Protein AF-A0A952RBN9-F1 (afdb_monomer_lite)

Structure (mmCIF, N/CA/C/O backbone):
data_AF-A0A952RBN9-F1
#
_entry.id   AF-A0A952RBN9-F1
#
loop_
_atom_site.group_PDB
_atom_site.id
_atom_site.type_symbol
_atom_site.label_atom_id
_atom_site.label_alt_id
_atom_site.label_comp_id
_atom_site.label_asym_id
_atom_site.label_entity_id
_atom_site.label_seq_id
_atom_site.pdbx_PDB_ins_code
_atom_site.Cartn_x
_atom_site.Cartn_y
_atom_site.Cartn_z
_atom_site.occupancy
_atom_site.B_iso_or_equiv
_atom_site.auth_seq_id
_atom_site.auth_comp_id
_atom_site.auth_asym_id
_atom_site.auth_atom_id
_atom_site.pdbx_PDB_model_num
ATOM 1 N N . MET A 1 1 ? 90.959 -12.862 -57.132 1.00 51.00 1 MET A N 1
ATOM 2 C CA . MET A 1 1 ? 90.329 -12.946 -55.802 1.00 51.00 1 MET A CA 1
ATOM 3 C C . MET A 1 1 ? 89.812 -14.358 -55.654 1.00 51.00 1 MET A C 1
ATOM 5 O O . MET A 1 1 ? 89.150 -14.821 -56.575 1.00 51.00 1 MET A O 1
ATOM 9 N N . SER A 1 2 ? 90.233 -15.081 -54.618 1.00 49.22 2 SER A N 1
ATOM 10 C CA . SER A 1 2 ? 89.760 -16.451 -54.394 1.00 49.22 2 SER A CA 1
ATOM 11 C C . SER A 1 2 ? 88.294 -16.432 -53.958 1.00 49.22 2 SER A C 1
ATOM 13 O O . SER A 1 2 ? 87.815 -15.431 -53.436 1.00 49.22 2 SER A O 1
ATOM 15 N N . GLU A 1 3 ? 87.589 -17.541 -54.153 1.00 38.75 3 GLU A N 1
ATOM 16 C CA . GLU A 1 3 ? 86.198 -17.768 -53.725 1.00 38.75 3 GLU A CA 1
ATOM 17 C C . GLU A 1 3 ? 85.987 -17.487 -52.218 1.00 38.75 3 GLU A C 1
ATOM 19 O O . GLU A 1 3 ? 84.917 -17.056 -51.800 1.00 38.75 3 GLU A O 1
ATOM 24 N N . ALA A 1 4 ? 87.060 -17.565 -51.422 1.00 49.56 4 ALA A N 1
ATOM 25 C CA . ALA A 1 4 ? 87.087 -17.158 -50.017 1.00 49.56 4 ALA A CA 1
ATOM 26 C C . ALA A 1 4 ? 86.965 -15.634 -49.780 1.00 49.56 4 ALA A C 1
ATOM 28 O O . ALA A 1 4 ? 86.597 -15.219 -48.689 1.00 49.56 4 ALA A O 1
ATOM 29 N N . GLN A 1 5 ? 87.252 -14.784 -50.772 1.00 48.91 5 GLN A N 1
ATOM 30 C CA . GLN A 1 5 ? 87.108 -13.322 -50.665 1.00 48.91 5 GLN A CA 1
ATOM 31 C C . GLN A 1 5 ? 85.729 -12.812 -51.111 1.00 48.91 5 GLN A C 1
ATOM 33 O O . GLN A 1 5 ? 85.415 -11.655 -50.862 1.00 48.91 5 GLN A O 1
ATOM 38 N N . LEU A 1 6 ? 84.921 -13.648 -51.772 1.00 41.50 6 LEU A N 1
ATOM 39 C CA . LEU A 1 6 ? 83.544 -13.318 -52.167 1.00 41.50 6 LEU A CA 1
ATOM 40 C C . LEU A 1 6 ? 82.518 -13.786 -51.127 1.00 41.50 6 LEU A C 1
ATOM 42 O O . LEU A 1 6 ? 81.507 -13.120 -50.949 1.00 41.50 6 LEU A O 1
ATOM 46 N N . LEU A 1 7 ? 82.811 -14.862 -50.388 1.00 42.97 7 LEU A N 1
ATOM 47 C CA . LEU A 1 7 ? 81.992 -15.304 -49.253 1.00 42.97 7 LEU A CA 1
ATOM 48 C C . LEU A 1 7 ? 82.121 -14.384 -48.026 1.00 42.97 7 LEU A C 1
ATOM 50 O O . LEU A 1 7 ? 81.147 -14.196 -47.316 1.00 42.97 7 LEU A O 1
ATOM 54 N N . GLY A 1 8 ? 83.268 -13.725 -47.831 1.00 46.66 8 GLY A N 1
ATOM 55 C CA . GLY A 1 8 ? 83.464 -12.790 -46.712 1.00 46.66 8 GLY A CA 1
ATOM 56 C C . GLY A 1 8 ? 82.817 -11.407 -46.872 1.00 46.66 8 GLY A C 1
ATOM 57 O O . GLY A 1 8 ? 82.940 -10.598 -45.969 1.00 46.66 8 GLY A O 1
ATOM 58 N N . VAL A 1 9 ? 82.178 -11.100 -48.009 1.00 45.62 9 VAL A N 1
ATOM 59 C CA . VAL A 1 9 ? 81.512 -9.796 -48.249 1.00 45.62 9 VAL A CA 1
ATOM 60 C C . VAL A 1 9 ? 79.981 -9.921 -48.212 1.00 45.62 9 VAL A C 1
ATOM 62 O O . VAL A 1 9 ? 79.281 -8.914 -48.166 1.00 45.62 9 VAL A O 1
ATOM 65 N N . VAL A 1 10 ? 79.446 -11.148 -48.215 1.00 44.50 10 VAL A N 1
ATOM 66 C CA . VAL A 1 10 ? 77.998 -11.399 -48.121 1.00 44.50 10 VAL A CA 1
ATOM 67 C C . VAL A 1 10 ? 77.550 -11.553 -46.660 1.00 44.50 10 VAL A C 1
ATOM 69 O O . VAL A 1 10 ? 76.477 -11.056 -46.332 1.00 44.50 10 VAL A O 1
ATOM 72 N N . ASP A 1 11 ? 78.396 -12.100 -45.776 1.00 50.59 11 ASP A N 1
ATOM 73 C CA . ASP A 1 11 ? 78.103 -12.193 -44.331 1.00 50.59 11 ASP A CA 1
ATOM 74 C C . ASP A 1 11 ? 77.975 -10.804 -43.668 1.00 50.59 11 ASP A C 1
ATOM 76 O O . ASP A 1 11 ? 77.012 -10.545 -42.952 1.00 50.59 11 ASP A O 1
ATOM 80 N N . ASP A 1 12 ? 78.854 -9.849 -44.003 1.00 52.66 12 ASP A N 1
ATOM 81 C CA . ASP A 1 12 ? 78.841 -8.504 -43.394 1.00 52.66 12 ASP A CA 1
ATOM 82 C C . ASP A 1 12 ? 77.581 -7.672 -43.742 1.00 52.66 12 ASP A C 1
ATOM 84 O O . ASP A 1 12 ? 77.295 -6.662 -43.092 1.00 52.66 12 ASP A O 1
ATOM 88 N N . HIS A 1 13 ? 76.819 -8.056 -44.776 1.00 52.19 13 HIS A N 1
ATOM 89 C CA . HIS A 1 13 ? 75.590 -7.357 -45.173 1.00 52.19 13 HIS A CA 1
ATOM 90 C C . HIS A 1 13 ? 74.308 -8.026 -44.664 1.00 52.19 13 HIS A C 1
ATOM 92 O O . HIS A 1 13 ? 73.316 -7.319 -44.472 1.00 52.19 13 HIS A O 1
ATOM 98 N N . GLU A 1 14 ? 74.313 -9.337 -44.406 1.00 53.44 14 GLU A N 1
ATOM 99 C CA . GLU A 1 14 ? 73.192 -10.015 -43.740 1.00 53.44 14 GLU A CA 1
ATOM 100 C C . GLU A 1 14 ? 73.144 -9.675 -42.246 1.00 53.44 14 GLU A C 1
ATOM 102 O O . GLU A 1 14 ? 72.061 -9.369 -41.738 1.00 53.44 14 GLU A O 1
ATOM 107 N N . ASP A 1 15 ? 74.304 -9.591 -41.586 1.00 57.44 15 ASP A N 1
ATOM 108 C CA . ASP A 1 15 ? 74.393 -9.202 -40.173 1.00 57.44 15 ASP A CA 1
ATOM 109 C C . ASP A 1 15 ? 73.867 -7.774 -39.945 1.00 57.44 15 ASP A C 1
ATOM 111 O O . ASP A 1 15 ? 73.068 -7.537 -39.042 1.00 57.44 15 ASP A O 1
ATOM 115 N N . GLY A 1 16 ? 74.175 -6.826 -40.839 1.00 66.25 16 GLY A N 1
ATOM 116 C CA . GLY A 1 16 ? 73.670 -5.450 -40.731 1.00 66.25 16 GLY A CA 1
ATOM 117 C C . GLY A 1 16 ? 72.152 -5.301 -40.934 1.00 66.25 16 GLY A C 1
ATOM 118 O O . GLY A 1 16 ? 71.545 -4.365 -40.409 1.00 66.25 16 GLY A O 1
ATOM 119 N N . VAL A 1 17 ? 71.511 -6.203 -41.690 1.00 57.72 17 VAL A N 1
ATOM 120 C CA . VAL A 1 17 ? 70.045 -6.215 -41.865 1.00 57.72 17 VAL A CA 1
ATOM 121 C C . VAL A 1 17 ? 69.366 -6.892 -40.677 1.00 57.72 17 VAL A C 1
ATOM 123 O O . VAL A 1 17 ? 68.318 -6.417 -40.235 1.00 57.72 17 VAL A O 1
ATOM 126 N N . LEU A 1 18 ? 69.961 -7.960 -40.141 1.00 57.25 18 LEU A N 1
ATOM 127 C CA . LEU A 1 18 ? 69.519 -8.599 -38.902 1.00 57.25 18 LEU A CA 1
ATOM 128 C C . LEU A 1 18 ? 69.588 -7.622 -37.725 1.00 57.25 18 LEU A C 1
ATOM 130 O O . LEU A 1 18 ? 68.575 -7.447 -37.051 1.00 57.25 18 LEU A O 1
ATOM 134 N N . ASP A 1 19 ? 70.695 -6.896 -37.572 1.00 66.62 19 ASP A N 1
ATOM 135 C CA . ASP A 1 19 ? 70.860 -5.865 -36.543 1.00 66.62 19 ASP A CA 1
ATOM 136 C C . ASP A 1 19 ? 69.819 -4.742 -36.691 1.00 66.62 19 ASP A C 1
ATOM 138 O O . ASP A 1 19 ? 69.182 -4.343 -35.717 1.00 66.62 19 ASP A O 1
ATOM 142 N N . ALA A 1 20 ? 69.549 -4.273 -37.916 1.00 62.28 20 ALA A N 1
ATOM 143 C CA . ALA A 1 20 ? 68.532 -3.245 -38.159 1.00 62.28 20 ALA A CA 1
ATOM 144 C C . ALA A 1 20 ? 67.097 -3.730 -37.863 1.00 62.28 20 ALA A C 1
ATOM 146 O O . ALA A 1 20 ? 66.250 -2.953 -37.406 1.00 62.28 20 ALA A O 1
ATOM 147 N N . VAL A 1 21 ? 66.801 -5.009 -38.121 1.00 55.75 21 VAL A N 1
ATOM 148 C CA . VAL A 1 21 ? 65.512 -5.632 -37.784 1.00 55.75 21 VAL A CA 1
ATOM 149 C C . VAL A 1 21 ? 65.394 -5.851 -36.276 1.00 55.75 21 VAL A C 1
ATOM 151 O O . VAL A 1 21 ? 64.328 -5.589 -35.711 1.00 55.75 21 VAL A O 1
ATOM 154 N N . GLU A 1 22 ? 66.463 -6.278 -35.605 1.00 66.56 22 GLU A N 1
ATOM 155 C CA . GLU A 1 22 ? 66.504 -6.414 -34.149 1.00 66.56 22 GLU A CA 1
ATOM 156 C C . GLU A 1 22 ? 66.351 -5.061 -33.451 1.00 66.56 22 GLU A C 1
ATOM 158 O O . GLU A 1 22 ? 65.537 -4.956 -32.530 1.00 66.56 22 GLU A O 1
ATOM 163 N N . ASP A 1 23 ? 67.007 -4.009 -33.942 1.00 71.19 23 ASP A N 1
ATOM 164 C CA . ASP A 1 23 ? 66.865 -2.639 -33.446 1.00 71.19 23 ASP A CA 1
ATOM 165 C C . ASP A 1 23 ? 65.444 -2.102 -33.648 1.00 71.19 23 ASP A C 1
ATOM 167 O O . ASP A 1 23 ? 64.861 -1.515 -32.731 1.00 71.19 23 ASP A O 1
ATOM 171 N N . ALA A 1 24 ? 64.831 -2.345 -34.810 1.00 58.50 24 ALA A N 1
ATOM 172 C CA . ALA A 1 24 ? 63.444 -1.958 -35.067 1.00 58.50 24 ALA A CA 1
ATOM 173 C C . ALA A 1 24 ? 62.460 -2.712 -34.154 1.00 58.50 24 ALA A C 1
ATOM 175 O O . ALA A 1 24 ? 61.530 -2.113 -33.602 1.00 58.50 24 ALA A O 1
ATOM 176 N N . LEU A 1 25 ? 62.677 -4.013 -33.931 1.00 59.03 25 LEU A N 1
ATOM 177 C CA . LEU A 1 25 ? 61.895 -4.816 -32.987 1.00 59.03 25 LEU A CA 1
ATOM 178 C C . LEU A 1 25 ? 62.125 -4.370 -31.538 1.00 59.03 25 LEU A C 1
ATOM 180 O O . LEU A 1 25 ? 61.184 -4.374 -30.741 1.00 59.03 25 LEU A O 1
ATOM 184 N N . HIS A 1 26 ? 63.342 -3.962 -31.181 1.00 74.06 26 HIS A N 1
ATOM 185 C CA . HIS A 1 26 ? 63.682 -3.456 -29.857 1.00 74.06 26 HIS A CA 1
ATOM 186 C C . HIS A 1 26 ? 63.055 -2.082 -29.598 1.00 74.06 26 HIS A C 1
ATOM 188 O O . HIS A 1 26 ? 62.466 -1.869 -28.534 1.00 74.06 26 HIS A O 1
ATOM 194 N N . GLN A 1 27 ? 63.072 -1.181 -30.584 1.00 67.94 27 GLN A N 1
ATOM 195 C CA . GLN A 1 27 ? 62.353 0.093 -30.531 1.00 67.94 27 GLN A CA 1
ATOM 196 C C . GLN A 1 27 ? 60.845 -0.134 -30.418 1.00 67.94 27 GLN A C 1
ATOM 198 O O . GLN A 1 27 ? 60.207 0.447 -29.544 1.00 67.94 27 GLN A O 1
ATOM 203 N N . GLN A 1 28 ? 60.278 -1.055 -31.204 1.00 61.41 28 GLN A N 1
ATOM 204 C CA . GLN A 1 28 ? 58.859 -1.399 -31.116 1.00 61.41 28 GLN A CA 1
ATOM 205 C C . GLN A 1 28 ? 58.493 -1.988 -29.742 1.00 61.41 28 GLN A C 1
ATOM 207 O O . GLN A 1 28 ? 57.460 -1.632 -29.172 1.00 61.41 28 GLN A O 1
ATOM 212 N N . ARG A 1 29 ? 59.334 -2.865 -29.176 1.00 68.12 29 ARG A N 1
ATOM 213 C CA . ARG A 1 29 ? 59.155 -3.408 -27.816 1.00 68.12 29 ARG A CA 1
ATOM 214 C C . ARG A 1 29 ? 59.222 -2.303 -26.767 1.00 68.12 29 ARG A C 1
ATOM 216 O O . ARG A 1 29 ? 58.354 -2.251 -25.903 1.00 68.12 29 ARG A O 1
ATOM 223 N N . THR A 1 30 ? 60.183 -1.393 -26.885 1.00 70.75 30 THR A N 1
ATOM 224 C CA . THR A 1 30 ? 60.368 -0.270 -25.958 1.00 70.75 30 THR A CA 1
ATOM 225 C C . THR A 1 30 ? 59.202 0.715 -26.022 1.00 70.75 30 THR A C 1
ATOM 227 O O . THR A 1 30 ? 58.680 1.100 -24.979 1.00 70.75 30 THR A O 1
ATOM 230 N N . SER A 1 31 ? 58.707 1.060 -27.215 1.00 62.81 31 SER A N 1
ATOM 231 C CA . SER A 1 31 ? 57.519 1.910 -27.377 1.00 62.81 31 SER A CA 1
ATOM 232 C C . SER A 1 31 ? 56.254 1.256 -26.819 1.00 62.81 31 SER A C 1
ATOM 234 O O . SER A 1 31 ? 55.451 1.935 -26.182 1.00 62.81 31 SER A O 1
ATOM 236 N N . ARG A 1 32 ? 56.083 -0.065 -26.984 1.00 55.78 32 ARG A N 1
ATOM 237 C CA . ARG A 1 32 ? 54.969 -0.808 -26.363 1.00 55.78 32 ARG A CA 1
ATOM 238 C C . ARG A 1 32 ? 55.088 -0.846 -24.842 1.00 55.78 32 ARG A C 1
ATOM 240 O O . ARG A 1 32 ? 54.085 -0.687 -24.157 1.00 55.78 32 ARG A O 1
ATOM 247 N N . GLU A 1 33 ? 56.290 -1.013 -24.304 1.00 61.25 33 GLU A N 1
ATOM 248 C CA . GLU A 1 33 ? 56.525 -1.010 -22.856 1.00 61.25 33 GLU A CA 1
ATOM 249 C C . GLU A 1 33 ? 56.290 0.384 -22.244 1.00 61.25 33 GLU A C 1
ATOM 251 O O . GLU A 1 33 ? 55.669 0.506 -21.190 1.00 61.25 33 GLU A O 1
ATOM 256 N N . GLN A 1 34 ? 56.690 1.450 -22.942 1.00 65.62 34 GLN A N 1
ATOM 257 C CA . GLN A 1 34 ? 56.410 2.834 -22.551 1.00 65.62 34 GLN A CA 1
ATOM 258 C C . GLN A 1 34 ? 54.911 3.155 -22.611 1.00 65.62 34 GLN A C 1
ATOM 260 O O . GLN A 1 34 ? 54.384 3.761 -21.677 1.00 65.62 34 GLN A O 1
ATOM 265 N N . LEU A 1 35 ? 54.205 2.703 -23.654 1.00 50.91 35 LEU A N 1
ATOM 266 C CA . LEU A 1 35 ? 52.749 2.833 -23.757 1.00 50.91 35 LEU A CA 1
ATOM 267 C C . LEU A 1 35 ? 52.050 2.074 -22.619 1.00 50.91 35 LEU A C 1
ATOM 269 O O . LEU A 1 35 ? 51.192 2.641 -21.944 1.00 50.91 35 LEU A O 1
ATOM 273 N N . ARG A 1 36 ? 52.480 0.837 -22.324 1.00 53.81 36 ARG A N 1
ATOM 274 C CA . ARG A 1 36 ? 52.012 0.060 -21.164 1.00 53.81 36 ARG A CA 1
ATOM 275 C C . ARG A 1 36 ? 52.220 0.824 -19.869 1.00 53.81 36 ARG A C 1
ATOM 277 O O . ARG A 1 36 ? 51.303 0.912 -19.061 1.00 53.81 36 ARG A O 1
ATOM 284 N N . GLN A 1 37 ? 53.404 1.385 -19.649 1.00 61.84 37 GLN A N 1
ATOM 285 C CA . GLN A 1 37 ? 53.719 2.096 -18.414 1.00 61.84 37 GLN A CA 1
ATOM 286 C C . GLN A 1 37 ? 52.918 3.402 -18.279 1.00 61.84 37 GLN A C 1
ATOM 288 O O . GLN A 1 37 ? 52.477 3.728 -17.177 1.00 61.84 37 GLN A O 1
ATOM 293 N N . ALA A 1 38 ? 52.659 4.098 -19.390 1.00 56.69 38 ALA A N 1
ATOM 294 C CA . ALA A 1 38 ? 51.856 5.319 -19.437 1.00 56.69 38 ALA A CA 1
ATOM 295 C C . ALA A 1 38 ? 50.346 5.062 -19.280 1.00 56.69 38 ALA A C 1
ATOM 297 O O . ALA A 1 38 ? 49.652 5.827 -18.605 1.00 56.69 38 ALA A O 1
ATOM 298 N N . LEU A 1 39 ? 49.831 3.976 -19.867 1.00 51.38 39 LEU A N 1
ATOM 299 C CA . LEU A 1 39 ? 48.412 3.621 -19.825 1.00 51.38 39 LEU A CA 1
ATOM 300 C C . LEU A 1 39 ? 48.042 2.805 -18.589 1.00 51.38 39 LEU A C 1
ATOM 302 O O . LEU A 1 39 ? 46.891 2.863 -18.175 1.00 51.38 39 LEU A O 1
ATOM 306 N N . ARG A 1 40 ? 48.969 2.085 -17.944 1.00 56.09 40 ARG A N 1
ATOM 307 C CA . ARG A 1 40 ? 48.680 1.254 -16.758 1.00 56.09 40 ARG A CA 1
ATOM 308 C C . ARG A 1 40 ? 47.946 2.014 -15.644 1.00 56.09 40 ARG A C 1
ATOM 310 O O . ARG A 1 40 ? 46.968 1.460 -15.143 1.00 56.09 40 ARG A O 1
ATOM 317 N N . PRO A 1 41 ? 48.306 3.259 -15.272 1.00 54.97 41 PRO A N 1
ATOM 318 C CA . PRO A 1 41 ? 47.538 4.034 -14.298 1.00 54.97 41 PRO A CA 1
ATOM 319 C C . PRO A 1 41 ? 46.144 4.403 -14.812 1.00 54.97 41 PRO A C 1
ATOM 321 O O . PRO A 1 41 ? 45.181 4.304 -14.061 1.00 54.97 41 PRO A O 1
ATOM 324 N N . GLN A 1 42 ? 46.015 4.774 -16.091 1.00 51.00 42 GLN A N 1
ATOM 325 C CA . GLN A 1 42 ? 44.742 5.168 -16.706 1.00 51.00 42 GLN A CA 1
ATOM 326 C C . GLN A 1 42 ? 43.793 3.981 -16.888 1.00 51.00 42 GLN A C 1
ATOM 328 O O . GLN A 1 42 ? 42.602 4.119 -16.647 1.00 51.00 42 GLN A O 1
ATOM 333 N N . LEU A 1 43 ? 44.318 2.810 -17.250 1.00 49.75 43 LEU A N 1
ATOM 334 C CA . LEU A 1 43 ? 43.608 1.541 -17.391 1.00 49.75 43 LEU A CA 1
ATOM 335 C C . LEU A 1 43 ? 43.237 0.953 -16.040 1.00 49.75 43 LEU A C 1
ATOM 337 O O . LEU A 1 43 ? 42.133 0.453 -15.896 1.00 49.75 43 LEU A O 1
ATOM 341 N N . THR A 1 44 ? 44.113 1.048 -15.037 1.00 51.69 44 THR A N 1
ATOM 342 C CA . THR A 1 44 ? 43.767 0.673 -13.659 1.00 51.69 44 THR A CA 1
ATOM 343 C C . THR A 1 44 ? 42.682 1.606 -13.130 1.00 51.69 44 THR A C 1
ATOM 345 O O . THR A 1 44 ? 41.676 1.133 -12.616 1.00 51.69 44 THR A O 1
ATOM 348 N N . ALA A 1 45 ? 42.819 2.919 -13.337 1.00 52.00 45 ALA A N 1
ATOM 349 C CA . ALA A 1 45 ? 41.791 3.895 -12.994 1.00 52.00 45 ALA A CA 1
ATOM 350 C C . ALA A 1 45 ? 40.499 3.678 -13.788 1.00 52.00 45 ALA A C 1
ATOM 352 O O . ALA A 1 45 ? 39.425 3.868 -13.242 1.00 52.00 45 ALA A O 1
ATOM 353 N N . ALA A 1 46 ? 40.569 3.254 -15.048 1.00 47.94 46 ALA A N 1
ATOM 354 C CA . ALA A 1 46 ? 39.402 2.975 -15.869 1.00 47.94 46 ALA A CA 1
ATOM 355 C C . ALA A 1 46 ? 38.728 1.651 -15.526 1.00 47.94 46 ALA A C 1
ATOM 357 O O . ALA A 1 46 ? 37.515 1.608 -15.483 1.00 47.94 46 ALA A O 1
ATOM 358 N N . LEU A 1 47 ? 39.479 0.593 -15.222 1.00 50.22 47 LEU A N 1
ATOM 359 C CA . LEU A 1 47 ? 38.964 -0.651 -14.651 1.00 50.22 47 LEU A CA 1
ATOM 360 C C . LEU A 1 47 ? 38.248 -0.357 -13.340 1.00 50.22 47 LEU A C 1
ATOM 362 O O . LEU A 1 47 ? 37.096 -0.746 -13.179 1.00 50.22 47 LEU A O 1
ATOM 366 N N . VAL A 1 48 ? 38.901 0.397 -12.452 1.00 52.91 48 VAL A N 1
ATOM 367 C CA . VAL A 1 48 ? 38.286 0.899 -11.225 1.00 52.91 48 VAL A CA 1
ATOM 368 C C . VAL A 1 48 ? 37.039 1.707 -11.573 1.00 52.91 48 VAL A C 1
ATOM 370 O O . VAL A 1 48 ? 35.991 1.372 -11.054 1.00 52.91 48 VAL A O 1
ATOM 373 N N . ARG A 1 49 ? 37.073 2.653 -12.524 1.00 50.16 49 ARG A N 1
ATOM 374 C CA . ARG A 1 49 ? 35.898 3.431 -12.963 1.00 50.16 49 ARG A CA 1
ATOM 375 C C . ARG A 1 49 ? 34.789 2.585 -13.585 1.00 50.16 49 ARG A C 1
ATOM 377 O O . ARG A 1 49 ? 33.629 2.873 -13.360 1.00 50.16 49 ARG A O 1
ATOM 384 N N . GLY A 1 50 ? 35.095 1.549 -14.351 1.00 48.28 50 GLY A N 1
ATOM 385 C CA . GLY A 1 50 ? 34.115 0.667 -14.980 1.00 48.28 50 GLY A CA 1
ATOM 386 C C . GLY A 1 50 ? 33.416 -0.214 -13.963 1.00 48.28 50 GLY A C 1
ATOM 387 O O . GLY A 1 50 ? 32.192 -0.346 -13.988 1.00 48.28 50 GLY A O 1
ATOM 388 N N . TYR A 1 51 ? 34.186 -0.746 -13.014 1.00 50.38 51 TYR A N 1
ATOM 389 C CA . TYR A 1 51 ? 33.627 -1.379 -11.833 1.00 50.38 51 TYR A CA 1
ATOM 390 C C . TYR A 1 51 ? 32.875 -0.367 -10.957 1.00 50.38 51 TYR A C 1
ATOM 392 O O . TYR A 1 51 ? 31.800 -0.701 -10.479 1.00 50.38 51 TYR A O 1
ATOM 400 N N . GLU A 1 52 ? 33.348 0.875 -10.814 1.00 49.00 52 GLU A N 1
ATOM 401 C CA . GLU A 1 52 ? 32.642 1.961 -10.122 1.00 49.00 52 GLU A CA 1
ATOM 402 C C . GLU A 1 52 ? 31.353 2.358 -10.829 1.00 49.00 52 GLU A C 1
ATOM 404 O O . GLU A 1 52 ? 30.412 2.704 -10.144 1.00 49.00 52 GLU A O 1
ATOM 409 N N . VAL A 1 53 ? 31.268 2.340 -12.158 1.00 47.56 53 VAL A N 1
ATOM 410 C CA . VAL A 1 53 ? 30.061 2.698 -12.917 1.00 47.56 53 VAL A CA 1
ATOM 411 C C . VAL A 1 53 ? 29.042 1.570 -12.825 1.00 47.56 53 VAL A C 1
ATOM 413 O O . VAL A 1 53 ? 27.884 1.826 -12.501 1.00 47.56 53 VAL A O 1
ATOM 416 N N . GLY A 1 54 ? 29.471 0.319 -13.025 1.00 45.62 54 GLY A N 1
ATOM 417 C CA . GLY A 1 54 ? 28.622 -0.850 -12.787 1.00 45.62 54 GLY A CA 1
ATOM 418 C C . GLY A 1 54 ? 28.133 -0.911 -11.337 1.00 45.62 54 GLY A C 1
ATOM 419 O O . GLY A 1 54 ? 26.959 -1.175 -11.082 1.00 45.62 54 GLY A O 1
ATOM 420 N N . TYR A 1 55 ? 29.005 -0.570 -10.388 1.00 47.56 55 TYR A N 1
ATOM 421 C CA . TYR A 1 55 ? 28.671 -0.506 -8.974 1.00 47.56 55 TYR A CA 1
ATOM 422 C C . TYR A 1 55 ? 27.842 0.722 -8.605 1.00 47.56 55 TYR A C 1
ATOM 424 O O . TYR A 1 55 ? 26.913 0.577 -7.837 1.00 47.56 55 TYR A O 1
ATOM 432 N N . ARG A 1 56 ? 28.082 1.914 -9.158 1.00 46.34 56 ARG A N 1
ATOM 433 C CA . ARG A 1 56 ? 27.237 3.105 -8.961 1.00 46.34 56 ARG A CA 1
ATOM 434 C C . ARG A 1 56 ? 25.858 2.892 -9.553 1.00 46.34 56 ARG A C 1
ATOM 436 O O . ARG A 1 56 ? 24.912 3.434 -9.013 1.00 46.34 56 ARG A O 1
ATOM 443 N N . ALA A 1 57 ? 25.705 2.100 -10.611 1.00 45.22 57 ALA A N 1
ATOM 444 C CA . ALA A 1 57 ? 24.387 1.701 -11.097 1.00 45.22 57 ALA A CA 1
ATOM 445 C C . ALA A 1 57 ? 23.677 0.765 -10.097 1.00 45.22 57 ALA A C 1
ATOM 447 O O . ALA A 1 57 ? 22.504 0.974 -9.783 1.00 45.22 57 ALA A O 1
ATOM 448 N N . ALA A 1 58 ? 24.396 -0.213 -9.534 1.00 41.84 58 ALA A N 1
ATOM 449 C CA . ALA A 1 58 ? 23.875 -1.101 -8.492 1.00 41.84 58 ALA A CA 1
ATOM 450 C C . ALA A 1 58 ? 23.587 -0.358 -7.167 1.00 41.84 58 ALA A C 1
ATOM 452 O O . ALA A 1 58 ? 22.519 -0.517 -6.584 1.00 41.84 58 ALA A O 1
ATOM 453 N N . MET A 1 59 ? 24.478 0.536 -6.741 1.00 45.88 59 MET A N 1
ATOM 454 C CA . MET A 1 59 ? 24.346 1.382 -5.557 1.00 45.88 59 MET A CA 1
ATOM 455 C C . MET A 1 59 ? 23.329 2.474 -5.745 1.00 45.88 59 MET A C 1
ATOM 457 O O . MET A 1 59 ? 22.537 2.667 -4.858 1.00 45.88 59 MET A O 1
ATOM 461 N N . ALA A 1 60 ? 23.222 3.123 -6.899 1.00 47.00 60 ALA A N 1
ATOM 462 C CA . ALA A 1 60 ? 22.110 4.033 -7.140 1.00 47.00 60 ALA A CA 1
ATOM 463 C C . ALA A 1 60 ? 20.768 3.299 -7.045 1.00 47.00 60 ALA A C 1
ATOM 465 O O . ALA A 1 60 ? 19.758 3.947 -6.825 1.00 47.00 60 ALA A O 1
ATOM 466 N N . THR A 1 61 ? 20.726 1.976 -7.224 1.00 42.91 61 THR A N 1
ATOM 467 C CA . THR A 1 61 ? 19.524 1.162 -6.985 1.00 42.91 61 THR A CA 1
ATOM 468 C C . THR A 1 61 ? 19.348 0.865 -5.487 1.00 42.91 61 THR A C 1
ATOM 470 O O . THR A 1 61 ? 18.251 1.031 -4.954 1.00 42.91 61 THR A O 1
ATOM 473 N N . HIS A 1 62 ? 20.431 0.530 -4.779 1.00 43.16 62 HIS A N 1
ATOM 474 C CA . HIS A 1 62 ? 20.448 0.334 -3.324 1.00 43.16 62 HIS A CA 1
ATOM 475 C C . HIS A 1 62 ? 20.210 1.634 -2.530 1.00 43.16 62 HIS A C 1
ATOM 477 O O . HIS A 1 62 ? 19.267 1.708 -1.760 1.00 43.16 62 HIS A O 1
ATOM 483 N N . ASP A 1 63 ? 20.975 2.692 -2.778 1.00 45.44 63 ASP A N 1
ATOM 484 C CA . ASP A 1 63 ? 20.809 4.058 -2.280 1.00 45.44 63 ASP A CA 1
ATOM 485 C C . ASP A 1 63 ? 19.457 4.651 -2.678 1.00 45.44 63 ASP A C 1
ATOM 487 O O . ASP A 1 63 ? 18.929 5.437 -1.917 1.00 45.44 63 ASP A O 1
ATOM 491 N N . ARG A 1 64 ? 18.830 4.278 -3.807 1.00 50.22 64 ARG A N 1
ATOM 492 C CA . ARG A 1 64 ? 17.416 4.644 -4.054 1.00 50.22 64 ARG A CA 1
ATOM 493 C C . ARG A 1 64 ? 16.460 3.913 -3.117 1.00 50.22 64 ARG A C 1
ATOM 495 O O . ARG A 1 64 ? 15.438 4.479 -2.754 1.00 50.22 64 ARG A O 1
ATOM 502 N N . SER A 1 65 ? 16.784 2.687 -2.726 1.00 43.78 65 SER A N 1
ATOM 503 C CA . SER A 1 65 ? 16.012 1.929 -1.737 1.00 43.78 65 SER A CA 1
ATOM 504 C C . SER A 1 65 ? 16.222 2.511 -0.331 1.00 43.78 65 SER A C 1
ATOM 506 O O . SER A 1 65 ? 15.257 2.744 0.382 1.00 43.78 65 SER A O 1
ATOM 508 N N . VAL A 1 66 ? 17.458 2.874 0.028 1.00 44.00 66 VAL A N 1
ATOM 509 C CA . VAL A 1 66 ? 17.809 3.507 1.312 1.00 44.00 66 VAL A CA 1
ATOM 510 C C . VAL A 1 66 ? 17.334 4.960 1.391 1.00 44.00 66 VAL A C 1
ATOM 512 O O . VAL A 1 66 ? 16.768 5.355 2.398 1.00 44.00 66 VAL A O 1
ATOM 515 N N . ALA A 1 67 ? 17.479 5.751 0.330 1.00 50.56 67 ALA A N 1
ATOM 516 C CA . ALA A 1 67 ? 16.964 7.116 0.257 1.00 50.56 67 ALA A CA 1
ATOM 517 C C . ALA A 1 67 ? 15.437 7.148 0.181 1.00 50.56 67 ALA A C 1
ATOM 519 O O . ALA A 1 67 ? 14.859 8.135 0.596 1.00 50.56 67 ALA A O 1
ATOM 520 N N . ARG A 1 68 ? 14.753 6.093 -0.286 1.00 49.75 68 ARG A N 1
ATOM 521 C CA . ARG A 1 68 ? 13.301 5.953 -0.065 1.00 49.75 68 ARG A CA 1
ATOM 522 C C . ARG A 1 68 ? 12.985 5.725 1.410 1.00 49.75 68 ARG A C 1
ATOM 524 O O . ARG A 1 68 ? 12.091 6.382 1.927 1.00 49.75 68 ARG A O 1
ATOM 531 N N . LEU A 1 69 ? 13.745 4.863 2.087 1.00 43.91 69 LEU A N 1
ATOM 532 C CA . LEU A 1 69 ? 13.604 4.636 3.531 1.00 43.91 69 LEU A CA 1
ATOM 533 C C . LEU A 1 69 ? 13.921 5.899 4.356 1.00 43.91 69 LEU A C 1
ATOM 535 O O . LEU A 1 69 ? 13.299 6.119 5.386 1.00 43.91 69 LEU A O 1
ATOM 539 N N . GLN A 1 70 ? 14.849 6.744 3.897 1.00 42.75 70 GLN A N 1
ATOM 540 C CA . GLN A 1 70 ? 15.253 7.984 4.574 1.00 42.75 70 GLN A CA 1
ATOM 541 C C . GLN A 1 70 ? 14.422 9.206 4.163 1.00 42.75 70 GLN A C 1
ATOM 543 O O . GLN A 1 70 ? 14.068 10.001 5.018 1.00 42.75 70 GLN A O 1
ATOM 548 N N . ALA A 1 71 ? 14.025 9.356 2.897 1.00 48.34 71 ALA A N 1
ATOM 549 C CA . ALA A 1 71 ? 13.089 10.406 2.484 1.00 48.34 71 ALA A CA 1
ATOM 550 C C . ALA A 1 71 ? 11.699 10.173 3.089 1.00 48.34 71 ALA A C 1
ATOM 552 O O . ALA A 1 71 ? 11.018 11.135 3.416 1.00 48.34 71 ALA A O 1
ATOM 553 N N . SER A 1 72 ? 11.303 8.921 3.342 1.00 46.34 72 SER A N 1
ATOM 554 C CA . SER A 1 72 ? 10.146 8.623 4.197 1.00 46.34 72 SER A CA 1
ATOM 555 C C . SER A 1 72 ? 10.288 9.170 5.626 1.00 46.34 72 SER A C 1
ATOM 557 O O . SER A 1 72 ? 9.274 9.287 6.300 1.00 46.34 72 SER A O 1
ATOM 559 N N . ALA A 1 73 ? 11.503 9.482 6.086 1.00 40.75 73 ALA A N 1
ATOM 560 C CA . ALA A 1 73 ? 11.772 10.105 7.382 1.00 40.75 73 ALA A CA 1
ATOM 561 C C . ALA A 1 73 ? 11.993 11.633 7.291 1.00 40.75 73 ALA A C 1
ATOM 563 O O . ALA A 1 73 ? 11.750 12.329 8.269 1.00 40.75 73 ALA A O 1
ATOM 564 N N . ASP A 1 74 ? 12.418 12.160 6.133 1.00 35.09 74 ASP A N 1
ATOM 565 C CA . ASP A 1 74 ? 12.766 13.584 5.953 1.00 35.09 74 ASP A CA 1
ATOM 566 C C . ASP A 1 74 ? 11.712 14.420 5.185 1.00 35.09 74 ASP A C 1
ATOM 568 O O . ASP A 1 74 ? 11.758 15.650 5.230 1.00 35.09 74 ASP A O 1
ATOM 572 N N . THR A 1 75 ? 10.738 13.812 4.487 1.00 42.53 75 THR A N 1
ATOM 573 C CA . THR A 1 75 ? 9.705 14.563 3.720 1.00 42.53 75 THR A CA 1
ATOM 574 C C . THR A 1 75 ? 8.709 15.321 4.626 1.00 42.53 75 THR A C 1
ATOM 576 O O . THR A 1 75 ? 7.888 16.087 4.128 1.00 42.53 75 THR A O 1
ATOM 579 N N . ASP A 1 76 ? 8.833 15.204 5.951 1.00 42.28 76 ASP A N 1
ATOM 580 C CA . ASP A 1 76 ? 8.003 15.899 6.945 1.00 42.28 76 ASP A CA 1
ATOM 581 C C . ASP A 1 76 ? 8.336 17.392 7.149 1.00 42.28 76 ASP A C 1
ATOM 583 O O . ASP A 1 76 ? 7.639 18.068 7.906 1.00 42.28 76 ASP A O 1
ATOM 587 N N . VAL A 1 77 ? 9.362 17.956 6.491 1.00 42.62 77 VAL A N 1
ATOM 588 C CA . VAL A 1 77 ? 9.840 19.312 6.852 1.00 42.62 77 VAL A CA 1
ATOM 589 C C . VAL A 1 77 ? 9.642 20.395 5.774 1.00 42.62 77 VAL A C 1
ATOM 591 O O . VAL A 1 77 ? 9.417 21.550 6.131 1.00 42.62 77 VAL A O 1
ATOM 594 N N . ASP A 1 78 ? 9.626 20.081 4.473 1.00 34.69 78 ASP A N 1
ATOM 595 C CA . ASP A 1 78 ? 9.778 21.122 3.427 1.00 34.69 78 ASP A CA 1
ATOM 596 C C . ASP A 1 78 ? 8.522 21.479 2.598 1.00 34.69 78 ASP A C 1
ATOM 598 O O . ASP A 1 78 ? 8.586 22.355 1.732 1.00 34.69 78 ASP A O 1
ATOM 602 N N . PHE A 1 79 ? 7.341 20.904 2.868 1.00 37.28 79 PHE A N 1
ATOM 603 C CA . PHE A 1 79 ? 6.110 21.260 2.126 1.00 37.28 79 PHE A CA 1
ATOM 604 C C . PHE A 1 79 ? 5.376 22.521 2.649 1.00 37.28 79 PHE A C 1
ATOM 606 O O . PHE A 1 79 ? 4.315 22.877 2.138 1.00 37.28 79 PHE A O 1
ATOM 613 N N . LEU A 1 80 ? 5.931 23.236 3.640 1.00 39.66 80 LEU A N 1
ATOM 614 C CA . LEU A 1 80 ? 5.262 24.349 4.342 1.00 39.66 80 LEU A CA 1
ATOM 615 C C . LEU A 1 80 ? 5.572 25.771 3.829 1.00 39.66 80 LEU A C 1
ATOM 617 O O . LEU A 1 80 ? 5.149 26.745 4.450 1.00 39.66 80 LEU A O 1
ATOM 621 N N . ALA A 1 81 ? 6.252 25.946 2.693 1.00 36.00 81 ALA A N 1
ATOM 622 C CA . ALA A 1 81 ? 6.603 27.280 2.189 1.00 36.00 81 ALA A CA 1
ATOM 623 C C . ALA A 1 81 ? 5.973 27.616 0.825 1.00 36.00 81 ALA A C 1
ATOM 625 O O . ALA A 1 81 ? 6.673 27.856 -0.157 1.00 36.00 81 ALA A O 1
ATOM 626 N N . ALA A 1 82 ? 4.641 27.708 0.770 1.00 38.56 82 ALA A N 1
ATOM 627 C CA . ALA A 1 82 ? 3.941 28.461 -0.275 1.00 38.56 82 ALA A CA 1
ATOM 628 C C . ALA A 1 82 ? 3.191 29.648 0.366 1.00 38.56 82 ALA A C 1
ATOM 630 O O . ALA A 1 82 ? 2.399 29.435 1.285 1.00 38.56 82 ALA A O 1
ATOM 631 N N . PRO A 1 83 ? 3.426 30.904 -0.062 1.00 37.62 83 PRO A N 1
ATOM 632 C CA . PRO A 1 83 ? 2.748 32.057 0.523 1.00 37.62 83 PRO A CA 1
ATOM 633 C C . PRO A 1 83 ? 1.263 32.100 0.109 1.00 37.62 83 PRO A C 1
ATOM 635 O O . PRO A 1 83 ? 0.947 31.836 -1.055 1.00 37.62 83 PRO A O 1
ATOM 638 N N . PRO A 1 84 ? 0.341 32.470 1.018 1.00 36.50 84 PRO A N 1
ATOM 639 C CA . PRO A 1 84 ? -1.079 32.547 0.698 1.00 36.50 84 PRO A CA 1
ATOM 640 C C . PRO A 1 84 ? -1.373 33.715 -0.253 1.00 36.50 84 PRO A C 1
ATOM 642 O O . PRO A 1 84 ? -0.901 34.838 -0.066 1.00 36.50 84 PRO A O 1
ATOM 645 N N . SER A 1 85 ? -2.197 33.446 -1.267 1.00 37.81 85 SER A N 1
ATOM 646 C CA . SER A 1 85 ? -2.814 34.486 -2.098 1.00 37.81 85 SER A CA 1
ATOM 647 C C . SER A 1 85 ? -3.929 35.205 -1.316 1.00 37.81 85 SER A C 1
ATOM 649 O O . SER A 1 85 ? -4.603 34.571 -0.503 1.00 37.81 85 SER A O 1
ATOM 651 N N . PRO A 1 86 ? -4.146 36.515 -1.535 1.00 35.47 86 PRO A N 1
ATOM 652 C CA . PRO A 1 86 ? -5.048 37.321 -0.716 1.00 35.47 86 PRO A CA 1
ATOM 653 C C . PRO A 1 86 ? -6.523 37.018 -1.015 1.00 35.47 86 PRO A C 1
ATOM 655 O O . PRO A 1 86 ? -7.005 37.241 -2.124 1.00 35.47 86 PRO A O 1
ATOM 658 N N . THR A 1 87 ? -7.257 36.554 -0.005 1.00 34.59 87 THR A N 1
ATOM 659 C CA . THR A 1 87 ? -8.714 36.386 -0.043 1.00 34.59 87 THR A CA 1
ATOM 660 C C . THR A 1 87 ? -9.430 37.714 0.189 1.00 34.59 87 THR A C 1
ATOM 662 O O . THR A 1 87 ? -9.254 38.359 1.222 1.00 34.59 87 THR A O 1
ATOM 665 N N . SER A 1 88 ? -10.278 38.094 -0.764 1.00 33.44 88 SER A N 1
ATOM 666 C CA . SER A 1 88 ? -11.275 39.155 -0.644 1.00 33.44 88 SER A CA 1
ATOM 667 C C . SER A 1 88 ? -12.455 38.703 0.220 1.00 33.44 88 SER A C 1
ATOM 669 O O . SER A 1 88 ? -13.113 37.711 -0.093 1.00 33.44 88 SER A O 1
ATOM 671 N N . THR A 1 89 ? -12.752 39.457 1.271 1.00 38.34 89 THR A N 1
ATOM 672 C CA . THR A 1 89 ? -13.952 39.324 2.105 1.00 38.34 89 THR A CA 1
ATOM 673 C C . THR A 1 89 ? -15.198 39.807 1.356 1.00 38.34 89 THR A C 1
ATOM 675 O O . THR A 1 89 ? -15.142 40.856 0.710 1.00 38.34 89 THR A O 1
ATOM 678 N N . PRO A 1 90 ? -16.357 39.163 1.562 1.00 36.19 90 PRO A N 1
ATOM 679 C CA . PRO A 1 90 ? -17.602 39.906 1.637 1.00 36.19 90 PRO A CA 1
ATOM 680 C C . PRO A 1 90 ? -18.282 39.672 2.988 1.00 36.19 90 PRO A C 1
ATOM 682 O O . PRO A 1 90 ? -18.605 38.556 3.386 1.00 36.19 90 PRO A O 1
ATOM 685 N N . SER A 1 91 ? -18.487 40.778 3.689 1.00 37.25 91 SER A N 1
ATOM 686 C CA . SER A 1 91 ? -19.385 40.929 4.823 1.00 37.25 91 SER A CA 1
ATOM 687 C C . SER A 1 91 ? -20.840 40.823 4.356 1.00 37.25 91 SER A C 1
ATOM 689 O O . SER A 1 91 ? -21.249 41.492 3.410 1.00 37.25 91 SER A O 1
ATOM 691 N N . GLY A 1 92 ? -21.629 40.008 5.053 1.00 31.55 92 GLY A N 1
ATOM 692 C CA . GLY A 1 92 ? -23.070 39.899 4.853 1.00 31.55 92 GLY A CA 1
ATOM 693 C C . GLY A 1 92 ? -23.728 39.275 6.076 1.00 31.55 92 GLY A C 1
ATOM 694 O O . GLY A 1 92 ? -23.819 38.057 6.178 1.00 31.55 92 GLY A O 1
ATOM 695 N N . GLU A 1 93 ? -24.147 40.125 7.013 1.00 36.34 93 GLU A N 1
ATOM 696 C CA . GLU A 1 93 ? -25.036 39.771 8.120 1.00 36.34 93 GLU A CA 1
ATOM 697 C C . GLU A 1 93 ? -26.372 39.247 7.573 1.00 36.34 93 GLU A C 1
ATOM 699 O O . GLU A 1 93 ? -27.042 39.932 6.800 1.00 36.34 93 GLU A O 1
ATOM 704 N N . PHE A 1 94 ? -26.789 38.062 8.016 1.00 29.89 94 PHE A N 1
ATOM 705 C CA . PHE A 1 94 ? -28.173 37.607 7.907 1.00 29.89 94 PHE A CA 1
ATOM 706 C C . PHE A 1 94 ? -28.648 37.130 9.279 1.00 29.89 94 PHE A C 1
ATOM 708 O O . PHE A 1 94 ? -28.189 36.120 9.809 1.00 29.89 94 PHE A O 1
ATOM 715 N N . ILE A 1 95 ? -29.567 37.902 9.856 1.00 38.38 95 ILE A N 1
ATOM 716 C CA . ILE A 1 95 ? -30.341 37.557 11.048 1.00 38.38 95 ILE A CA 1
ATOM 717 C C . ILE A 1 95 ? -31.528 36.708 10.580 1.00 38.38 95 ILE A C 1
ATOM 719 O O . ILE A 1 95 ? -32.303 37.159 9.736 1.00 38.38 95 ILE A O 1
ATOM 723 N N . ALA A 1 96 ? -31.695 35.508 11.140 1.00 32.50 96 ALA A N 1
ATOM 724 C CA . ALA A 1 96 ? -32.895 34.687 10.972 1.00 32.50 96 ALA A CA 1
ATOM 725 C C . ALA A 1 96 ? -33.579 34.451 12.335 1.00 32.50 96 ALA A C 1
ATOM 727 O O . ALA A 1 96 ? -32.881 34.296 13.341 1.00 32.50 96 ALA A O 1
ATOM 728 N N . PRO A 1 97 ? -34.925 34.458 12.395 1.00 38.81 97 PRO A N 1
ATOM 729 C CA . PRO A 1 97 ? -35.673 34.410 13.645 1.00 38.81 97 PRO A CA 1
ATOM 730 C C . PRO A 1 97 ? -35.889 32.980 14.157 1.00 38.81 97 PRO A C 1
ATOM 732 O O . PRO A 1 97 ? -36.062 32.035 13.391 1.00 38.81 97 PRO A O 1
ATOM 735 N N . VAL A 1 98 ? -35.937 32.871 15.484 1.00 36.41 98 VAL A N 1
ATOM 736 C CA . VAL A 1 98 ? -36.350 31.688 16.246 1.00 36.41 98 VAL A CA 1
ATOM 737 C C . VAL A 1 98 ? -37.847 31.448 16.035 1.00 36.41 98 VAL A C 1
ATOM 739 O O . VAL A 1 98 ? -38.654 32.348 16.272 1.00 36.41 98 VAL A O 1
ATOM 742 N N . VAL A 1 99 ? -38.215 30.237 15.612 1.00 33.91 99 VAL A N 1
ATOM 743 C CA . VAL A 1 99 ? -39.598 29.742 15.616 1.00 33.91 99 VAL A CA 1
ATOM 744 C C . VAL A 1 99 ? -39.612 28.400 16.343 1.00 33.91 99 VAL A C 1
ATOM 746 O O . VAL A 1 99 ? -38.995 27.441 15.885 1.00 33.91 99 VAL A O 1
ATOM 749 N N . ASP A 1 100 ? -40.309 28.367 17.477 1.00 39.41 100 ASP A N 1
ATOM 750 C CA . ASP A 1 100 ? -40.642 27.159 18.233 1.00 39.41 100 ASP A CA 1
ATOM 751 C C . ASP A 1 100 ? -41.641 26.289 17.453 1.00 39.41 100 ASP A C 1
ATOM 753 O O . ASP A 1 100 ? -42.659 26.779 16.955 1.00 39.41 100 ASP A O 1
ATOM 757 N N . GLY A 1 101 ? -41.373 24.983 17.391 1.00 33.66 101 GLY A N 1
ATOM 758 C CA . GLY A 1 101 ? -42.269 23.957 16.853 1.00 33.66 101 GLY A CA 1
ATOM 759 C C . GLY A 1 101 ? -42.096 22.627 17.606 1.00 33.66 101 GLY A C 1
ATOM 760 O O . GLY A 1 101 ? -40.993 22.357 18.080 1.00 33.66 101 GLY A O 1
ATOM 761 N N . PRO A 1 102 ? -43.169 21.830 17.780 1.00 39.91 102 PRO A N 1
ATOM 762 C CA . PRO A 1 102 ? -43.301 20.885 18.890 1.00 39.91 102 PRO A CA 1
ATOM 763 C C . PRO A 1 102 ? -42.670 19.506 18.640 1.00 39.91 102 PRO A C 1
ATOM 765 O O . PRO A 1 102 ? -42.482 19.083 17.500 1.00 39.91 102 PRO A O 1
ATOM 768 N N . GLU A 1 103 ? -42.401 18.811 19.750 1.00 40.34 103 GLU A N 1
ATOM 769 C CA . GLU A 1 103 ? -41.962 17.413 19.853 1.00 40.34 103 GLU A CA 1
ATOM 770 C C . GLU A 1 103 ? -42.763 16.461 18.949 1.00 40.34 103 GLU A C 1
ATOM 772 O O . GLU A 1 103 ? -43.996 16.442 18.977 1.00 40.34 103 GLU A O 1
ATOM 777 N N . VAL A 1 104 ? -42.044 15.623 18.192 1.00 36.16 104 VAL A N 1
ATOM 778 C CA . VAL A 1 104 ? -42.602 14.511 17.412 1.00 36.16 104 VAL A CA 1
ATOM 779 C C . VAL A 1 104 ? -41.988 13.194 17.892 1.00 36.16 104 VAL A C 1
ATOM 781 O O . VAL A 1 104 ? -40.771 13.042 17.976 1.00 36.16 104 VAL A O 1
ATOM 784 N N . ASP A 1 105 ? -42.887 12.267 18.210 1.00 40.78 105 ASP A N 1
ATOM 785 C CA . ASP A 1 105 ? -42.707 10.905 18.717 1.00 40.78 105 ASP A CA 1
ATOM 786 C C . ASP A 1 105 ? -41.992 9.982 17.696 1.00 40.78 105 ASP A C 1
ATOM 788 O O . ASP A 1 105 ? -42.439 9.888 16.546 1.00 40.78 105 ASP A O 1
ATOM 792 N N . PRO A 1 106 ? -40.888 9.288 18.043 1.00 37.25 106 PRO A N 1
ATOM 793 C CA . PRO A 1 106 ? -40.094 8.532 17.079 1.00 37.25 106 PRO A CA 1
ATOM 794 C C . PRO A 1 106 ? -40.550 7.068 16.979 1.00 37.25 106 PRO A C 1
ATOM 796 O O . PRO A 1 106 ? -39.775 6.168 17.278 1.00 37.25 106 PRO A O 1
ATOM 799 N N . LEU A 1 107 ? -41.791 6.800 16.557 1.00 37.62 107 LEU A N 1
ATOM 800 C CA . LEU A 1 107 ? -42.276 5.437 16.264 1.00 37.62 107 LEU A CA 1
ATOM 801 C C . LEU A 1 107 ? -43.447 5.452 15.258 1.00 37.62 107 LEU A C 1
ATOM 803 O O . LEU A 1 107 ? -44.548 4.982 15.532 1.00 37.62 107 LEU A O 1
ATOM 807 N N . ALA A 1 108 ? -43.217 5.975 14.052 1.00 31.39 108 ALA A N 1
ATOM 808 C CA . ALA A 1 108 ? -44.139 5.788 12.930 1.00 31.39 108 ALA A CA 1
ATOM 809 C C . ALA A 1 108 ? -43.373 5.690 11.603 1.00 31.39 108 ALA A C 1
ATOM 811 O O . ALA A 1 108 ? -42.751 6.648 11.151 1.00 31.39 108 ALA A O 1
ATOM 812 N N . ALA A 1 109 ? -43.406 4.509 10.985 1.00 39.06 109 ALA A N 1
ATOM 813 C CA . ALA A 1 109 ? -42.903 4.285 9.634 1.00 39.06 109 ALA A CA 1
ATOM 814 C C . ALA A 1 109 ? -43.870 4.885 8.595 1.00 39.06 109 ALA A C 1
ATOM 816 O O . ALA A 1 109 ? -45.080 4.687 8.738 1.00 39.06 109 ALA A O 1
ATOM 817 N N . PRO A 1 110 ? -43.386 5.536 7.523 1.00 37.88 110 PRO A N 1
ATOM 818 C CA . PRO A 1 110 ? -44.231 5.865 6.387 1.00 37.88 110 PRO A CA 1
ATOM 819 C C . PRO A 1 110 ? -44.128 4.801 5.284 1.00 37.88 110 PRO A C 1
ATOM 821 O O . PRO A 1 110 ? -43.055 4.471 4.781 1.00 37.88 110 PRO A O 1
ATOM 824 N N . THR A 1 111 ? -45.292 4.277 4.913 1.00 36.31 111 THR A N 1
ATOM 825 C CA . THR A 1 111 ? -45.597 3.577 3.659 1.00 36.31 111 THR A CA 1
ATOM 826 C C . THR A 1 111 ? -45.788 4.556 2.490 1.00 36.31 111 THR A C 1
ATOM 828 O O . THR A 1 111 ? -46.151 5.705 2.725 1.00 36.31 111 THR A O 1
ATOM 831 N N . GLN A 1 112 ? -45.688 4.013 1.262 1.00 33.16 112 GLN A N 1
ATOM 832 C CA . GLN A 1 112 ? -46.097 4.551 -0.058 1.00 33.16 112 GLN A CA 1
ATOM 833 C C . GLN A 1 112 ? -45.104 5.498 -0.758 1.00 33.16 112 GLN A C 1
ATOM 835 O O . GLN A 1 112 ? -44.672 6.500 -0.210 1.00 33.16 112 GLN A O 1
ATOM 840 N N . GLU A 1 113 ? -44.513 5.080 -1.885 1.00 31.27 113 GLU A N 1
ATOM 841 C CA . GLU A 1 113 ? -45.019 4.999 -3.281 1.00 31.27 113 GLU A CA 1
ATOM 842 C C . GLU A 1 113 ? -44.477 6.189 -4.074 1.00 31.27 113 GLU A C 1
ATOM 844 O O . GLU A 1 113 ? -44.943 7.303 -3.903 1.00 31.27 113 GLU A O 1
ATOM 849 N N . HIS A 1 114 ? -43.518 5.934 -4.964 1.00 30.03 114 HIS A N 1
ATOM 850 C CA . HIS A 1 114 ? -43.406 6.606 -6.260 1.00 30.03 114 HIS A CA 1
ATOM 851 C C . HIS A 1 114 ? -42.496 5.756 -7.153 1.00 30.03 114 HIS A C 1
ATOM 853 O O . HIS A 1 114 ? -41.271 5.793 -7.060 1.00 30.03 114 HIS A O 1
ATOM 859 N N . ALA A 1 115 ? -43.134 4.938 -7.990 1.00 27.94 115 ALA A N 1
ATOM 860 C CA . ALA A 1 115 ? -42.496 4.234 -9.089 1.00 27.94 115 ALA A CA 1
ATOM 861 C C . ALA A 1 115 ? -42.136 5.244 -10.190 1.00 27.94 115 ALA A C 1
ATOM 863 O O . ALA A 1 115 ? -43.004 5.990 -10.645 1.00 27.94 115 ALA A O 1
ATOM 864 N N . TYR A 1 116 ? -40.872 5.254 -10.614 1.00 28.52 116 TYR A N 1
ATOM 865 C CA . TYR A 1 116 ? -40.456 5.869 -11.871 1.00 28.52 116 TYR A CA 1
ATOM 866 C C . TYR A 1 116 ? -40.237 4.770 -12.909 1.00 28.52 116 TYR A C 1
ATOM 868 O O . TYR A 1 116 ? -39.440 3.853 -12.720 1.00 28.52 116 TYR A O 1
ATOM 876 N N . ASP A 1 117 ? -41.017 4.891 -13.974 1.00 29.55 117 ASP A N 1
ATOM 877 C CA . ASP A 1 117 ? -41.085 4.060 -15.165 1.00 29.55 117 ASP A CA 1
ATOM 878 C C . ASP A 1 117 ? -39.873 4.332 -16.078 1.00 29.55 117 ASP A C 1
ATOM 880 O O . ASP A 1 117 ? -39.651 5.471 -16.491 1.00 29.55 117 ASP A O 1
ATOM 884 N N . TRP A 1 118 ? -39.078 3.297 -16.367 1.00 28.77 118 TRP A N 1
ATOM 885 C CA . TRP A 1 118 ? -37.936 3.338 -17.298 1.00 28.77 118 TRP A CA 1
ATOM 886 C C . TRP A 1 118 ? -38.046 2.268 -18.399 1.00 28.77 118 TRP A C 1
ATOM 888 O O . TRP A 1 118 ? -37.042 1.755 -18.889 1.00 28.77 118 TRP A O 1
ATOM 898 N N . ALA A 1 119 ? -39.262 1.924 -18.829 1.00 30.03 119 ALA A N 1
ATOM 899 C CA . ALA A 1 119 ? -39.461 1.032 -19.968 1.00 30.03 119 ALA A CA 1
ATOM 900 C C . ALA A 1 119 ? -39.484 1.803 -21.304 1.00 30.03 119 ALA A C 1
ATOM 902 O O . ALA A 1 119 ? -40.546 2.124 -21.831 1.00 30.03 119 ALA A O 1
ATOM 903 N N . ALA A 1 120 ? -38.315 2.066 -21.892 1.00 30.22 120 ALA A N 1
ATOM 904 C CA . ALA A 1 120 ? -38.190 2.303 -23.334 1.00 30.22 120 ALA A CA 1
ATOM 905 C C . ALA A 1 120 ? -36.741 2.094 -23.789 1.00 30.22 120 ALA A C 1
ATOM 907 O O . ALA A 1 120 ? -35.830 2.561 -23.115 1.00 30.22 120 ALA A O 1
ATOM 908 N N . LEU A 1 121 ? -36.577 1.492 -24.978 1.00 31.48 121 LEU A N 1
ATOM 909 C CA . LEU A 1 121 ? -35.347 1.000 -25.635 1.00 31.48 121 LEU A CA 1
ATOM 910 C C . LEU A 1 121 ? -35.074 -0.467 -25.242 1.00 31.48 121 LEU A C 1
ATOM 912 O O . LEU A 1 121 ? -34.658 -0.747 -24.131 1.00 31.48 121 LEU A O 1
ATOM 916 N N . GLY A 1 122 ? -35.364 -1.486 -26.048 1.00 28.45 122 GLY A N 1
ATOM 917 C CA . GLY A 1 122 ? -35.250 -1.585 -27.500 1.00 28.45 122 GLY A CA 1
ATOM 918 C C . GLY A 1 122 ? -34.225 -2.680 -27.789 1.00 28.45 122 GLY A C 1
ATOM 919 O O . GLY A 1 122 ? -33.065 -2.375 -28.039 1.00 28.45 122 GLY A O 1
ATOM 920 N N . GLU A 1 123 ? -34.638 -3.944 -27.675 1.00 32.09 123 GLU A N 1
ATOM 921 C CA . GLU A 1 123 ? -33.816 -5.100 -28.049 1.00 32.09 123 GLU A CA 1
ATOM 922 C C . GLU A 1 123 ? -33.591 -5.138 -29.565 1.00 32.09 123 GLU A C 1
ATOM 924 O O . GLU A 1 123 ? -34.530 -4.899 -30.334 1.00 32.09 123 GLU A O 1
ATOM 929 N N . PRO A 1 124 ? -32.396 -5.552 -30.007 1.00 35.75 124 PRO A N 1
ATOM 930 C CA . PRO A 1 124 ? -32.295 -6.297 -31.244 1.00 35.75 124 PRO A CA 1
ATOM 931 C C . PRO A 1 124 ? -31.694 -7.688 -31.014 1.00 35.75 124 PRO A C 1
ATOM 933 O O . PRO A 1 124 ? -30.571 -7.837 -30.543 1.00 35.75 124 PRO A O 1
ATOM 936 N N . ALA A 1 125 ? -32.506 -8.667 -31.410 1.00 30.30 125 ALA A N 1
ATOM 937 C CA . ALA A 1 125 ? -32.176 -9.835 -32.221 1.00 30.30 125 ALA A CA 1
ATOM 938 C C . ALA A 1 125 ? -30.929 -10.661 -31.856 1.00 30.30 125 ALA A C 1
ATOM 940 O O . ALA A 1 125 ? -29.785 -10.304 -32.124 1.00 30.30 125 ALA A O 1
ATOM 941 N N . SER A 1 126 ? -31.241 -11.852 -31.352 1.00 33.50 126 SER A N 1
ATOM 942 C CA . SER A 1 126 ? -30.481 -13.093 -31.439 1.00 33.50 126 SER A CA 1
ATOM 943 C C . SER A 1 126 ? -29.994 -13.405 -32.858 1.00 33.50 126 SER A C 1
ATOM 945 O O . SER A 1 126 ? -30.820 -13.467 -33.767 1.00 33.50 126 SER A O 1
ATOM 947 N N . ASP A 1 127 ? -28.713 -13.744 -32.989 1.00 30.06 127 ASP A N 1
ATOM 948 C CA . ASP A 1 127 ? -28.239 -14.685 -34.003 1.00 30.06 127 ASP A CA 1
ATOM 949 C C . ASP A 1 127 ? -27.473 -15.806 -33.290 1.00 30.06 127 ASP A C 1
ATOM 951 O O . ASP A 1 127 ? -26.406 -15.615 -32.701 1.00 30.06 127 ASP A O 1
ATOM 955 N N . GLU A 1 128 ? -28.108 -16.974 -33.297 1.00 35.12 128 GLU A N 1
ATOM 956 C CA . GLU A 1 128 ? -27.515 -18.277 -33.041 1.00 35.12 128 GLU A CA 1
ATOM 957 C C . GLU A 1 128 ? -26.685 -18.666 -34.268 1.00 35.12 128 GLU A C 1
ATOM 959 O O . GLU A 1 128 ? -27.217 -18.648 -35.372 1.00 35.12 128 GLU A O 1
ATOM 964 N N . ASP A 1 129 ? -25.424 -19.069 -34.091 1.00 31.77 129 ASP A N 1
ATOM 965 C CA . ASP A 1 129 ? -24.871 -20.156 -34.901 1.00 31.77 129 ASP A CA 1
ATOM 966 C C . ASP A 1 129 ? -23.551 -20.719 -34.339 1.00 31.77 129 ASP A C 1
ATOM 968 O O . ASP A 1 129 ? -22.534 -20.037 -34.243 1.00 31.77 129 ASP A O 1
ATOM 972 N N . SER A 1 130 ? -23.612 -22.014 -34.013 1.00 34.06 130 SER A N 1
ATOM 973 C CA . SER A 1 130 ? -22.670 -23.059 -34.435 1.00 34.06 130 SER A CA 1
ATOM 974 C C . SER A 1 130 ? -21.170 -22.950 -34.087 1.00 34.06 130 SER A C 1
ATOM 976 O O . SER A 1 130 ? -20.419 -22.234 -34.739 1.00 34.06 130 SER A O 1
ATOM 978 N N . ALA A 1 131 ? -20.697 -23.816 -33.174 1.00 31.72 131 ALA A N 1
ATOM 979 C CA . ALA A 1 131 ? -19.737 -24.894 -33.494 1.00 31.72 131 ALA A CA 1
ATOM 980 C C . ALA A 1 131 ? -19.273 -25.652 -32.232 1.00 31.72 131 ALA A C 1
ATOM 982 O O . ALA A 1 131 ? -18.595 -25.109 -31.359 1.00 31.72 131 ALA A O 1
ATOM 983 N N . SER A 1 132 ? -19.637 -26.932 -32.179 1.00 32.75 132 SER A N 1
ATOM 984 C CA . SER A 1 132 ? -19.068 -27.977 -31.333 1.00 32.75 132 SER A CA 1
ATOM 985 C C . SER A 1 132 ? -17.785 -28.558 -31.950 1.00 32.75 132 SER A C 1
ATOM 987 O O . SER A 1 132 ? -17.504 -28.353 -33.127 1.00 32.75 132 SER A O 1
ATOM 989 N N . ASP A 1 133 ? -17.088 -29.359 -31.139 1.00 30.70 133 ASP A N 1
ATOM 990 C CA . ASP A 1 133 ? -16.140 -30.421 -31.516 1.00 30.70 133 ASP A CA 1
ATOM 991 C C . ASP A 1 133 ? -14.673 -30.048 -31.791 1.00 30.70 133 ASP A C 1
ATOM 993 O O . ASP A 1 133 ? -14.287 -29.675 -32.893 1.00 30.70 133 ASP A O 1
ATOM 997 N N . ALA A 1 134 ? -13.821 -30.316 -30.793 1.00 31.50 134 ALA A N 1
ATOM 998 C CA . ALA A 1 134 ? -12.662 -31.204 -30.948 1.00 31.50 134 ALA A CA 1
ATOM 999 C C . ALA A 1 134 ? -12.091 -31.576 -29.567 1.00 31.50 134 ALA A C 1
ATOM 1001 O O . ALA A 1 134 ? -11.674 -30.717 -28.792 1.00 31.50 134 ALA A O 1
ATOM 1002 N N . ALA A 1 135 ? -12.081 -32.875 -29.280 1.00 31.62 135 ALA A N 1
ATOM 1003 C CA . ALA A 1 135 ? -11.440 -33.495 -28.132 1.00 31.62 135 ALA A CA 1
ATOM 1004 C C . ALA A 1 135 ? -10.206 -34.296 -28.583 1.00 31.62 135 ALA A C 1
ATOM 1006 O O . ALA A 1 135 ? -10.190 -34.818 -29.694 1.00 31.62 135 ALA A O 1
ATOM 1007 N N . SER A 1 136 ? -9.295 -34.483 -27.624 1.00 31.27 136 SER A N 1
ATOM 1008 C CA . SER A 1 136 ? -8.357 -35.607 -27.464 1.00 31.27 136 SER A CA 1
ATOM 1009 C C . SER A 1 136 ? -7.062 -35.690 -28.282 1.00 31.27 136 SER A C 1
ATOM 1011 O O . SER A 1 136 ? -6.987 -35.293 -29.436 1.00 31.27 136 SER A O 1
ATOM 1013 N N . GLU A 1 137 ? -6.101 -36.346 -27.611 1.00 32.31 137 GLU A N 1
ATOM 1014 C CA . GLU A 1 137 ? -4.747 -36.784 -28.002 1.00 32.31 137 GLU A CA 1
ATOM 1015 C C . GLU A 1 137 ? -3.679 -35.705 -27.726 1.00 32.31 137 GLU A C 1
ATOM 1017 O O . GLU A 1 137 ? -3.698 -34.622 -28.292 1.00 32.31 137 GLU A O 1
ATOM 1022 N N . LEU A 1 138 ? -2.776 -35.874 -26.751 1.00 32.38 138 LEU A N 1
ATOM 1023 C CA . LEU A 1 138 ? -1.682 -36.850 -26.758 1.00 32.38 138 LEU A CA 1
ATOM 1024 C C . LEU A 1 138 ? -1.235 -37.244 -25.333 1.00 32.38 138 LEU A C 1
ATOM 1026 O O . LEU A 1 138 ? -1.055 -36.396 -24.459 1.00 32.38 138 LEU A O 1
ATOM 1030 N N . ASN A 1 139 ? -1.022 -38.545 -25.158 1.00 30.61 139 ASN A N 1
ATOM 1031 C CA . ASN A 1 139 ? -0.262 -39.211 -24.098 1.00 30.61 139 ASN A CA 1
ATOM 1032 C C . ASN A 1 139 ? 0.880 -39.995 -24.787 1.00 30.61 139 ASN A C 1
ATOM 1034 O O . ASN A 1 139 ? 0.772 -40.197 -25.996 1.00 30.61 139 ASN A O 1
ATOM 1038 N N . GLU A 1 140 ? 1.867 -40.478 -24.014 1.00 32.78 140 GLU A N 1
ATOM 1039 C CA . GLU A 1 140 ? 3.104 -41.211 -24.409 1.00 32.78 140 GLU A CA 1
ATOM 1040 C C . GLU A 1 140 ? 4.311 -40.275 -24.678 1.00 32.78 140 GLU A C 1
ATOM 1042 O O . GLU A 1 140 ? 4.169 -39.287 -25.390 1.00 32.78 140 GLU A O 1
ATOM 1047 N N . ASN A 1 141 ? 5.535 -40.459 -24.159 1.00 30.88 141 ASN A N 1
ATOM 1048 C CA . ASN A 1 141 ? 6.210 -41.598 -23.522 1.00 30.88 141 ASN A CA 1
ATOM 1049 C C . ASN A 1 141 ? 7.574 -41.159 -22.904 1.00 30.88 141 ASN A C 1
ATOM 1051 O O . ASN A 1 141 ? 8.017 -40.033 -23.140 1.00 30.88 141 ASN A O 1
ATOM 1055 N N . ASP A 1 142 ? 8.218 -42.115 -22.217 1.00 33.03 142 ASP A N 1
ATOM 1056 C CA . ASP A 1 142 ? 9.670 -42.315 -21.979 1.00 33.03 142 ASP A CA 1
ATOM 1057 C C . ASP A 1 142 ? 10.326 -41.797 -20.675 1.00 33.03 142 ASP A C 1
ATOM 1059 O O . ASP A 1 142 ? 10.684 -40.629 -20.523 1.00 33.03 142 ASP A O 1
ATOM 1063 N N . ASP A 1 143 ? 10.442 -42.724 -19.710 1.00 34.88 143 ASP A N 1
ATOM 1064 C CA . ASP A 1 143 ? 11.682 -43.395 -19.258 1.00 34.88 143 ASP A CA 1
ATOM 1065 C C . ASP A 1 143 ? 13.009 -42.603 -19.252 1.00 34.88 143 ASP A C 1
ATOM 1067 O O . ASP A 1 143 ? 13.479 -42.140 -20.286 1.00 34.88 143 ASP A O 1
ATOM 1071 N N . ASP A 1 144 ? 13.677 -42.544 -18.089 1.00 37.97 144 ASP A N 1
ATOM 1072 C CA . ASP A 1 144 ? 14.991 -43.190 -17.924 1.00 37.97 144 ASP A CA 1
ATOM 1073 C C . ASP A 1 144 ? 15.516 -43.130 -16.475 1.00 37.97 144 ASP A C 1
ATOM 1075 O O . ASP A 1 144 ? 15.469 -42.114 -15.773 1.00 37.97 144 ASP A O 1
ATOM 1079 N N . GLU A 1 145 ? 16.037 -44.280 -16.059 1.00 37.09 145 GLU A N 1
ATOM 1080 C CA . GLU A 1 145 ? 16.710 -44.607 -14.807 1.00 37.09 145 GLU A CA 1
ATOM 1081 C C . GLU A 1 145 ? 18.114 -43.969 -14.726 1.00 37.09 145 GLU A C 1
ATOM 1083 O O . GLU A 1 145 ? 18.822 -43.872 -15.730 1.00 37.09 145 GLU A O 1
ATOM 1088 N N . ASN A 1 146 ? 18.589 -43.628 -13.520 1.00 34.22 146 ASN A N 1
ATOM 1089 C CA . ASN A 1 146 ? 19.889 -44.145 -13.069 1.00 34.22 146 ASN A CA 1
ATOM 1090 C C . ASN A 1 146 ? 20.168 -43.894 -11.583 1.00 34.22 146 ASN A C 1
ATOM 1092 O O . ASN A 1 146 ? 20.205 -42.761 -11.098 1.00 34.22 146 ASN A O 1
ATOM 1096 N N . GLU A 1 147 ? 20.437 -45.009 -10.917 1.00 37.72 147 GLU A N 1
ATOM 1097 C CA . GLU A 1 147 ? 21.091 -45.164 -9.626 1.00 37.72 147 GLU A CA 1
ATOM 1098 C C . GLU A 1 147 ? 22.573 -44.751 -9.720 1.00 37.72 147 GLU A C 1
ATOM 1100 O O . GLU A 1 147 ? 23.205 -44.889 -10.768 1.00 37.72 147 GLU A O 1
ATOM 1105 N N . ASN A 1 148 ? 23.148 -44.270 -8.616 1.00 36.00 148 ASN A N 1
ATOM 1106 C CA . ASN A 1 148 ? 24.399 -44.827 -8.094 1.00 36.00 148 ASN A CA 1
ATOM 1107 C C . ASN A 1 148 ? 24.725 -44.252 -6.713 1.00 36.00 148 ASN A C 1
ATOM 1109 O O . ASN A 1 148 ? 24.863 -43.042 -6.519 1.00 36.00 148 ASN A O 1
ATOM 1113 N N . ASP A 1 149 ? 24.859 -45.195 -5.789 1.00 37.16 149 ASP A N 1
ATOM 1114 C CA . ASP A 1 149 ? 25.452 -45.092 -4.467 1.00 37.16 149 ASP A CA 1
ATOM 1115 C C .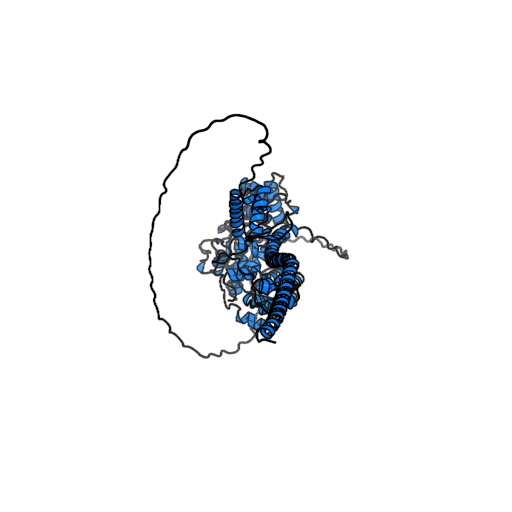 ASP A 1 149 ? 26.947 -44.735 -4.538 1.00 37.16 149 ASP A C 1
ATOM 1117 O O . ASP A 1 149 ? 27.613 -45.042 -5.523 1.00 37.16 149 ASP A O 1
ATOM 1121 N N . GLU A 1 150 ? 27.491 -44.155 -3.461 1.00 36.31 150 GLU A N 1
ATOM 1122 C CA . GLU A 1 150 ? 28.672 -44.720 -2.783 1.00 36.31 150 GLU A CA 1
ATOM 1123 C C . GLU A 1 150 ? 28.966 -43.995 -1.453 1.00 36.31 150 GLU A C 1
ATOM 1125 O O . GLU A 1 150 ? 29.210 -42.787 -1.387 1.00 36.31 150 GLU A O 1
ATOM 1130 N N . GLU A 1 151 ? 28.934 -44.783 -0.376 1.00 38.28 151 GLU A N 1
ATOM 1131 C CA . GLU A 1 151 ? 29.397 -44.473 0.978 1.00 38.28 151 GLU A CA 1
ATOM 1132 C C . GLU A 1 151 ? 30.935 -44.534 1.081 1.00 38.28 151 GLU A C 1
ATOM 1134 O O . GLU A 1 151 ? 31.589 -45.331 0.410 1.00 38.28 151 GLU A O 1
ATOM 1139 N N . GLY A 1 152 ? 31.529 -43.783 2.018 1.00 32.84 152 GLY A N 1
ATOM 1140 C CA . GLY A 1 152 ? 32.938 -43.957 2.395 1.00 32.84 152 GLY A CA 1
ATOM 1141 C C . GLY A 1 152 ? 33.383 -43.082 3.570 1.00 32.84 152 GLY A C 1
ATOM 1142 O O . GLY A 1 152 ? 33.561 -41.877 3.429 1.00 32.84 152 GLY A O 1
ATOM 1143 N N . ALA A 1 153 ? 33.552 -43.712 4.733 1.00 34.47 153 ALA A N 1
ATOM 1144 C CA . ALA A 1 153 ? 33.798 -43.141 6.065 1.00 34.47 153 ALA A CA 1
ATOM 1145 C C . ALA A 1 153 ? 35.313 -42.853 6.370 1.00 34.47 153 ALA A C 1
ATOM 1147 O O . ALA A 1 153 ? 36.149 -43.017 5.483 1.00 34.47 153 ALA A O 1
ATOM 1148 N N . PRO A 1 154 ? 35.700 -42.395 7.591 1.00 46.31 154 PRO A N 1
ATOM 1149 C CA . PRO A 1 154 ? 36.771 -41.405 7.819 1.00 46.31 154 PRO A CA 1
ATOM 1150 C C . PRO A 1 154 ? 38.120 -41.961 8.333 1.00 46.31 154 PRO A C 1
ATOM 1152 O O . PRO A 1 154 ? 38.212 -43.098 8.793 1.00 46.31 154 PRO A O 1
ATOM 1155 N N . ILE A 1 155 ? 39.161 -41.111 8.345 1.00 40.72 155 ILE A N 1
ATOM 1156 C CA . ILE A 1 155 ? 40.511 -41.413 8.867 1.00 40.72 155 ILE A CA 1
ATOM 1157 C C . ILE A 1 155 ? 40.851 -40.540 10.096 1.00 40.72 155 ILE A C 1
ATOM 1159 O O . ILE A 1 155 ? 40.678 -39.324 10.082 1.00 40.72 155 ILE A O 1
ATOM 1163 N N . ILE A 1 156 ? 41.352 -41.206 11.145 1.00 37.44 156 ILE A N 1
ATOM 1164 C CA . ILE A 1 156 ? 41.831 -40.723 12.461 1.00 37.44 156 ILE A CA 1
ATOM 1165 C C . ILE A 1 156 ? 43.354 -40.409 12.399 1.00 37.44 156 ILE A C 1
ATOM 1167 O O . ILE A 1 156 ? 44.047 -41.048 11.604 1.00 37.44 156 ILE A O 1
ATOM 1171 N N . PRO A 1 157 ? 43.911 -39.481 13.217 1.00 48.84 157 PRO A N 1
ATOM 1172 C CA . PRO A 1 157 ? 45.305 -39.020 13.117 1.00 48.84 157 PRO A CA 1
ATOM 1173 C C . PRO A 1 157 ? 46.284 -39.729 14.090 1.00 48.84 157 PRO A C 1
ATOM 1175 O O . PRO A 1 157 ? 45.842 -40.358 15.053 1.00 48.84 157 PRO A O 1
ATOM 1178 N N . PRO A 1 158 ? 47.613 -39.574 13.905 1.00 44.59 158 PRO A N 1
ATOM 1179 C CA . PRO A 1 158 ? 48.636 -39.904 14.909 1.00 44.59 158 PRO A CA 1
ATOM 1180 C C . PRO A 1 158 ? 49.437 -38.658 15.400 1.00 44.59 158 PRO A C 1
ATOM 1182 O O . PRO A 1 158 ? 49.262 -37.574 14.843 1.00 44.59 158 PRO A O 1
ATOM 1185 N N . PRO A 1 159 ? 50.260 -38.768 16.473 1.00 48.78 159 PRO A N 1
ATOM 1186 C CA . PRO A 1 159 ? 50.183 -37.869 17.630 1.00 48.78 159 PRO A CA 1
ATOM 1187 C C . PRO A 1 159 ? 51.468 -37.073 17.961 1.00 48.78 159 PRO A C 1
ATOM 1189 O O . PRO A 1 159 ? 52.451 -37.084 17.226 1.00 48.78 159 PRO A O 1
ATOM 1192 N N . ALA A 1 160 ? 51.377 -36.381 19.103 1.00 39.22 160 ALA A N 1
ATOM 1193 C CA . ALA A 1 160 ? 52.324 -35.506 19.791 1.00 39.22 160 ALA A CA 1
ATOM 1194 C C . ALA A 1 160 ? 53.770 -36.015 19.938 1.00 39.22 160 ALA A C 1
ATOM 1196 O O . ALA A 1 160 ? 54.018 -37.207 20.120 1.00 39.22 160 ALA A O 1
ATOM 1197 N N . ILE A 1 161 ? 54.696 -35.051 19.958 1.00 40.53 161 ILE A N 1
ATOM 1198 C CA . ILE A 1 161 ? 56.060 -35.185 20.473 1.00 40.53 161 ILE A CA 1
ATOM 1199 C C . ILE A 1 161 ? 56.269 -34.048 21.477 1.00 40.53 161 ILE A C 1
ATOM 1201 O O . ILE A 1 161 ? 56.184 -32.875 21.111 1.00 40.53 161 ILE A O 1
ATOM 1205 N N . ASP A 1 162 ? 56.508 -34.435 22.726 1.00 40.47 162 ASP A N 1
ATOM 1206 C CA . ASP A 1 162 ? 57.048 -33.601 23.794 1.00 40.47 162 ASP A CA 1
ATOM 1207 C C . ASP A 1 162 ? 58.554 -33.405 23.560 1.00 40.47 162 ASP A C 1
ATOM 1209 O O . ASP A 1 162 ? 59.252 -34.374 23.251 1.00 40.47 162 ASP A O 1
ATOM 1213 N N . ASP A 1 163 ? 59.065 -32.186 23.742 1.00 43.38 163 ASP A N 1
ATOM 1214 C CA . ASP A 1 163 ? 60.491 -31.981 24.003 1.00 43.38 163 ASP A CA 1
ATOM 1215 C C . ASP A 1 163 ? 60.670 -30.895 25.069 1.00 43.38 163 ASP A C 1
ATOM 1217 O O . ASP A 1 163 ? 60.221 -29.753 24.928 1.00 43.38 163 ASP A O 1
ATOM 1221 N N . GLU A 1 164 ? 61.267 -31.314 26.180 1.00 43.91 164 GLU A N 1
ATOM 1222 C CA . GLU A 1 164 ? 61.615 -30.504 27.336 1.00 43.91 164 GLU A CA 1
ATOM 1223 C C . GLU A 1 164 ? 62.989 -29.852 27.133 1.00 43.91 164 GLU A C 1
ATOM 1225 O O . GLU A 1 164 ? 63.939 -30.489 26.684 1.00 43.91 164 GLU A O 1
ATOM 1230 N N . GLY A 1 165 ? 63.137 -28.630 27.647 1.00 36.47 165 GLY A N 1
ATOM 1231 C CA . GLY A 1 165 ? 64.377 -28.239 28.316 1.00 36.47 165 GLY A CA 1
ATOM 1232 C C . GLY A 1 165 ? 65.093 -27.015 27.757 1.00 36.47 165 GLY A C 1
ATOM 1233 O O . GLY A 1 165 ? 65.538 -26.989 26.613 1.00 36.47 165 GLY A O 1
ATOM 1234 N N . GLY A 1 166 ? 65.321 -26.037 28.639 1.00 35.34 166 GLY A N 1
ATOM 1235 C CA . GLY A 1 166 ? 66.424 -25.093 28.477 1.00 35.34 166 GLY A CA 1
ATOM 1236 C C . GLY A 1 166 ? 66.188 -23.717 29.080 1.00 35.34 166 GLY A C 1
ATOM 1237 O O . GLY A 1 166 ? 66.015 -22.754 28.340 1.00 35.34 166 GLY A O 1
ATOM 1238 N N . ASP A 1 167 ? 66.245 -23.620 30.408 1.00 41.25 167 ASP A N 1
ATOM 1239 C CA . ASP A 1 167 ? 66.386 -22.353 31.127 1.00 41.25 167 ASP A CA 1
ATOM 1240 C C . ASP A 1 167 ? 67.684 -21.635 30.723 1.00 41.25 167 ASP A C 1
ATOM 1242 O O . ASP A 1 167 ? 68.768 -22.223 30.775 1.00 41.25 167 ASP A O 1
ATOM 1246 N N . ASN A 1 168 ? 67.597 -20.343 30.393 1.00 38.59 168 ASN A N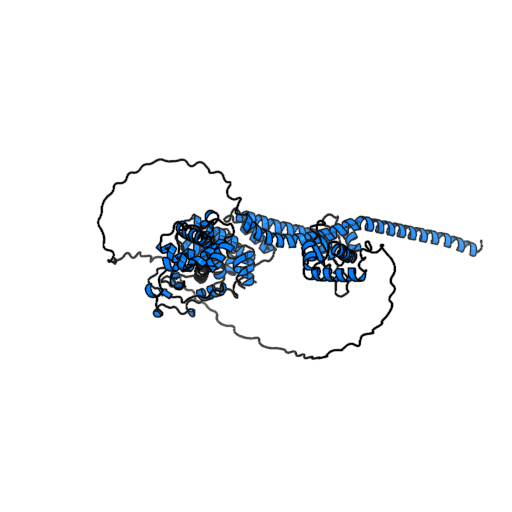 1
ATOM 1247 C CA . ASN A 1 168 ? 68.713 -19.422 30.598 1.00 38.59 168 ASN A CA 1
ATOM 1248 C C . ASN A 1 168 ? 68.209 -17.982 30.788 1.00 38.59 168 ASN A C 1
ATOM 1250 O O . ASN A 1 168 ? 67.725 -17.341 29.855 1.00 38.59 168 ASN A O 1
ATOM 1254 N N . GLU A 1 169 ? 68.330 -17.486 32.018 1.00 41.84 169 GLU A N 1
ATOM 1255 C CA . GLU A 1 169 ? 68.093 -16.097 32.405 1.00 41.84 169 GLU A CA 1
ATOM 1256 C C . GLU A 1 169 ? 69.283 -15.207 32.006 1.00 41.84 169 GLU A C 1
ATOM 1258 O O . GLU A 1 169 ? 70.438 -15.562 32.249 1.00 41.84 169 GLU A O 1
ATOM 1263 N N . GLY A 1 170 ? 69.012 -13.997 31.501 1.00 39.69 170 GLY A N 1
ATOM 1264 C CA . GLY A 1 170 ? 69.970 -12.891 31.615 1.00 39.69 170 GLY A CA 1
ATOM 1265 C C . GLY A 1 170 ? 69.884 -11.785 30.559 1.00 39.69 170 GLY A C 1
ATOM 1266 O O . GLY A 1 170 ? 70.384 -11.963 29.455 1.00 39.69 170 GLY A O 1
ATOM 1267 N N . ALA A 1 171 ? 69.418 -10.607 31.007 1.00 39.22 171 ALA A N 1
ATOM 1268 C CA . ALA A 1 171 ? 69.531 -9.265 30.400 1.00 39.22 171 ALA A CA 1
ATOM 1269 C C . ALA A 1 171 ? 68.636 -8.997 29.170 1.00 39.22 171 ALA A C 1
ATOM 1271 O O . ALA A 1 171 ? 68.635 -9.755 28.216 1.00 39.22 171 ALA A O 1
ATOM 1272 N N . GLY A 1 172 ? 67.849 -7.927 29.072 1.00 38.72 172 GLY A N 1
ATOM 1273 C CA . GLY A 1 172 ? 67.845 -6.636 29.757 1.00 38.72 172 GLY A CA 1
ATOM 1274 C C . GLY A 1 172 ? 67.523 -5.566 28.703 1.00 38.72 172 GLY A C 1
ATOM 1275 O O . GLY A 1 172 ? 68.352 -5.295 27.844 1.00 38.72 172 GLY A O 1
ATOM 1276 N N . ASP A 1 173 ? 66.308 -5.015 28.748 1.00 51.78 173 ASP A N 1
ATOM 1277 C CA . ASP A 1 173 ? 65.897 -3.713 28.194 1.00 51.78 173 ASP A CA 1
ATOM 1278 C C . ASP A 1 173 ? 66.192 -3.376 26.709 1.00 51.78 173 ASP A C 1
ATOM 1280 O O . ASP A 1 173 ? 66.568 -2.252 26.379 1.00 51.78 173 ASP A O 1
ATOM 1284 N N . GLU A 1 174 ? 65.900 -4.296 25.781 1.00 46.06 174 GLU A N 1
ATOM 1285 C CA . GLU A 1 174 ? 65.662 -3.982 24.347 1.00 46.06 174 GLU A CA 1
ATOM 1286 C C . GLU A 1 174 ? 64.293 -4.486 23.828 1.00 46.06 174 GLU A C 1
ATOM 1288 O O . GLU A 1 174 ? 63.952 -4.344 22.650 1.00 46.06 174 GLU A O 1
ATOM 1293 N N . GLU A 1 175 ? 63.466 -5.065 24.702 1.00 46.72 175 GLU A N 1
ATOM 1294 C CA . GLU A 1 175 ? 62.301 -5.868 24.304 1.00 46.72 175 GLU A CA 1
ATOM 1295 C C . GLU A 1 175 ? 60.989 -5.071 24.160 1.00 46.72 175 GLU A C 1
ATOM 1297 O O . GLU A 1 175 ? 60.046 -5.537 23.524 1.00 46.72 175 GLU A O 1
ATOM 1302 N N . GLU A 1 176 ? 60.936 -3.815 24.616 1.00 47.28 176 GLU A N 1
ATOM 1303 C CA . GLU A 1 176 ? 59.702 -3.006 24.590 1.00 47.28 176 GLU A CA 1
ATOM 1304 C C . GLU A 1 176 ? 59.452 -2.269 23.250 1.00 47.28 176 GLU A C 1
ATOM 1306 O O . GLU A 1 176 ? 58.404 -1.657 23.039 1.00 47.28 176 GLU A O 1
ATOM 1311 N N . ILE A 1 177 ? 60.375 -2.376 22.278 1.00 47.66 177 ILE A N 1
ATOM 1312 C CA . ILE A 1 177 ? 60.175 -1.913 20.884 1.00 47.66 177 ILE A CA 1
ATOM 1313 C C . ILE A 1 177 ? 60.383 -3.061 19.876 1.00 47.66 177 ILE A C 1
ATOM 1315 O O . ILE A 1 177 ? 60.529 -2.846 18.675 1.00 47.66 177 ILE A O 1
ATOM 1319 N N . ARG A 1 178 ? 60.271 -4.326 20.295 1.00 46.62 178 ARG A N 1
ATOM 1320 C CA . ARG A 1 178 ? 59.851 -5.379 19.361 1.00 46.62 178 ARG A CA 1
ATOM 1321 C C . ARG A 1 178 ? 58.331 -5.349 19.293 1.00 46.62 178 ARG A C 1
ATOM 1323 O O . ARG A 1 178 ? 57.657 -6.220 19.825 1.00 46.62 178 ARG A O 1
ATOM 1330 N N . ARG A 1 179 ? 57.776 -4.346 18.592 1.00 55.34 179 ARG A N 1
ATOM 1331 C CA . ARG A 1 179 ? 56.454 -4.516 17.969 1.00 55.34 179 ARG A CA 1
ATOM 1332 C C . ARG A 1 179 ? 56.585 -5.776 17.134 1.00 55.34 179 ARG A C 1
ATOM 1334 O O . ARG A 1 179 ? 57.238 -5.729 16.091 1.00 55.34 179 ARG A O 1
ATOM 1341 N N . THR A 1 180 ? 56.073 -6.881 17.660 1.00 61.03 180 THR A N 1
ATOM 1342 C CA . THR A 1 180 ? 56.063 -8.201 17.047 1.00 61.03 180 THR A CA 1
ATOM 1343 C C . THR A 1 180 ? 55.581 -8.005 15.622 1.00 61.03 180 THR A C 1
ATOM 1345 O O . THR A 1 180 ? 54.410 -7.726 15.361 1.00 61.03 180 THR A O 1
ATOM 1348 N N . ARG A 1 181 ? 56.532 -7.997 14.680 1.00 73.44 181 ARG A N 1
ATOM 1349 C CA . ARG A 1 181 ? 56.199 -7.987 13.264 1.00 73.44 181 ARG A CA 1
ATOM 1350 C C . ARG A 1 181 ? 55.486 -9.304 13.067 1.00 73.44 181 ARG A C 1
ATOM 1352 O O . ARG A 1 181 ? 56.132 -10.345 13.157 1.00 73.44 181 ARG A O 1
ATOM 1359 N N . LYS A 1 182 ? 54.169 -9.225 12.879 1.00 82.25 182 LYS A N 1
ATOM 1360 C CA . LYS A 1 182 ? 53.354 -10.381 12.536 1.00 82.25 182 LYS A CA 1
ATOM 1361 C C . LYS A 1 182 ? 54.059 -11.174 11.452 1.00 82.25 182 LYS A C 1
ATOM 1363 O O . LYS A 1 182 ? 54.629 -10.581 10.524 1.00 82.25 182 LYS A O 1
ATOM 1368 N N . SER A 1 183 ? 54.073 -12.488 11.614 1.00 91.00 183 SER A N 1
ATOM 1369 C CA . SER A 1 183 ? 54.727 -13.349 10.639 1.00 91.00 183 SER A CA 1
ATOM 1370 C C . SER A 1 183 ? 54.029 -13.185 9.283 1.00 91.00 183 SER A C 1
ATOM 1372 O O . SER A 1 183 ? 52.860 -12.795 9.197 1.00 91.00 183 SER A O 1
ATOM 1374 N N . SER A 1 184 ? 54.743 -13.454 8.188 1.00 90.19 184 SER A N 1
ATOM 1375 C CA . SER A 1 184 ? 54.125 -13.389 6.856 1.00 90.19 184 SER A CA 1
ATOM 1376 C C . SER A 1 184 ? 52.923 -14.336 6.742 1.00 90.19 184 SER A C 1
ATOM 1378 O O . SER A 1 184 ? 51.994 -14.043 5.996 1.00 90.19 184 SER A O 1
ATOM 1380 N N . GLU A 1 185 ? 52.936 -15.443 7.485 1.00 92.75 185 GLU A N 1
ATOM 1381 C CA . GLU A 1 185 ? 51.855 -16.430 7.532 1.00 92.75 185 GLU A CA 1
ATOM 1382 C C . GLU A 1 185 ? 50.606 -15.874 8.223 1.00 92.75 185 GLU A C 1
ATOM 1384 O O . GLU A 1 185 ? 49.500 -16.041 7.713 1.00 92.75 185 GLU A O 1
ATOM 1389 N N . GLU A 1 186 ? 50.768 -15.131 9.321 1.00 93.75 186 GLU A N 1
ATOM 1390 C CA . GLU A 1 186 ? 49.651 -14.470 10.008 1.00 93.75 186 GLU A CA 1
ATOM 1391 C C . GLU A 1 186 ? 48.968 -13.431 9.110 1.00 93.75 186 GLU A C 1
ATOM 1393 O O . GLU A 1 186 ? 47.741 -13.331 9.091 1.00 93.75 186 GLU A O 1
ATOM 1398 N N . ILE A 1 187 ? 49.748 -12.674 8.329 1.00 94.50 187 ILE A N 1
ATOM 1399 C CA . ILE A 1 187 ? 49.205 -11.689 7.380 1.00 94.50 187 ILE A CA 1
ATOM 1400 C C . ILE A 1 187 ? 48.433 -12.386 6.250 1.00 94.50 187 ILE A C 1
ATOM 1402 O O . ILE A 1 187 ? 47.386 -11.891 5.832 1.00 94.50 187 ILE A O 1
ATOM 1406 N N . GLU A 1 188 ? 48.925 -13.525 5.760 1.00 94.62 188 GLU A N 1
ATOM 1407 C CA . GLU A 1 188 ? 48.274 -14.300 4.697 1.00 94.62 188 GLU A CA 1
ATOM 1408 C C . GLU A 1 188 ? 46.968 -14.951 5.201 1.00 94.62 188 GLU A C 1
ATOM 1410 O O . GLU A 1 188 ? 45.948 -14.889 4.516 1.00 94.62 188 GLU A O 1
ATOM 1415 N N . ALA A 1 189 ? 46.948 -15.467 6.437 1.00 95.25 189 ALA A N 1
ATOM 1416 C CA . ALA A 1 189 ? 45.737 -15.992 7.076 1.00 95.25 189 ALA A CA 1
ATOM 1417 C C . ALA A 1 189 ? 44.668 -14.901 7.276 1.00 95.25 189 ALA A C 1
ATOM 1419 O O . ALA A 1 189 ? 43.493 -15.102 6.959 1.00 95.25 189 ALA A O 1
ATOM 1420 N N . GLN A 1 190 ? 45.077 -13.709 7.728 1.00 96.50 190 GLN A N 1
ATOM 1421 C CA . GLN A 1 190 ? 44.181 -12.552 7.837 1.00 96.50 190 GLN A CA 1
ATOM 1422 C C . GLN A 1 190 ? 43.665 -12.093 6.466 1.00 96.50 190 GLN A C 1
ATOM 1424 O O . GLN A 1 190 ? 42.498 -11.720 6.333 1.00 96.50 190 GLN A O 1
ATOM 1429 N N . ALA A 1 191 ? 44.507 -12.130 5.430 1.00 95.88 191 ALA A N 1
ATOM 1430 C CA . ALA A 1 191 ? 44.099 -11.827 4.063 1.00 95.88 191 ALA A CA 1
ATOM 1431 C C . ALA A 1 191 ? 43.033 -12.816 3.564 1.00 95.88 191 ALA A C 1
ATOM 1433 O O . ALA A 1 191 ? 42.036 -12.390 2.983 1.00 95.88 191 ALA A O 1
ATOM 1434 N N . GLU A 1 192 ? 43.178 -14.113 3.830 1.00 96.69 192 GLU A N 1
ATOM 1435 C CA . GLU A 1 192 ? 42.165 -15.102 3.448 1.00 96.69 192 GLU A CA 1
ATOM 1436 C C . GLU A 1 192 ? 40.827 -14.849 4.153 1.00 96.69 192 GLU A C 1
ATOM 1438 O O . GLU A 1 192 ? 39.789 -14.776 3.497 1.00 96.69 192 GLU A O 1
ATOM 1443 N N . GLN A 1 193 ? 40.855 -14.590 5.463 1.00 96.62 193 GLN A N 1
ATOM 1444 C CA . GLN A 1 193 ? 39.655 -14.292 6.248 1.00 96.62 193 GLN A CA 1
ATOM 1445 C C . GLN A 1 193 ? 38.908 -13.049 5.726 1.00 96.62 193 GLN A C 1
ATOM 1447 O O . GLN A 1 193 ? 37.682 -13.053 5.590 1.00 96.62 193 GLN A O 1
ATOM 1452 N N . ILE A 1 194 ? 39.645 -11.984 5.386 1.00 96.31 194 ILE A N 1
ATOM 1453 C CA . ILE A 1 194 ? 39.075 -10.776 4.774 1.00 96.31 194 ILE A CA 1
ATOM 1454 C C . ILE A 1 194 ? 38.489 -11.090 3.394 1.00 96.31 194 ILE A C 1
ATOM 1456 O O . ILE A 1 194 ? 37.405 -10.605 3.060 1.00 96.31 194 ILE A O 1
ATOM 1460 N N . PHE A 1 195 ? 39.183 -11.889 2.582 1.00 95.06 195 PHE A N 1
ATOM 1461 C CA . PHE A 1 195 ? 38.717 -12.251 1.249 1.00 95.06 195 PHE A CA 1
ATOM 1462 C C . PHE A 1 195 ? 37.420 -13.061 1.292 1.00 95.06 195 PHE A C 1
ATOM 1464 O O . PHE A 1 195 ? 36.480 -12.705 0.584 1.00 95.06 195 PHE A O 1
ATOM 1471 N N . GLU A 1 196 ? 37.331 -14.088 2.138 1.00 95.06 196 GLU A N 1
ATOM 1472 C CA . GLU A 1 196 ? 36.105 -14.874 2.315 1.00 95.06 196 GLU A CA 1
ATOM 1473 C C . GLU A 1 196 ? 34.932 -14.004 2.771 1.00 95.06 196 GLU A C 1
ATOM 1475 O O . GLU A 1 196 ? 33.813 -14.140 2.268 1.00 95.06 196 GLU A O 1
ATOM 1480 N N . PHE A 1 197 ? 35.186 -13.074 3.696 1.00 95.31 197 PHE A N 1
ATOM 1481 C CA . PHE A 1 197 ? 34.171 -12.140 4.165 1.00 95.31 197 PHE A CA 1
ATOM 1482 C C . PHE A 1 197 ? 33.659 -11.246 3.032 1.00 95.31 197 PHE A C 1
ATOM 1484 O O . PHE A 1 197 ? 32.450 -11.126 2.847 1.00 95.31 197 PHE A O 1
ATOM 1491 N N . ILE A 1 198 ? 34.562 -10.656 2.244 1.00 92.62 198 ILE A N 1
ATOM 1492 C CA . ILE A 1 198 ? 34.217 -9.811 1.090 1.00 92.62 198 ILE A CA 1
ATOM 1493 C C . ILE A 1 198 ? 33.535 -10.633 -0.014 1.00 92.62 198 ILE A C 1
ATOM 1495 O O . ILE A 1 198 ? 32.678 -10.121 -0.729 1.00 92.62 198 ILE A O 1
ATOM 1499 N N . GLN A 1 199 ? 33.885 -11.911 -0.164 1.00 87.75 199 GLN A N 1
ATOM 1500 C CA . GLN A 1 199 ? 33.249 -12.800 -1.131 1.00 87.75 199 GLN A CA 1
ATOM 1501 C C . GLN A 1 199 ? 31.796 -13.107 -0.758 1.00 87.75 199 GLN A C 1
ATOM 1503 O O . GLN A 1 199 ? 30.937 -13.128 -1.638 1.00 87.75 199 GLN A O 1
ATOM 1508 N N . LYS A 1 200 ? 31.524 -13.314 0.535 1.00 88.50 200 LYS A N 1
ATOM 1509 C CA . LYS A 1 200 ? 30.169 -13.500 1.072 1.00 88.50 200 LYS A CA 1
ATOM 1510 C C . LYS A 1 200 ? 29.379 -12.188 1.122 1.00 88.50 200 LYS A C 1
ATOM 1512 O O . LYS A 1 200 ? 28.161 -12.217 0.998 1.00 88.50 200 LYS A O 1
ATOM 1517 N N . ASN A 1 201 ? 30.071 -11.055 1.256 1.00 86.75 201 ASN A N 1
ATOM 1518 C CA . ASN A 1 201 ? 29.482 -9.725 1.413 1.00 86.75 201 ASN A CA 1
ATOM 1519 C C . ASN A 1 201 ? 30.129 -8.715 0.436 1.00 86.75 201 ASN A C 1
ATOM 1521 O O . ASN A 1 201 ? 30.878 -7.822 0.846 1.00 86.75 201 ASN A O 1
ATOM 1525 N N . PRO A 1 202 ? 29.907 -8.853 -0.883 1.00 80.00 202 PRO A N 1
ATOM 1526 C CA . PRO A 1 202 ? 30.467 -7.919 -1.852 1.00 80.00 202 PRO A CA 1
ATOM 1527 C C . PRO A 1 202 ? 29.856 -6.526 -1.660 1.00 80.00 202 PRO A C 1
ATOM 1529 O O . PRO A 1 202 ? 28.642 -6.390 -1.534 1.00 80.00 202 PRO A O 1
ATOM 1532 N N . GLY A 1 203 ? 30.682 -5.476 -1.673 1.00 74.94 203 GLY A N 1
ATOM 1533 C CA . GLY A 1 203 ? 30.198 -4.104 -1.487 1.00 74.94 203 GLY A CA 1
ATOM 1534 C C . GLY A 1 203 ? 30.166 -3.618 -0.034 1.00 74.94 203 GLY A C 1
ATOM 1535 O O . GLY A 1 203 ? 29.712 -2.503 0.224 1.00 74.94 203 GLY A O 1
ATOM 1536 N N . THR A 1 204 ? 30.689 -4.389 0.924 1.00 81.88 204 THR A N 1
ATOM 1537 C CA . THR A 1 204 ? 30.802 -3.934 2.319 1.00 81.88 204 THR A CA 1
ATOM 1538 C C . THR A 1 204 ? 31.847 -2.827 2.480 1.00 81.88 204 THR A C 1
ATOM 1540 O O . THR A 1 204 ? 32.939 -2.863 1.894 1.00 81.88 204 THR A O 1
ATOM 1543 N N . ARG A 1 205 ? 31.536 -1.826 3.316 1.00 86.94 205 ARG A N 1
ATOM 1544 C CA . ARG A 1 205 ? 32.469 -0.735 3.628 1.00 86.94 205 ARG A CA 1
ATOM 1545 C C . ARG A 1 205 ? 33.645 -1.255 4.456 1.00 86.94 205 ARG A C 1
ATOM 1547 O O . ARG A 1 205 ? 33.486 -2.097 5.334 1.00 86.94 205 ARG A O 1
ATOM 1554 N N . ALA A 1 206 ? 34.825 -0.668 4.260 1.00 89.94 206 ALA A N 1
ATOM 1555 C CA . ALA A 1 206 ? 36.062 -1.011 4.968 1.00 89.94 206 ALA A CA 1
ATOM 1556 C C . ALA A 1 206 ? 35.883 -1.075 6.488 1.00 89.94 206 ALA A C 1
ATOM 1558 O O . ALA A 1 206 ? 36.428 -1.950 7.151 1.00 89.94 206 ALA A O 1
ATOM 1559 N N . ARG A 1 207 ? 35.124 -0.121 7.040 1.00 90.25 207 ARG A N 1
ATOM 1560 C CA . ARG A 1 207 ? 34.872 -0.023 8.478 1.00 90.25 207 ARG A CA 1
ATOM 1561 C C . ARG A 1 207 ? 34.007 -1.176 8.983 1.00 90.25 207 ARG A C 1
ATOM 1563 O O . ARG A 1 207 ? 34.340 -1.732 10.021 1.00 90.25 207 ARG A O 1
ATOM 1570 N N . GLU A 1 208 ? 32.943 -1.509 8.257 1.00 89.00 208 GLU A N 1
ATOM 1571 C CA . GLU A 1 208 ? 31.999 -2.580 8.598 1.00 89.00 208 GLU A CA 1
ATOM 1572 C C . GLU A 1 208 ? 32.680 -3.942 8.510 1.00 89.00 208 GLU A C 1
ATOM 1574 O O . GLU A 1 208 ? 32.640 -4.701 9.469 1.00 89.00 208 GLU A O 1
ATOM 1579 N N . ALA A 1 209 ? 33.398 -4.208 7.415 1.00 91.50 209 ALA A N 1
ATOM 1580 C CA . ALA A 1 209 ? 34.134 -5.455 7.238 1.00 91.50 209 ALA A CA 1
ATOM 1581 C C . ALA A 1 209 ? 35.227 -5.627 8.304 1.00 91.50 209 ALA A C 1
ATOM 1583 O O . ALA A 1 209 ? 35.360 -6.692 8.900 1.00 91.50 209 ALA A O 1
ATOM 1584 N N . ARG A 1 210 ? 35.967 -4.555 8.616 1.00 95.44 210 ARG A N 1
ATOM 1585 C CA . ARG A 1 210 ? 36.964 -4.571 9.692 1.00 95.44 210 ARG A CA 1
ATOM 1586 C C . ARG A 1 210 ? 36.333 -4.834 11.061 1.00 95.44 210 ARG A C 1
ATOM 1588 O O . ARG A 1 210 ? 36.889 -5.601 11.837 1.00 95.44 210 ARG A O 1
ATOM 1595 N N . GLN A 1 211 ? 35.202 -4.192 11.360 1.00 94.88 211 GLN A N 1
ATOM 1596 C CA . GLN A 1 211 ? 34.490 -4.360 12.628 1.00 94.88 211 GLN A CA 1
ATOM 1597 C C . GLN A 1 211 ? 33.911 -5.772 12.765 1.00 94.88 211 GLN A C 1
ATOM 1599 O O . GLN A 1 211 ? 34.054 -6.374 13.822 1.00 94.88 211 GLN A O 1
ATOM 1604 N N . ALA A 1 212 ? 33.319 -6.313 11.698 1.00 94.31 212 ALA A N 1
ATOM 1605 C CA . ALA A 1 212 ? 32.771 -7.666 11.673 1.00 94.31 212 ALA A CA 1
ATOM 1606 C C . ALA A 1 212 ? 33.848 -8.743 11.879 1.00 94.31 212 ALA A C 1
ATOM 1608 O O . ALA A 1 212 ? 33.576 -9.774 12.483 1.00 94.31 212 ALA A O 1
ATOM 1609 N N . LEU A 1 213 ? 35.072 -8.491 11.406 1.00 95.69 213 LEU A N 1
ATOM 1610 C CA . LEU A 1 213 ? 36.207 -9.405 11.557 1.00 95.69 213 LEU A CA 1
ATOM 1611 C C . LEU A 1 213 ? 37.038 -9.164 12.826 1.00 95.69 213 LEU A C 1
ATOM 1613 O O . LEU A 1 213 ? 37.982 -9.908 13.070 1.00 95.69 213 LEU A O 1
ATOM 1617 N N . GLY A 1 214 ? 36.721 -8.134 13.620 1.00 96.12 214 GLY A N 1
ATOM 1618 C CA . GLY A 1 214 ? 37.463 -7.806 14.842 1.00 96.12 214 GLY A CA 1
ATOM 1619 C C . GLY A 1 214 ? 38.934 -7.440 14.605 1.00 96.12 214 GLY A C 1
ATOM 1620 O O . GLY A 1 214 ? 39.763 -7.668 15.479 1.00 96.12 214 GLY A O 1
ATOM 1621 N N . LEU A 1 215 ? 39.275 -6.906 13.425 1.00 94.94 215 LEU A N 1
ATOM 1622 C CA . LEU A 1 215 ? 40.663 -6.634 13.033 1.00 94.94 215 LEU A CA 1
ATOM 1623 C C . LEU A 1 215 ? 41.109 -5.215 13.400 1.00 94.94 215 LEU A C 1
ATOM 1625 O O . LEU A 1 215 ? 40.403 -4.229 13.155 1.00 94.94 215 LEU A O 1
ATOM 1629 N N . GLU A 1 216 ? 42.344 -5.085 13.879 1.00 95.00 216 GLU A N 1
ATOM 1630 C CA . GLU A 1 216 ? 42.952 -3.779 14.136 1.00 95.00 216 GLU A CA 1
ATOM 1631 C C . GLU A 1 216 ? 43.265 -3.024 12.819 1.00 95.00 216 GLU A C 1
ATOM 1633 O O . GLU A 1 216 ? 43.492 -3.632 11.766 1.00 95.00 216 GLU A O 1
ATOM 1638 N N . PRO A 1 217 ? 43.305 -1.673 12.812 1.00 93.38 217 PRO A N 1
ATOM 1639 C CA . PRO A 1 217 ? 43.521 -0.885 11.595 1.00 93.38 217 PRO A CA 1
ATOM 1640 C C . PRO A 1 217 ? 44.824 -1.208 10.849 1.00 93.38 217 PRO A C 1
ATOM 1642 O O . PRO A 1 217 ? 44.884 -1.071 9.625 1.00 93.38 217 PRO A O 1
ATOM 1645 N N . THR A 1 218 ? 45.881 -1.559 11.579 1.00 91.38 218 THR A N 1
ATOM 1646 C CA . THR A 1 218 ? 47.197 -1.905 11.026 1.00 91.38 218 THR A CA 1
ATOM 1647 C C . THR A 1 218 ? 47.165 -3.256 10.322 1.00 91.38 218 THR A C 1
ATOM 1649 O O . THR A 1 218 ? 47.644 -3.352 9.196 1.00 91.38 218 THR A O 1
ATOM 1652 N N . GLU A 1 219 ? 46.526 -4.243 10.944 1.00 93.31 219 GLU A N 1
ATOM 1653 C CA . GLU A 1 219 ? 46.336 -5.604 10.432 1.00 93.31 219 GLU A CA 1
ATOM 1654 C C . GLU A 1 219 ? 45.474 -5.614 9.171 1.00 93.31 219 GLU A C 1
ATOM 1656 O O . GLU A 1 219 ? 45.853 -6.174 8.140 1.00 93.31 219 GLU A O 1
ATOM 1661 N N . TRP A 1 220 ? 44.359 -4.877 9.220 1.00 94.38 220 TRP A N 1
ATOM 1662 C CA . TRP A 1 220 ? 43.492 -4.651 8.071 1.00 94.38 220 TRP A CA 1
ATOM 1663 C C . TRP A 1 220 ? 44.276 -4.088 6.884 1.00 94.38 220 TRP A C 1
ATOM 1665 O O . TRP A 1 220 ? 44.116 -4.542 5.754 1.00 94.38 220 TRP A O 1
ATOM 1675 N N . ARG A 1 221 ? 45.144 -3.094 7.122 1.00 93.88 221 ARG A N 1
ATOM 1676 C CA . ARG A 1 221 ? 45.896 -2.430 6.052 1.00 93.88 221 ARG A CA 1
ATOM 1677 C C . ARG A 1 221 ? 46.870 -3.384 5.364 1.00 93.88 221 ARG A C 1
ATOM 1679 O O . ARG A 1 221 ? 46.888 -3.399 4.137 1.00 93.88 221 ARG A O 1
ATOM 1686 N N . SER A 1 222 ? 47.651 -4.157 6.120 1.00 93.44 222 SER A N 1
ATOM 1687 C CA . SER A 1 222 ? 48.612 -5.113 5.552 1.00 93.44 222 SER A CA 1
ATOM 1688 C C . SER A 1 222 ? 47.919 -6.237 4.783 1.00 93.44 222 SER A C 1
ATOM 1690 O O . SER A 1 222 ? 48.310 -6.534 3.656 1.00 93.44 222 SER A O 1
ATOM 1692 N N . ALA A 1 223 ? 46.847 -6.803 5.340 1.00 94.75 223 ALA A N 1
ATOM 1693 C CA . ALA A 1 223 ? 46.105 -7.890 4.709 1.00 94.75 223 ALA A CA 1
ATOM 1694 C C . ALA A 1 223 ? 45.355 -7.425 3.443 1.00 94.75 223 ALA A C 1
ATOM 1696 O O . ALA A 1 223 ? 45.435 -8.060 2.393 1.00 94.75 223 ALA A O 1
ATOM 1697 N N . VAL A 1 224 ? 44.700 -6.258 3.480 1.00 93.44 224 VAL A N 1
ATOM 1698 C CA . VAL A 1 224 ? 44.049 -5.676 2.293 1.00 93.44 224 VAL A CA 1
ATOM 1699 C C . VAL A 1 224 ? 45.055 -5.301 1.211 1.00 93.44 224 VAL A C 1
ATOM 1701 O O . VAL A 1 224 ? 44.778 -5.508 0.027 1.00 93.44 224 VAL A O 1
ATOM 1704 N N . GLN A 1 225 ? 46.210 -4.745 1.586 1.00 93.50 225 GLN A N 1
ATOM 1705 C CA . GLN A 1 225 ? 47.270 -4.440 0.629 1.00 93.50 225 GLN A CA 1
ATOM 1706 C C . GLN A 1 225 ? 47.718 -5.716 -0.091 1.00 93.50 225 GLN A C 1
ATOM 1708 O O . GLN A 1 225 ? 47.755 -5.727 -1.319 1.00 93.50 225 GLN A O 1
ATOM 1713 N N . ARG A 1 226 ? 47.925 -6.808 0.655 1.00 90.56 226 ARG A N 1
ATOM 1714 C CA . ARG A 1 226 ? 48.268 -8.124 0.105 1.00 90.56 226 ARG A CA 1
ATOM 1715 C C . ARG A 1 226 ? 47.217 -8.639 -0.882 1.00 90.56 226 ARG A C 1
ATOM 1717 O O . ARG A 1 226 ? 47.560 -9.027 -1.995 1.00 90.56 226 ARG A O 1
ATOM 1724 N N . LEU A 1 227 ? 45.932 -8.580 -0.520 1.00 89.38 227 LEU A N 1
ATOM 1725 C CA . LEU A 1 227 ? 44.828 -8.994 -1.399 1.00 89.38 227 LEU A CA 1
ATOM 1726 C C . LEU A 1 227 ? 44.701 -8.131 -2.660 1.00 89.38 227 LEU A C 1
ATOM 1728 O O . LEU A 1 227 ? 44.326 -8.640 -3.719 1.00 89.38 227 LEU A O 1
ATOM 1732 N N . THR A 1 228 ? 44.993 -6.835 -2.547 1.00 84.75 228 THR A N 1
ATOM 1733 C CA . THR A 1 228 ? 44.950 -5.892 -3.671 1.00 84.75 228 THR A CA 1
ATOM 1734 C C . THR A 1 228 ? 46.114 -6.144 -4.630 1.00 84.75 228 THR A C 1
ATOM 1736 O O . THR A 1 228 ? 45.903 -6.241 -5.836 1.00 84.75 228 THR A O 1
ATOM 1739 N N . GLU A 1 229 ? 47.333 -6.313 -4.107 1.00 82.44 229 GLU A N 1
ATOM 1740 C CA . GLU A 1 229 ? 48.530 -6.659 -4.890 1.00 82.44 229 GLU A CA 1
ATOM 1741 C C . GLU A 1 229 ? 48.381 -8.023 -5.579 1.00 82.44 229 GLU A C 1
ATOM 1743 O O . GLU A 1 229 ? 48.769 -8.180 -6.735 1.00 82.44 229 GLU A O 1
ATOM 1748 N N . ALA A 1 230 ? 47.736 -8.984 -4.911 1.00 81.06 230 ALA A N 1
ATOM 1749 C CA . ALA A 1 230 ? 47.402 -10.291 -5.472 1.00 81.06 230 ALA A CA 1
ATOM 1750 C C . ALA A 1 230 ? 46.235 -10.260 -6.482 1.00 81.06 230 ALA A C 1
ATOM 1752 O O . ALA A 1 230 ? 45.876 -11.304 -7.032 1.00 81.06 230 ALA A O 1
ATOM 1753 N N . GLY A 1 231 ? 45.599 -9.102 -6.707 1.00 79.81 231 GLY A N 1
ATOM 1754 C CA . GLY A 1 231 ? 44.456 -8.964 -7.612 1.00 79.81 231 GLY A CA 1
ATOM 1755 C C . GLY A 1 231 ? 43.250 -9.816 -7.205 1.00 79.81 231 GLY A C 1
ATOM 1756 O O . GLY A 1 231 ? 42.492 -10.267 -8.064 1.00 79.81 231 GLY A O 1
ATOM 1757 N N . ARG A 1 232 ? 43.088 -10.085 -5.904 1.00 84.25 232 ARG A N 1
ATOM 1758 C CA . ARG A 1 232 ? 41.958 -10.851 -5.356 1.00 84.25 232 ARG A CA 1
ATOM 1759 C C . ARG A 1 232 ? 40.775 -9.957 -5.030 1.00 84.25 232 ARG A C 1
ATOM 1761 O O . ARG A 1 232 ? 39.637 -10.388 -5.172 1.00 84.25 232 ARG A O 1
ATOM 1768 N N . ILE A 1 233 ? 41.037 -8.716 -4.635 1.00 87.12 233 ILE A N 1
ATOM 1769 C CA . ILE A 1 233 ? 40.005 -7.710 -4.390 1.00 87.12 233 ILE A CA 1
ATOM 1770 C C . ILE A 1 233 ? 40.343 -6.411 -5.115 1.00 87.12 233 ILE A C 1
ATOM 1772 O O . ILE A 1 233 ? 41.512 -6.115 -5.358 1.00 87.12 233 ILE A O 1
ATOM 1776 N N . PHE A 1 234 ? 39.326 -5.612 -5.414 1.00 84.94 234 PHE A N 1
ATOM 1777 C CA . PHE A 1 234 ? 39.497 -4.199 -5.752 1.00 84.94 234 PHE A CA 1
ATOM 1778 C C . PHE A 1 234 ? 38.647 -3.346 -4.814 1.00 84.94 234 PHE A C 1
ATOM 1780 O O . PHE A 1 234 ? 37.754 -3.862 -4.137 1.00 84.94 234 PHE A O 1
ATOM 1787 N N . TYR A 1 235 ? 38.936 -2.046 -4.752 1.00 84.12 235 TYR A N 1
ATOM 1788 C CA . TYR A 1 235 ? 38.166 -1.121 -3.931 1.00 84.12 235 TYR A CA 1
ATOM 1789 C C . TYR A 1 235 ? 37.769 0.153 -4.666 1.00 84.12 235 TYR A C 1
ATOM 1791 O O . TYR A 1 235 ? 38.439 0.583 -5.601 1.00 84.12 235 TYR A O 1
ATOM 1799 N N . VAL A 1 236 ? 36.690 0.762 -4.180 1.00 70.88 236 VAL A N 1
ATOM 1800 C CA . VAL A 1 236 ? 36.116 2.028 -4.650 1.00 70.88 236 VAL A CA 1
ATOM 1801 C C . VAL A 1 236 ? 36.042 3.009 -3.483 1.00 70.88 236 VAL A C 1
ATOM 1803 O O . VAL A 1 236 ? 35.649 2.610 -2.390 1.00 70.88 236 VAL A O 1
ATOM 1806 N N . GLY A 1 237 ? 36.378 4.284 -3.698 1.00 70.06 237 GLY A N 1
ATOM 1807 C CA . GLY A 1 237 ? 36.195 5.357 -2.707 1.00 70.06 237 GLY A CA 1
ATOM 1808 C C . GLY A 1 237 ? 37.459 5.811 -1.957 1.00 70.06 237 GLY A C 1
ATOM 1809 O O . GLY A 1 237 ? 38.547 5.243 -2.077 1.00 70.06 237 GLY A O 1
ATOM 1810 N N . SER A 1 238 ? 37.320 6.892 -1.181 1.00 73.25 238 SER A N 1
ATOM 1811 C CA . SER A 1 238 ? 38.417 7.501 -0.408 1.00 73.25 238 SER A CA 1
ATOM 1812 C C . SER A 1 238 ? 38.836 6.626 0.778 1.00 73.25 238 SER A C 1
ATOM 1814 O O . SER A 1 238 ? 38.088 5.756 1.207 1.00 73.25 238 SER A O 1
ATOM 1816 N N . THR A 1 239 ? 40.016 6.860 1.364 1.00 68.38 239 THR A N 1
ATOM 1817 C CA . THR A 1 239 ? 40.622 6.011 2.416 1.00 68.38 239 THR A CA 1
ATOM 1818 C C . THR A 1 239 ? 39.686 5.657 3.585 1.00 68.38 239 THR A C 1
ATOM 1820 O O . THR A 1 239 ? 39.823 4.579 4.157 1.00 68.38 239 THR A O 1
ATOM 1823 N N . ARG A 1 240 ? 38.724 6.526 3.936 1.00 60.06 240 ARG A N 1
ATOM 1824 C CA . ARG A 1 240 ? 37.741 6.292 5.016 1.00 60.06 240 ARG A CA 1
ATOM 1825 C C . ARG A 1 240 ? 36.411 5.683 4.545 1.00 60.06 240 ARG A C 1
ATOM 1827 O O . ARG A 1 240 ? 35.648 5.216 5.381 1.00 60.06 240 ARG A O 1
ATOM 1834 N N . ALA A 1 241 ? 36.155 5.668 3.239 1.00 74.12 241 ALA A N 1
ATOM 1835 C CA . ALA A 1 241 ? 34.923 5.197 2.606 1.00 74.12 241 ALA A CA 1
ATOM 1836 C C . ALA A 1 241 ? 35.186 4.104 1.551 1.00 74.12 241 ALA A C 1
ATOM 1838 O O . ALA A 1 241 ? 34.392 3.937 0.631 1.00 74.12 241 ALA A O 1
ATOM 1839 N N . ARG A 1 242 ? 36.312 3.377 1.657 1.00 82.62 242 ARG A N 1
ATOM 1840 C CA . ARG A 1 242 ? 36.632 2.293 0.720 1.00 82.62 242 ARG A CA 1
ATOM 1841 C C . ARG A 1 242 ? 35.601 1.180 0.824 1.00 82.62 242 ARG A C 1
ATOM 1843 O O . ARG A 1 242 ? 35.304 0.728 1.926 1.00 82.62 242 ARG A O 1
ATOM 1850 N N . ILE A 1 243 ? 35.116 0.723 -0.315 1.00 80.00 243 ILE A N 1
ATOM 1851 C CA . ILE A 1 243 ? 34.233 -0.429 -0.450 1.00 80.00 243 ILE A CA 1
ATOM 1852 C C . ILE A 1 243 ? 34.987 -1.495 -1.231 1.00 80.00 243 ILE A C 1
ATOM 1854 O O . ILE A 1 243 ? 35.555 -1.161 -2.269 1.00 80.00 243 ILE A O 1
ATOM 1858 N N . TYR A 1 244 ? 35.019 -2.733 -0.737 1.00 82.94 244 TYR A N 1
ATOM 1859 C CA . TYR A 1 244 ? 35.792 -3.814 -1.354 1.00 82.94 244 TYR A CA 1
ATOM 1860 C C . TYR A 1 244 ? 34.906 -4.813 -2.096 1.00 82.94 244 TYR A C 1
ATOM 1862 O O . TYR A 1 244 ? 33.786 -5.113 -1.679 1.00 82.94 244 TYR A O 1
ATOM 1870 N N . PHE A 1 245 ? 35.450 -5.366 -3.177 1.00 78.19 245 PHE A N 1
ATOM 1871 C CA . PHE A 1 245 ? 34.794 -6.372 -4.005 1.00 78.19 245 PHE A CA 1
ATOM 1872 C C . PHE A 1 245 ? 35.744 -7.519 -4.309 1.00 78.19 245 PHE A C 1
ATOM 1874 O O . PHE A 1 245 ? 36.921 -7.264 -4.587 1.00 78.19 245 PHE A O 1
ATOM 1881 N N . PRO A 1 246 ? 35.247 -8.765 -4.337 1.00 84.75 246 PRO A N 1
ATOM 1882 C CA . PRO A 1 246 ? 36.031 -9.886 -4.814 1.00 84.75 246 PRO A CA 1
ATOM 1883 C C . PRO A 1 246 ? 36.181 -9.782 -6.338 1.00 84.75 246 PRO A C 1
ATOM 1885 O O . PRO A 1 246 ? 35.220 -9.501 -7.056 1.00 84.75 246 PRO A O 1
ATOM 1888 N N . ILE A 1 247 ? 37.378 -10.047 -6.855 1.00 79.06 247 ILE A N 1
ATOM 1889 C CA . ILE A 1 247 ? 37.576 -10.281 -8.286 1.00 79.06 247 ILE A CA 1
ATOM 1890 C C . ILE A 1 247 ? 37.237 -11.758 -8.526 1.00 79.06 247 ILE A C 1
ATOM 1892 O O . ILE A 1 247 ? 37.974 -12.630 -8.057 1.00 79.06 247 ILE A O 1
ATOM 1896 N N . PRO A 1 248 ? 36.121 -12.084 -9.207 1.00 69.12 248 PRO A N 1
ATOM 1897 C CA . PRO A 1 248 ? 35.719 -13.473 -9.394 1.00 69.12 248 PRO A CA 1
ATOM 1898 C C . PRO A 1 248 ? 36.812 -14.235 -10.147 1.00 69.12 248 PRO A C 1
ATOM 1900 O O . PRO A 1 248 ? 37.330 -13.726 -11.135 1.00 69.12 248 PRO A O 1
ATOM 1903 N N . LYS A 1 249 ? 37.154 -15.453 -9.714 1.00 66.25 249 LYS A N 1
ATOM 1904 C CA . LYS A 1 249 ? 38.052 -16.369 -10.440 1.00 66.25 249 LYS A CA 1
ATOM 1905 C C . LYS A 1 249 ? 37.236 -17.371 -11.270 1.00 66.25 249 LYS A C 1
ATOM 1907 O O . LYS A 1 249 ? 36.099 -17.692 -10.932 1.00 66.25 249 LYS A O 1
ATOM 1912 N N . ARG A 1 250 ? 37.783 -17.853 -12.386 1.00 60.56 250 ARG A N 1
ATOM 1913 C CA . ARG A 1 250 ? 37.267 -19.017 -13.126 1.00 60.56 250 ARG A CA 1
ATOM 1914 C C . ARG A 1 250 ? 37.654 -20.301 -12.374 1.00 60.56 250 ARG A C 1
ATOM 1916 O O . ARG A 1 250 ? 38.484 -20.265 -11.469 1.00 60.56 250 ARG A O 1
ATOM 1923 N N . LYS A 1 251 ? 37.112 -21.448 -12.808 1.00 60.28 251 LYS A N 1
ATOM 1924 C CA . LYS A 1 251 ? 37.483 -22.786 -12.297 1.00 60.28 251 LYS A CA 1
ATOM 1925 C C . LYS A 1 251 ? 38.991 -23.095 -12.408 1.00 60.28 251 LYS A C 1
ATOM 1927 O O . LYS A 1 251 ? 39.478 -23.942 -11.680 1.00 60.28 251 LYS A O 1
ATOM 1932 N N . ASP A 1 252 ? 39.721 -22.397 -13.283 1.00 60.03 252 ASP A N 1
ATOM 1933 C CA . ASP A 1 252 ? 41.177 -22.524 -13.473 1.00 60.03 252 ASP A CA 1
ATOM 1934 C C . ASP A 1 252 ? 42.015 -21.609 -12.545 1.00 60.03 252 ASP A C 1
ATOM 1936 O O . ASP A 1 252 ? 43.228 -21.501 -12.712 1.00 60.03 252 ASP A O 1
ATOM 1940 N N . GLY A 1 253 ? 41.380 -20.901 -11.600 1.00 53.66 253 GLY A N 1
ATOM 1941 C CA . GLY A 1 253 ? 42.046 -19.995 -10.659 1.00 53.66 253 GLY A CA 1
ATOM 1942 C C . GLY A 1 253 ? 42.430 -18.621 -11.228 1.00 53.66 253 GLY A C 1
ATOM 1943 O O . GLY A 1 253 ? 42.885 -17.759 -10.471 1.00 53.66 253 GLY A O 1
ATOM 1944 N N . ARG A 1 254 ? 42.216 -18.366 -12.527 1.00 55.22 254 ARG A N 1
ATOM 1945 C CA . ARG A 1 254 ? 42.471 -17.060 -13.161 1.00 55.22 254 ARG A CA 1
ATOM 1946 C C . ARG A 1 254 ? 41.288 -16.114 -12.939 1.00 55.22 254 ARG A C 1
ATOM 1948 O O . ARG A 1 254 ? 40.153 -16.586 -12.903 1.00 55.22 254 ARG A O 1
ATOM 1955 N N . PRO A 1 255 ? 41.486 -14.789 -12.834 1.00 58.44 255 PRO A N 1
ATOM 1956 C CA . PRO A 1 255 ? 40.372 -13.845 -12.757 1.00 58.44 255 PRO A CA 1
ATOM 1957 C C . PRO A 1 255 ? 39.424 -14.024 -13.958 1.00 58.44 255 PRO A C 1
ATOM 1959 O O . PRO A 1 255 ? 39.859 -14.232 -15.095 1.00 58.44 255 PRO A O 1
ATOM 1962 N N . LYS A 1 256 ? 38.111 -13.995 -13.705 1.00 63.06 256 LYS A N 1
ATOM 1963 C CA . LYS A 1 256 ? 37.041 -14.055 -14.705 1.00 63.06 256 LYS A CA 1
ATOM 1964 C C . LYS A 1 256 ? 37.311 -12.911 -15.671 1.00 63.06 256 LYS A C 1
ATOM 1966 O O . LYS A 1 256 ? 37.280 -11.750 -15.270 1.00 63.06 256 LYS A O 1
ATOM 1971 N N . LYS A 1 257 ? 37.676 -13.264 -16.910 1.00 63.28 257 LYS A N 1
ATOM 1972 C CA . LYS A 1 257 ? 38.104 -12.296 -17.921 1.00 63.28 257 LYS A CA 1
ATOM 1973 C C . LYS A 1 257 ? 37.081 -11.168 -17.981 1.00 63.28 257 LYS A C 1
ATOM 1975 O O . LYS A 1 257 ? 35.887 -11.430 -18.138 1.00 63.28 257 LYS A O 1
ATOM 1980 N N . LEU A 1 258 ? 37.565 -9.939 -17.841 1.00 66.81 258 LEU A N 1
ATOM 1981 C CA . LEU A 1 258 ? 36.776 -8.749 -18.100 1.00 66.81 258 LEU A CA 1
ATOM 1982 C C . LEU A 1 258 ? 36.156 -8.908 -19.493 1.00 66.81 258 LEU A C 1
ATOM 1984 O O . LEU A 1 258 ? 36.869 -9.203 -20.449 1.00 66.81 258 LEU A O 1
ATOM 1988 N N . THR A 1 259 ? 34.834 -8.819 -19.617 1.00 81.81 259 THR A N 1
ATOM 1989 C CA . THR A 1 259 ? 34.223 -8.967 -20.944 1.00 81.81 259 THR A CA 1
ATOM 1990 C C . THR A 1 259 ? 34.615 -7.774 -21.814 1.00 81.81 259 THR A C 1
ATOM 1992 O O . THR A 1 259 ? 34.830 -6.679 -21.289 1.00 81.81 259 THR A O 1
ATOM 1995 N N . ALA A 1 260 ? 34.671 -7.959 -23.137 1.00 81.25 260 ALA A N 1
ATOM 1996 C CA . ALA A 1 260 ? 34.883 -6.848 -24.066 1.00 81.25 260 ALA A CA 1
ATOM 1997 C C . ALA A 1 260 ? 33.877 -5.715 -23.803 1.00 81.25 260 ALA A C 1
ATOM 1999 O O . ALA A 1 260 ? 34.259 -4.556 -23.734 1.00 81.25 260 ALA A O 1
ATOM 2000 N N . THR A 1 261 ? 32.611 -6.046 -23.536 1.00 77.75 261 THR A N 1
ATOM 2001 C CA . THR A 1 261 ? 31.575 -5.068 -23.182 1.00 77.75 261 THR A CA 1
ATOM 2002 C C . THR A 1 261 ? 31.912 -4.287 -21.912 1.00 77.75 261 THR A C 1
ATOM 2004 O O . THR A 1 261 ? 31.858 -3.063 -21.927 1.00 77.75 261 THR A O 1
ATOM 2007 N N . THR A 1 262 ? 32.297 -4.959 -20.823 1.00 75.62 262 THR A N 1
ATOM 2008 C CA . THR A 1 262 ? 32.672 -4.286 -19.567 1.00 75.62 262 THR A CA 1
ATOM 2009 C C . THR A 1 262 ? 33.907 -3.406 -19.755 1.00 75.62 262 THR A C 1
ATOM 2011 O O . THR A 1 262 ? 33.917 -2.282 -19.265 1.00 75.62 262 THR A O 1
ATOM 2014 N N . PHE A 1 263 ? 34.912 -3.880 -20.501 1.00 80.50 263 PHE A N 1
ATOM 2015 C CA . PHE A 1 263 ? 36.098 -3.095 -20.861 1.00 80.50 263 PHE A CA 1
ATOM 2016 C C . PHE A 1 263 ? 35.725 -1.826 -21.630 1.00 80.50 263 PHE A C 1
ATOM 2018 O O . PHE A 1 263 ? 36.194 -0.740 -21.301 1.00 80.50 263 PHE A O 1
ATOM 2025 N N . ILE A 1 264 ? 34.838 -1.960 -22.619 1.00 82.81 264 ILE A N 1
ATOM 2026 C CA . ILE A 1 264 ? 34.414 -0.852 -23.474 1.00 82.81 264 ILE A CA 1
ATOM 2027 C C . ILE A 1 264 ? 33.665 0.216 -22.674 1.00 82.81 264 ILE A C 1
ATOM 2029 O O . ILE A 1 264 ? 33.955 1.402 -22.806 1.00 82.81 264 ILE A O 1
ATOM 2033 N N . LEU A 1 265 ? 32.731 -0.195 -21.813 1.00 79.00 265 LEU A N 1
ATOM 2034 C CA . LEU A 1 265 ? 31.952 0.732 -20.984 1.00 79.00 265 LEU A CA 1
ATOM 2035 C C . LEU A 1 265 ? 32.800 1.419 -19.903 1.00 79.00 265 LEU A C 1
ATOM 2037 O O . LEU A 1 265 ? 32.505 2.544 -19.516 1.00 79.00 265 LEU A O 1
ATOM 2041 N N . ALA A 1 266 ? 33.860 0.760 -19.432 1.00 76.06 266 ALA A N 1
ATOM 2042 C CA . ALA A 1 266 ? 34.795 1.293 -18.441 1.00 76.06 266 ALA A CA 1
ATOM 2043 C C . ALA A 1 266 ? 35.681 2.432 -18.977 1.00 76.06 266 ALA A C 1
ATOM 2045 O O . ALA A 1 266 ? 36.196 3.247 -18.210 1.00 76.06 266 ALA A O 1
ATOM 2046 N N . LEU A 1 267 ? 35.874 2.467 -20.295 1.00 81.31 267 LEU A N 1
ATOM 2047 C CA . LEU A 1 267 ? 36.805 3.340 -21.003 1.00 81.31 267 LEU A CA 1
ATOM 2048 C C . LEU A 1 267 ? 36.067 4.275 -21.973 1.00 81.31 267 LEU A C 1
ATOM 2050 O O . LEU A 1 267 ? 36.570 4.565 -23.055 1.00 81.31 267 LEU A O 1
ATOM 2054 N N . ASP A 1 268 ? 34.868 4.753 -21.622 1.00 80.56 268 ASP A N 1
ATOM 2055 C CA . ASP A 1 268 ? 34.022 5.535 -22.544 1.00 80.56 268 ASP A CA 1
ATOM 2056 C C . ASP A 1 268 ? 34.676 6.840 -23.059 1.00 80.56 268 ASP A C 1
ATOM 2058 O O . ASP A 1 268 ? 34.261 7.379 -24.079 1.00 80.56 268 ASP A O 1
ATOM 2062 N N . GLU A 1 269 ? 35.752 7.295 -22.416 1.00 84.25 269 GLU A N 1
ATOM 2063 C CA . GLU A 1 269 ? 36.524 8.482 -22.803 1.00 84.25 269 GLU A CA 1
ATOM 2064 C C . GLU A 1 269 ? 37.586 8.226 -23.892 1.00 84.25 269 GLU A C 1
ATOM 2066 O O . GLU A 1 269 ? 38.051 9.179 -24.508 1.00 84.25 269 GLU A O 1
ATOM 2071 N N . LEU A 1 270 ? 37.998 6.973 -24.142 1.00 84.12 270 LEU A N 1
ATOM 2072 C CA . LEU A 1 270 ? 39.041 6.676 -25.140 1.00 84.12 270 LEU A CA 1
ATOM 2073 C C . LEU A 1 270 ? 38.492 6.629 -26.568 1.00 84.12 270 LEU A C 1
ATOM 2075 O O . LEU A 1 270 ? 37.364 6.196 -26.791 1.00 84.12 270 LEU A O 1
ATOM 2079 N N . GLU A 1 271 ? 39.301 6.963 -27.567 1.00 91.44 271 GLU A N 1
ATOM 2080 C CA . GLU A 1 271 ? 38.912 6.698 -28.954 1.00 91.44 271 GLU A CA 1
ATOM 2081 C C . GLU A 1 271 ? 38.801 5.178 -29.220 1.00 91.44 271 GLU A C 1
ATOM 2083 O O . GLU A 1 271 ? 39.522 4.384 -28.597 1.00 91.44 271 GLU A O 1
ATOM 2088 N N . PRO A 1 272 ? 37.872 4.731 -30.087 1.00 91.25 272 PRO A N 1
ATOM 2089 C CA . PRO A 1 272 ? 37.637 3.313 -30.365 1.00 91.25 272 PRO A CA 1
ATOM 2090 C C . PRO A 1 272 ? 38.889 2.532 -30.769 1.00 91.25 272 PRO A C 1
ATOM 2092 O O . PRO A 1 272 ? 39.052 1.389 -30.346 1.00 91.25 272 PRO A O 1
ATOM 2095 N N . GLU A 1 273 ? 39.779 3.139 -31.550 1.00 90.56 273 GLU A N 1
ATOM 2096 C CA . GLU A 1 273 ? 41.036 2.544 -32.005 1.00 90.56 273 GLU A CA 1
ATOM 2097 C C . GLU A 1 273 ? 41.979 2.304 -30.821 1.00 90.56 273 GLU A C 1
ATOM 2099 O O . GLU A 1 273 ? 42.431 1.178 -30.607 1.00 90.56 273 GLU A O 1
ATOM 2104 N N . THR A 1 274 ? 42.170 3.322 -29.976 1.00 88.19 274 THR A N 1
ATOM 2105 C CA . THR A 1 274 ? 42.963 3.234 -28.740 1.00 88.19 274 THR A CA 1
ATOM 2106 C C . THR A 1 274 ? 42.409 2.170 -27.793 1.00 88.19 274 THR A C 1
ATOM 2108 O O . THR A 1 274 ? 43.150 1.480 -27.096 1.00 88.19 274 THR A O 1
ATOM 2111 N N . MET A 1 275 ? 41.087 2.001 -27.769 1.00 85.50 275 MET A N 1
ATOM 2112 C CA . MET A 1 275 ? 40.433 0.989 -26.950 1.00 85.50 275 MET A CA 1
ATOM 2113 C C . MET A 1 275 ? 40.628 -0.431 -27.490 1.00 85.50 275 MET A C 1
ATOM 2115 O O . MET A 1 275 ? 40.758 -1.361 -26.697 1.00 85.50 275 MET A O 1
ATOM 2119 N N . VAL A 1 276 ? 40.658 -0.620 -28.811 1.00 90.69 276 VAL A N 1
ATOM 2120 C CA . VAL A 1 276 ? 40.984 -1.918 -29.425 1.00 90.69 276 VAL A CA 1
ATOM 2121 C C . VAL A 1 276 ? 42.420 -2.311 -29.098 1.00 90.69 276 VAL A C 1
ATOM 2123 O O . VAL A 1 276 ? 42.659 -3.446 -28.682 1.00 90.69 276 VAL A O 1
ATOM 2126 N N . GLU A 1 277 ? 43.358 -1.370 -29.216 1.00 87.94 277 GLU A N 1
ATOM 2127 C CA . GLU A 1 277 ? 44.760 -1.588 -28.848 1.00 87.94 277 GLU A CA 1
ATOM 2128 C C . GLU A 1 277 ? 44.892 -1.957 -27.370 1.00 87.94 277 GLU A C 1
ATOM 2130 O O . GLU A 1 277 ? 45.468 -2.996 -27.040 1.00 87.94 277 GLU A O 1
ATOM 2135 N N . ALA A 1 278 ? 44.268 -1.176 -26.484 1.00 80.56 278 ALA A N 1
ATOM 2136 C CA . ALA A 1 278 ? 44.262 -1.460 -25.057 1.00 80.56 278 ALA A CA 1
ATOM 2137 C C . ALA A 1 278 ? 43.580 -2.804 -24.741 1.00 80.56 278 ALA A C 1
ATOM 2139 O O . ALA A 1 278 ? 44.055 -3.549 -23.894 1.00 80.56 278 ALA A O 1
ATOM 2140 N N . GLY A 1 279 ? 42.495 -3.165 -25.429 1.00 81.62 279 GLY A N 1
ATOM 2141 C CA . GLY A 1 279 ? 41.810 -4.447 -25.242 1.00 81.62 279 GLY A CA 1
ATOM 2142 C C . GLY A 1 279 ? 42.671 -5.647 -25.639 1.00 81.62 279 GLY A C 1
ATOM 2143 O O . GLY A 1 279 ? 42.696 -6.653 -24.922 1.00 81.62 279 GLY A O 1
ATOM 2144 N N . ALA A 1 280 ? 43.427 -5.525 -26.734 1.00 87.31 280 ALA A N 1
ATOM 2145 C CA . ALA A 1 280 ? 44.337 -6.563 -27.210 1.00 87.31 280 ALA A CA 1
ATOM 2146 C C . ALA A 1 280 ? 45.433 -6.886 -26.181 1.00 87.31 280 ALA A C 1
ATOM 2148 O O . ALA A 1 280 ? 45.786 -8.055 -26.005 1.00 87.31 280 ALA A O 1
ATOM 2149 N N . GLU A 1 281 ? 45.914 -5.886 -25.434 1.00 79.00 281 GLU A N 1
ATOM 2150 C CA . GLU A 1 281 ? 46.876 -6.094 -24.340 1.00 79.00 281 GLU A CA 1
ATOM 2151 C C . GLU A 1 281 ? 46.313 -6.950 -23.197 1.00 79.00 281 GLU A C 1
ATOM 2153 O O . GLU A 1 281 ? 47.059 -7.666 -22.531 1.00 79.00 281 GLU A O 1
ATOM 2158 N N . TRP A 1 282 ? 44.993 -6.934 -23.009 1.00 75.12 282 TRP A N 1
ATOM 2159 C CA . TRP A 1 282 ? 44.282 -7.730 -22.005 1.00 75.12 282 TRP A CA 1
ATOM 2160 C C . TRP A 1 282 ? 43.779 -9.075 -22.550 1.00 75.12 282 TRP A C 1
ATOM 2162 O O . TRP A 1 282 ? 43.018 -9.786 -21.887 1.00 75.12 282 TRP A O 1
ATOM 2172 N N . GLY A 1 283 ? 44.204 -9.450 -23.761 1.00 82.62 283 GLY A N 1
ATOM 2173 C CA . GLY A 1 283 ? 43.767 -10.675 -24.426 1.00 82.62 283 GLY A CA 1
ATOM 2174 C C . GLY A 1 283 ? 42.279 -10.659 -24.787 1.00 82.62 283 GLY A C 1
ATOM 2175 O O . GLY A 1 283 ? 41.652 -11.725 -24.827 1.00 82.62 283 GLY A O 1
ATOM 2176 N N . LEU A 1 284 ? 41.715 -9.465 -24.997 1.00 84.88 284 LEU A N 1
ATOM 2177 C CA . LEU A 1 284 ? 40.374 -9.254 -25.528 1.00 84.88 284 LEU A CA 1
ATOM 2178 C C . LEU A 1 284 ? 40.471 -8.973 -27.024 1.00 84.88 284 LEU A C 1
ATOM 2180 O O . LEU A 1 284 ? 41.315 -8.205 -27.474 1.00 84.88 284 LEU A O 1
ATOM 2184 N N . THR A 1 285 ? 39.591 -9.595 -27.796 1.00 89.81 285 THR A N 1
ATOM 2185 C CA . THR A 1 285 ? 39.538 -9.429 -29.246 1.00 89.81 285 THR A CA 1
ATOM 2186 C C . THR A 1 285 ? 38.210 -8.789 -29.631 1.00 89.81 285 THR A C 1
ATOM 2188 O O . THR A 1 285 ? 37.145 -9.385 -29.493 1.00 89.81 285 THR A O 1
ATOM 2191 N N . PHE A 1 286 ? 38.270 -7.541 -30.086 1.00 92.75 286 PHE A N 1
ATOM 2192 C CA . PHE A 1 286 ? 37.143 -6.792 -30.640 1.00 92.75 286 PHE A CA 1
ATOM 2193 C C . PHE A 1 286 ? 37.665 -5.728 -31.615 1.00 92.75 286 PHE A C 1
ATOM 2195 O O . PHE A 1 286 ? 38.858 -5.443 -31.636 1.00 92.75 286 PHE A O 1
ATOM 2202 N N . ASN A 1 287 ? 36.790 -5.161 -32.447 1.00 94.81 287 ASN A N 1
ATOM 2203 C CA . ASN A 1 287 ? 37.144 -4.118 -33.416 1.00 94.81 287 ASN A CA 1
ATOM 2204 C C . ASN A 1 287 ? 36.446 -2.786 -33.085 1.00 94.81 287 ASN A C 1
ATOM 2206 O O . ASN A 1 287 ? 35.528 -2.742 -32.264 1.00 94.81 287 ASN A O 1
ATOM 2210 N N . ALA A 1 288 ? 36.861 -1.701 -33.743 1.00 91.88 288 ALA A N 1
ATOM 2211 C CA . ALA A 1 288 ? 36.311 -0.363 -33.509 1.00 91.88 288 ALA A CA 1
ATOM 2212 C C . ALA A 1 288 ? 34.792 -0.297 -33.775 1.00 91.88 288 ALA A C 1
ATOM 2214 O O . ALA A 1 288 ? 34.051 0.349 -33.034 1.00 91.88 288 ALA A O 1
ATOM 2215 N N . THR A 1 289 ? 34.291 -1.035 -34.773 1.00 93.38 289 THR A N 1
ATOM 2216 C CA . THR A 1 289 ? 32.849 -1.142 -35.059 1.00 93.38 289 THR A CA 1
ATOM 2217 C C . THR A 1 289 ? 32.071 -1.707 -33.869 1.00 93.38 289 THR A C 1
ATOM 2219 O O . THR A 1 289 ? 31.022 -1.174 -33.505 1.00 93.38 289 THR A O 1
ATOM 2222 N N . TYR A 1 290 ? 32.600 -2.746 -33.221 1.00 90.31 290 TYR A N 1
ATOM 2223 C CA . TYR A 1 290 ? 32.013 -3.335 -32.022 1.00 90.31 290 TYR A CA 1
ATOM 2224 C C . TYR A 1 290 ? 32.014 -2.341 -30.852 1.00 90.31 290 TYR A C 1
ATOM 2226 O O . TYR A 1 290 ? 31.001 -2.209 -30.164 1.00 90.31 290 TYR A O 1
ATOM 2234 N N . VAL A 1 291 ? 33.092 -1.564 -30.675 1.00 89.06 291 VAL A N 1
ATOM 2235 C CA . VAL A 1 291 ? 33.156 -0.477 -29.678 1.00 89.06 291 VAL A CA 1
ATOM 2236 C C . VAL A 1 291 ? 32.046 0.553 -29.909 1.00 89.06 291 VAL A C 1
ATOM 2238 O O . VAL A 1 291 ? 31.280 0.854 -28.989 1.00 89.06 291 VAL A O 1
ATOM 2241 N N . HIS A 1 292 ? 31.894 1.050 -31.142 1.00 89.00 292 HIS A N 1
ATOM 2242 C CA . HIS A 1 292 ? 30.825 1.989 -31.496 1.00 89.00 292 HIS A CA 1
ATOM 2243 C C . HIS A 1 292 ? 29.429 1.415 -31.243 1.00 89.00 292 HIS A C 1
ATOM 2245 O O . HIS A 1 292 ? 28.560 2.119 -30.724 1.00 89.00 292 HIS A O 1
ATOM 2251 N N . GLN A 1 293 ? 29.207 0.141 -31.576 1.00 89.12 293 GLN A N 1
ATOM 2252 C CA . GLN A 1 293 ? 27.930 -0.528 -31.344 1.00 89.12 293 GLN A CA 1
ATOM 2253 C C . GLN A 1 293 ? 27.602 -0.605 -29.848 1.00 89.12 293 GLN A C 1
ATOM 2255 O O . GLN A 1 293 ? 26.492 -0.250 -29.449 1.00 89.12 293 GLN A O 1
ATOM 2260 N N . ILE A 1 294 ? 28.559 -1.015 -29.010 1.00 86.75 294 ILE A N 1
ATOM 2261 C CA . ILE A 1 294 ? 28.375 -1.094 -27.556 1.00 86.75 294 ILE A CA 1
ATOM 2262 C C . ILE A 1 294 ? 28.121 0.294 -26.955 1.00 86.75 294 ILE A C 1
ATOM 2264 O O . ILE A 1 294 ? 27.172 0.447 -26.187 1.00 86.75 294 ILE A O 1
ATOM 2268 N N . ARG A 1 295 ? 28.880 1.324 -27.351 1.00 86.88 295 ARG A N 1
ATOM 2269 C CA . ARG A 1 295 ? 28.658 2.711 -26.900 1.00 86.88 295 ARG A CA 1
ATOM 2270 C C . ARG A 1 295 ? 27.298 3.252 -27.319 1.00 86.88 295 ARG A C 1
ATOM 2272 O O . ARG A 1 295 ? 26.582 3.832 -26.508 1.00 86.88 295 ARG A O 1
ATOM 2279 N N . SER A 1 296 ? 26.916 3.038 -28.575 1.00 86.75 296 SER A N 1
ATOM 2280 C CA . SER A 1 296 ? 25.601 3.431 -29.087 1.00 86.75 296 SER A CA 1
ATOM 2281 C C . SER A 1 296 ? 24.476 2.730 -28.322 1.00 86.75 296 SER A C 1
ATOM 2283 O O . SER A 1 296 ? 23.495 3.364 -27.935 1.00 86.75 296 SER A O 1
ATOM 2285 N N . ASN A 1 297 ? 24.625 1.436 -28.023 1.00 81.38 297 ASN A N 1
ATOM 2286 C CA . ASN A 1 297 ? 23.684 0.705 -27.176 1.00 81.38 297 ASN A CA 1
ATOM 2287 C C . ASN A 1 297 ? 23.616 1.307 -25.769 1.00 81.38 297 ASN A C 1
ATOM 2289 O O . ASN A 1 297 ? 22.521 1.602 -25.298 1.00 81.38 297 ASN A O 1
ATOM 2293 N N . ALA A 1 298 ? 24.756 1.543 -25.122 1.00 77.50 298 ALA A N 1
ATOM 2294 C CA . ALA A 1 298 ? 24.821 2.101 -23.774 1.00 77.50 298 ALA A CA 1
ATOM 2295 C C . ALA A 1 298 ? 24.185 3.493 -23.683 1.00 77.50 298 ALA A C 1
ATOM 2297 O O . ALA A 1 298 ? 23.356 3.727 -22.808 1.00 77.50 298 ALA A O 1
ATOM 2298 N N . ARG A 1 299 ? 24.480 4.385 -24.638 1.00 83.00 299 ARG A N 1
ATOM 2299 C CA . ARG A 1 299 ? 23.843 5.708 -24.733 1.00 83.00 299 ARG A CA 1
ATOM 2300 C C . ARG A 1 299 ? 22.335 5.595 -24.920 1.00 83.00 299 ARG A C 1
ATOM 2302 O O . ARG A 1 299 ? 21.590 6.307 -24.257 1.00 83.00 299 ARG A O 1
ATOM 2309 N N . ARG A 1 300 ? 21.868 4.666 -25.764 1.00 79.94 300 ARG A N 1
ATOM 2310 C CA . ARG A 1 300 ? 20.430 4.390 -25.920 1.00 79.94 300 ARG A CA 1
ATOM 2311 C C . ARG A 1 300 ? 19.800 3.873 -24.627 1.00 79.94 300 ARG A C 1
ATOM 2313 O O . ARG A 1 300 ? 18.687 4.276 -24.309 1.00 79.94 300 ARG A O 1
ATOM 2320 N N . HIS A 1 301 ? 20.484 3.014 -23.873 1.00 77.12 301 HIS A N 1
ATOM 2321 C CA . HIS A 1 301 ? 20.001 2.541 -22.573 1.00 77.12 301 HIS A CA 1
ATOM 2322 C C . HIS A 1 301 ? 19.933 3.667 -21.539 1.00 77.12 301 HIS A C 1
ATOM 2324 O O . HIS A 1 301 ? 18.910 3.796 -20.870 1.00 77.12 301 HIS A O 1
ATOM 2330 N N . LEU A 1 302 ? 20.965 4.509 -21.451 1.00 76.69 302 LEU A N 1
ATOM 2331 C CA . LEU A 1 302 ? 20.987 5.656 -20.545 1.00 76.69 302 LEU A CA 1
ATOM 2332 C C . LEU A 1 302 ? 19.889 6.667 -20.894 1.00 76.69 302 LEU A C 1
ATOM 2334 O O . LEU A 1 302 ? 19.129 7.063 -20.019 1.00 76.69 302 LEU A O 1
ATOM 2338 N N . ALA A 1 303 ? 19.744 7.016 -22.175 1.00 78.12 303 ALA A N 1
ATOM 2339 C CA . ALA A 1 303 ? 18.690 7.915 -22.641 1.00 78.12 303 ALA A CA 1
ATOM 2340 C C . ALA A 1 303 ? 17.286 7.368 -22.334 1.00 78.12 303 ALA A C 1
ATOM 2342 O O . ALA A 1 303 ? 16.409 8.120 -21.926 1.00 78.12 303 ALA A O 1
ATOM 2343 N N . ARG A 1 304 ? 17.071 6.050 -22.466 1.00 79.31 304 ARG A N 1
ATOM 2344 C CA . ARG A 1 304 ? 15.804 5.402 -22.079 1.00 79.31 304 ARG A CA 1
ATOM 2345 C C . ARG A 1 304 ? 15.563 5.448 -20.572 1.00 79.31 304 ARG A C 1
ATOM 2347 O O . ARG A 1 304 ? 14.438 5.693 -20.156 1.00 79.31 304 ARG A O 1
ATOM 2354 N N . ALA A 1 305 ? 16.595 5.206 -19.765 1.00 81.31 305 ALA A N 1
ATOM 2355 C CA . ALA A 1 305 ? 16.490 5.285 -18.311 1.00 81.31 305 ALA A CA 1
ATOM 2356 C C . ALA A 1 305 ? 16.165 6.713 -17.849 1.00 81.31 305 ALA A C 1
ATOM 2358 O O . ALA A 1 305 ? 15.306 6.885 -16.989 1.00 81.31 305 ALA A O 1
ATOM 2359 N N . GLN A 1 306 ? 16.788 7.721 -18.467 1.00 83.88 306 GLN A N 1
ATOM 2360 C CA . GLN A 1 306 ? 16.482 9.126 -18.210 1.00 83.88 306 GLN A CA 1
ATOM 2361 C C . GLN A 1 306 ? 15.049 9.468 -18.632 1.00 83.88 306 GLN A C 1
ATOM 2363 O O . GLN A 1 306 ? 14.294 9.993 -17.826 1.00 83.88 306 GLN A O 1
ATOM 2368 N N . ALA A 1 307 ? 14.623 9.076 -19.836 1.00 82.44 307 ALA A N 1
ATOM 2369 C CA . ALA A 1 307 ? 13.258 9.319 -20.305 1.00 82.44 307 ALA A CA 1
ATOM 2370 C C . ALA A 1 307 ? 12.193 8.680 -19.393 1.00 82.44 307 ALA A C 1
ATOM 2372 O O . ALA A 1 307 ? 11.141 9.269 -19.163 1.00 82.44 307 ALA A O 1
ATOM 2373 N N . LEU A 1 308 ? 12.471 7.498 -18.831 1.00 87.88 308 LEU A N 1
ATOM 2374 C CA . LEU A 1 308 ? 11.617 6.865 -17.820 1.00 87.88 308 LEU A CA 1
ATOM 2375 C C . LEU A 1 308 ? 11.538 7.682 -16.526 1.00 87.88 308 LEU A C 1
ATOM 2377 O O . LEU A 1 308 ? 10.467 7.786 -15.929 1.00 87.88 308 LEU A O 1
ATOM 2381 N N . GLN A 1 309 ? 12.663 8.236 -16.073 1.00 88.31 309 GLN A N 1
ATOM 2382 C CA . GLN A 1 309 ? 12.693 9.101 -14.895 1.00 88.31 309 GLN A CA 1
ATOM 2383 C C . GLN A 1 309 ? 11.930 10.401 -15.144 1.00 88.31 309 GLN A C 1
ATOM 2385 O O . GLN A 1 309 ? 11.101 10.768 -14.317 1.00 88.31 309 GLN A O 1
ATOM 2390 N N . ASP A 1 310 ? 12.145 11.035 -16.294 1.00 87.56 310 ASP A N 1
ATOM 2391 C CA . ASP A 1 310 ? 11.471 12.274 -16.682 1.00 87.56 310 ASP A CA 1
ATOM 2392 C C . ASP A 1 310 ? 9.957 12.060 -16.806 1.00 87.56 310 ASP A C 1
ATOM 2394 O O . ASP A 1 310 ? 9.175 12.847 -16.273 1.00 87.56 310 ASP A O 1
ATOM 2398 N N . ALA A 1 311 ? 9.532 10.949 -17.421 1.00 90.19 311 ALA A N 1
ATOM 2399 C CA . ALA A 1 311 ? 8.126 10.562 -17.507 1.00 90.19 311 ALA A CA 1
ATOM 2400 C C . ALA A 1 311 ? 7.498 10.391 -16.116 1.00 90.19 311 ALA A C 1
ATOM 2402 O O . ALA A 1 311 ? 6.428 10.933 -15.849 1.00 90.19 311 ALA A O 1
ATOM 2403 N N . ARG A 1 312 ? 8.185 9.703 -15.194 1.00 91.94 312 ARG A N 1
ATOM 2404 C CA . ARG A 1 312 ? 7.714 9.539 -13.808 1.00 91.94 312 ARG A CA 1
ATOM 2405 C C . ARG A 1 312 ? 7.629 10.868 -13.065 1.00 91.94 312 ARG A C 1
ATOM 2407 O O . ARG A 1 312 ? 6.643 11.106 -12.375 1.00 91.94 312 ARG A O 1
ATOM 2414 N N . ALA A 1 313 ? 8.625 11.739 -13.219 1.00 91.31 313 ALA A N 1
ATOM 2415 C CA . ALA A 1 313 ? 8.609 13.069 -12.614 1.00 91.31 313 ALA A CA 1
ATOM 2416 C C . ALA A 1 313 ? 7.428 13.903 -13.136 1.00 91.31 313 ALA A C 1
ATOM 2418 O O . ALA A 1 313 ? 6.737 14.558 -12.353 1.00 91.31 313 ALA A O 1
ATOM 2419 N N . LEU A 1 314 ? 7.161 13.836 -14.444 1.00 92.12 314 LEU A N 1
ATOM 2420 C CA . LEU A 1 314 ? 6.020 14.505 -15.062 1.00 92.12 314 LEU A CA 1
ATOM 2421 C C . LEU A 1 314 ? 4.695 13.993 -14.491 1.00 92.12 314 LEU A C 1
ATOM 2423 O O . LEU A 1 314 ? 3.828 14.798 -14.173 1.00 92.12 314 LEU A O 1
ATOM 2427 N N . MET A 1 315 ? 4.558 12.679 -14.319 1.00 95.69 315 MET A N 1
ATOM 2428 C CA . MET A 1 315 ? 3.350 12.058 -13.775 1.00 95.69 315 MET A CA 1
ATOM 2429 C C . MET A 1 315 ? 3.103 12.425 -12.314 1.00 95.69 315 MET A C 1
ATOM 2431 O O . MET A 1 315 ? 1.978 12.748 -11.960 1.00 95.69 315 MET A O 1
ATOM 2435 N N . VAL A 1 316 ? 4.135 12.422 -11.466 1.00 94.06 316 VAL A N 1
ATOM 2436 C CA . VAL A 1 316 ? 3.989 12.837 -10.058 1.00 94.06 316 VAL A CA 1
ATOM 2437 C C . VAL A 1 316 ? 3.507 14.284 -9.970 1.00 94.06 316 VAL A C 1
ATOM 2439 O O . VAL A 1 316 ? 2.649 14.603 -9.153 1.00 94.06 316 VAL A O 1
ATOM 2442 N N . ARG A 1 317 ? 4.026 15.160 -10.838 1.00 94.75 317 ARG A N 1
ATOM 2443 C CA . ARG A 1 317 ? 3.624 16.569 -10.880 1.00 94.75 317 ARG A CA 1
ATOM 2444 C C . ARG A 1 317 ? 2.247 16.779 -11.514 1.00 94.75 317 ARG A C 1
ATOM 2446 O O . ARG A 1 317 ? 1.516 17.672 -11.095 1.00 94.75 317 ARG A O 1
ATOM 2453 N N . TYR A 1 318 ? 1.911 15.986 -12.527 1.00 96.44 318 TYR A N 1
ATOM 2454 C CA . TYR A 1 318 ? 0.672 16.080 -13.294 1.00 96.44 318 TYR A CA 1
ATOM 2455 C C . TYR A 1 318 ? 0.065 14.680 -13.507 1.00 96.44 318 TYR A C 1
ATOM 2457 O O . TYR A 1 318 ? 0.179 14.117 -14.600 1.00 96.44 318 TYR A O 1
ATOM 2465 N N . PRO A 1 319 ? -0.626 14.113 -12.499 1.00 96.50 319 PRO A N 1
ATOM 2466 C CA . PRO A 1 319 ? -1.119 12.728 -12.545 1.00 96.50 319 PRO A CA 1
ATOM 2467 C C . PRO A 1 319 ? -2.165 12.460 -13.630 1.00 96.50 319 PRO A C 1
ATOM 2469 O O . PRO A 1 319 ? -2.373 11.309 -14.022 1.00 96.50 319 PRO A O 1
ATOM 2472 N N . ASN A 1 320 ? -2.802 13.525 -14.121 1.00 96.62 320 ASN A N 1
ATOM 2473 C CA . ASN A 1 320 ? -3.792 13.505 -15.195 1.00 96.62 320 ASN A CA 1
ATOM 2474 C C . ASN A 1 320 ? -3.202 13.817 -16.582 1.00 96.62 320 ASN A C 1
ATOM 2476 O O . ASN A 1 320 ? -3.941 13.825 -17.563 1.00 96.62 320 ASN A O 1
ATOM 2480 N N . ASN A 1 321 ? -1.892 14.080 -16.693 1.00 96.62 321 ASN A N 1
ATOM 2481 C CA . ASN A 1 321 ? -1.253 14.307 -17.987 1.00 96.62 321 ASN A CA 1
ATOM 2482 C C . ASN A 1 321 ? -0.962 12.953 -18.676 1.00 96.62 321 ASN A C 1
ATOM 2484 O O . ASN A 1 321 ? -0.160 12.172 -18.155 1.00 96.62 321 ASN A O 1
ATOM 2488 N N . PRO A 1 322 ? -1.551 12.670 -19.856 1.00 97.94 322 PRO A N 1
ATOM 2489 C CA . PRO A 1 322 ? -1.342 11.410 -20.565 1.00 97.94 322 PRO A CA 1
ATOM 2490 C C . PRO A 1 322 ? 0.074 11.229 -21.136 1.00 97.94 322 PRO A C 1
ATOM 2492 O O . PRO A 1 322 ? 0.506 10.089 -21.301 1.00 97.94 322 PRO A O 1
ATOM 2495 N N . GLU A 1 323 ? 0.824 12.303 -21.399 1.00 96.38 323 GLU A N 1
ATOM 2496 C CA . GLU A 1 323 ? 2.159 12.257 -22.021 1.00 96.38 323 GLU A CA 1
ATOM 2497 C C . GLU A 1 323 ? 3.145 11.414 -21.204 1.00 96.38 323 GLU A C 1
ATOM 2499 O O . GLU A 1 323 ? 3.914 10.628 -21.761 1.00 96.38 323 GLU A O 1
ATOM 2504 N N . GLY A 1 324 ? 3.089 11.518 -19.872 1.00 95.62 324 GLY A N 1
ATOM 2505 C CA . GLY A 1 324 ? 3.937 10.727 -18.981 1.00 95.62 324 GLY A CA 1
ATOM 2506 C C . GLY A 1 324 ? 3.655 9.225 -19.090 1.00 95.62 324 GLY A C 1
ATOM 2507 O O . GLY A 1 324 ? 4.581 8.422 -19.212 1.00 95.62 324 GLY A O 1
ATOM 2508 N N . TYR A 1 325 ? 2.377 8.841 -19.148 1.00 97.88 325 TYR A N 1
ATOM 2509 C CA . TYR A 1 325 ? 1.964 7.443 -19.302 1.00 97.88 325 TYR A CA 1
ATOM 2510 C C . TYR A 1 325 ? 2.277 6.901 -20.705 1.00 97.88 325 TYR A C 1
ATOM 2512 O O . TYR A 1 325 ? 2.713 5.757 -20.832 1.00 97.88 325 TYR A O 1
ATOM 2520 N N . GLN A 1 326 ? 2.128 7.714 -21.756 1.00 97.44 326 GLN A N 1
ATOM 2521 C CA . GLN A 1 326 ? 2.509 7.348 -23.128 1.00 97.44 326 GLN A CA 1
ATOM 2522 C C . GLN A 1 326 ? 4.020 7.114 -23.248 1.00 97.44 326 GLN A C 1
ATOM 2524 O O . GLN A 1 326 ? 4.451 6.109 -23.820 1.00 97.44 326 GLN A O 1
ATOM 2529 N N . ALA A 1 327 ? 4.832 8.002 -22.665 1.00 94.81 327 ALA A N 1
ATOM 2530 C CA . ALA A 1 327 ? 6.283 7.846 -22.620 1.00 94.81 327 ALA A CA 1
ATOM 2531 C C . ALA A 1 327 ? 6.689 6.577 -21.852 1.00 94.81 327 ALA A C 1
ATOM 2533 O O . ALA A 1 327 ? 7.534 5.808 -22.323 1.00 94.81 327 ALA A O 1
ATOM 2534 N N . LEU A 1 328 ? 6.042 6.312 -20.711 1.00 95.56 328 LEU A N 1
ATOM 2535 C CA . LEU A 1 328 ? 6.258 5.109 -19.909 1.00 95.56 328 LEU A CA 1
ATOM 2536 C C . LEU A 1 328 ? 5.891 3.832 -20.684 1.00 95.56 328 LEU A C 1
ATOM 2538 O O . LEU A 1 328 ? 6.690 2.895 -20.748 1.00 95.56 328 LEU A O 1
ATOM 2542 N N . ARG A 1 329 ? 4.735 3.816 -21.356 1.00 96.88 329 ARG A N 1
ATOM 2543 C CA . ARG A 1 329 ? 4.305 2.707 -22.218 1.00 96.88 329 ARG A CA 1
ATOM 2544 C C . ARG A 1 329 ? 5.312 2.437 -23.334 1.00 96.88 329 ARG A C 1
ATOM 2546 O O . ARG A 1 329 ? 5.692 1.286 -23.548 1.00 96.88 329 ARG A O 1
ATOM 2553 N N . LEU A 1 330 ? 5.754 3.476 -24.047 1.00 94.88 330 LEU A N 1
ATOM 2554 C CA . LEU A 1 330 ? 6.724 3.343 -25.137 1.00 94.88 330 LEU A CA 1
ATOM 2555 C C . LEU A 1 330 ? 8.057 2.773 -24.632 1.00 94.88 330 LEU A C 1
ATOM 2557 O O . LEU A 1 330 ? 8.656 1.902 -25.270 1.00 94.88 330 LEU A O 1
ATOM 2561 N N . ALA A 1 331 ? 8.508 3.221 -23.462 1.00 91.31 331 ALA A N 1
ATOM 2562 C CA . ALA A 1 331 ? 9.699 2.680 -22.830 1.00 91.31 331 ALA A CA 1
ATOM 2563 C C . ALA A 1 331 ? 9.531 1.195 -22.455 1.00 91.31 331 ALA A C 1
ATOM 2565 O O . ALA A 1 331 ? 10.433 0.397 -22.730 1.00 91.31 331 ALA A O 1
ATOM 2566 N N . HIS A 1 332 ? 8.377 0.792 -21.910 1.00 93.75 332 HIS A N 1
ATOM 2567 C CA . HIS A 1 332 ? 8.076 -0.613 -21.607 1.00 93.75 332 HIS A CA 1
ATOM 2568 C C . HIS A 1 332 ? 7.981 -1.490 -22.858 1.00 93.75 332 HIS A C 1
ATOM 2570 O O . HIS A 1 332 ? 8.532 -2.592 -22.861 1.00 93.75 332 HIS A O 1
ATOM 2576 N N . PHE A 1 333 ? 7.393 -0.980 -23.943 1.00 94.56 333 PHE A N 1
ATOM 2577 C CA . PHE A 1 333 ? 7.377 -1.646 -25.245 1.00 94.56 333 PHE A CA 1
ATOM 2578 C C . PHE A 1 333 ? 8.800 -1.941 -25.740 1.00 94.56 333 PHE A C 1
ATOM 2580 O O . PHE A 1 333 ? 9.134 -3.079 -26.071 1.00 94.56 333 PHE A O 1
ATOM 2587 N N . HIS A 1 334 ? 9.689 -0.943 -25.718 1.00 89.19 334 HIS A N 1
ATOM 2588 C CA . HIS A 1 334 ? 11.086 -1.132 -26.120 1.00 89.19 334 HIS A CA 1
ATOM 2589 C C . HIS A 1 334 ? 11.875 -2.060 -25.192 1.00 89.19 334 HIS A C 1
ATOM 2591 O O . HIS A 1 334 ? 12.814 -2.718 -25.645 1.00 89.19 334 HIS A O 1
ATOM 2597 N N . ALA A 1 335 ? 11.509 -2.110 -23.911 1.00 89.19 335 ALA A N 1
ATOM 2598 C CA . ALA A 1 335 ? 12.082 -3.020 -22.927 1.00 89.19 335 ALA A CA 1
ATOM 2599 C C . ALA A 1 335 ? 11.463 -4.429 -22.966 1.00 89.19 335 ALA A C 1
ATOM 2601 O O . ALA A 1 335 ? 11.902 -5.284 -22.203 1.00 89.19 335 ALA A O 1
ATOM 2602 N N . LYS A 1 336 ? 10.465 -4.674 -23.832 1.00 93.75 336 LYS A N 1
ATOM 2603 C CA . LYS A 1 336 ? 9.693 -5.925 -23.899 1.00 93.75 336 LYS A CA 1
ATOM 2604 C C . LYS A 1 336 ? 9.074 -6.323 -22.549 1.00 93.75 336 LYS A C 1
ATOM 2606 O O . LYS A 1 336 ? 8.979 -7.501 -22.229 1.00 93.75 336 LYS A O 1
ATOM 2611 N N . ARG A 1 337 ? 8.668 -5.335 -21.743 1.00 94.75 337 ARG A N 1
ATOM 2612 C CA . ARG A 1 337 ? 7.965 -5.547 -20.468 1.00 94.75 337 ARG A CA 1
ATOM 2613 C C . ARG A 1 337 ? 6.456 -5.524 -20.723 1.00 94.75 337 ARG A C 1
ATOM 2615 O O . ARG A 1 337 ? 5.831 -4.481 -20.553 1.00 94.75 337 ARG A O 1
ATOM 2622 N N . THR A 1 338 ? 5.897 -6.648 -21.172 1.00 97.31 338 THR A N 1
ATOM 2623 C CA . THR A 1 338 ? 4.491 -6.766 -21.611 1.00 97.31 338 THR A CA 1
ATOM 2624 C C . THR A 1 338 ? 3.495 -6.362 -20.523 1.00 97.31 338 THR A C 1
ATOM 2626 O O . THR A 1 338 ? 2.623 -5.539 -20.789 1.00 97.31 338 THR A O 1
ATOM 2629 N N . ASP A 1 339 ? 3.664 -6.854 -19.291 1.00 97.50 339 ASP A N 1
ATOM 2630 C CA . ASP A 1 339 ? 2.784 -6.503 -18.165 1.00 97.50 339 ASP A CA 1
ATOM 2631 C C . ASP A 1 339 ? 2.810 -4.999 -17.850 1.00 97.50 339 ASP A C 1
ATOM 2633 O O . ASP A 1 339 ? 1.770 -4.354 -17.769 1.00 97.50 339 ASP A O 1
ATOM 2637 N N . ALA A 1 340 ? 4.002 -4.402 -17.791 1.00 97.25 340 ALA A N 1
ATOM 2638 C CA . ALA A 1 340 ? 4.159 -2.972 -17.527 1.00 97.25 340 ALA A CA 1
ATOM 2639 C C . ALA A 1 340 ? 3.618 -2.084 -18.659 1.00 97.25 340 ALA A C 1
ATOM 2641 O O . ALA A 1 340 ? 3.137 -0.975 -18.437 1.00 97.25 340 ALA A O 1
ATOM 2642 N N . MET A 1 341 ? 3.683 -2.572 -19.899 1.00 97.56 341 MET A N 1
ATOM 2643 C CA . MET A 1 341 ? 3.025 -1.919 -21.024 1.00 97.56 341 MET A CA 1
ATOM 2644 C C . MET A 1 341 ? 1.500 -1.989 -20.883 1.00 97.56 341 MET A C 1
ATOM 2646 O O . MET A 1 341 ? 0.825 -0.998 -21.149 1.00 97.56 341 MET A O 1
ATOM 2650 N N . TRP A 1 342 ? 0.963 -3.131 -20.447 1.00 98.12 342 TRP A N 1
ATOM 2651 C CA . TRP A 1 342 ? -0.471 -3.322 -20.238 1.00 98.12 342 TRP A CA 1
ATOM 2652 C C . TRP A 1 342 ? -1.022 -2.422 -19.132 1.00 98.12 342 TRP A C 1
ATOM 2654 O O . TRP A 1 342 ? -2.032 -1.753 -19.356 1.00 98.12 342 TRP A O 1
ATOM 2664 N N . THR A 1 343 ? -0.335 -2.311 -17.991 1.00 98.12 343 THR A N 1
ATOM 2665 C CA . THR A 1 343 ? -0.760 -1.399 -16.917 1.00 98.12 343 THR A CA 1
ATOM 2666 C C . THR A 1 343 ? -0.726 0.066 -17.361 1.00 98.12 343 THR A C 1
ATOM 2668 O O . THR A 1 343 ? -1.637 0.832 -17.046 1.00 98.12 343 THR A O 1
ATOM 2671 N N . ALA A 1 344 ? 0.256 0.463 -18.179 1.00 98.25 344 ALA A N 1
ATOM 2672 C CA . ALA A 1 344 ? 0.290 1.801 -18.766 1.00 98.25 344 ALA A CA 1
ATOM 2673 C C . ALA A 1 344 ? -0.877 2.047 -19.746 1.00 98.25 344 ALA A C 1
ATOM 2675 O O . ALA A 1 344 ? -1.491 3.115 -19.704 1.00 98.25 344 ALA A O 1
ATOM 2676 N N . CYS A 1 345 ? -1.238 1.068 -20.587 1.00 98.56 345 CYS A N 1
ATOM 2677 C CA . CYS A 1 345 ? -2.427 1.150 -21.450 1.00 98.56 345 CYS A CA 1
ATOM 2678 C C . CYS A 1 345 ? -3.726 1.258 -20.638 1.00 98.56 345 CYS A C 1
ATOM 2680 O O . CYS A 1 345 ? -4.627 2.018 -20.996 1.00 98.56 345 CYS A O 1
ATOM 2682 N N . GLN A 1 346 ? -3.818 0.531 -19.524 1.00 98.12 346 GLN A N 1
ATOM 2683 C CA . GLN A 1 346 ? -4.950 0.615 -18.610 1.00 98.12 346 GLN A CA 1
ATOM 2684 C C . GLN A 1 346 ? -5.065 2.027 -18.012 1.00 98.12 346 GLN A C 1
ATOM 2686 O O . GLN A 1 346 ? -6.131 2.639 -18.082 1.00 98.12 346 GLN A O 1
ATOM 2691 N N . ALA A 1 347 ? -3.964 2.603 -17.520 1.00 98.44 347 ALA A N 1
ATOM 2692 C CA . ALA A 1 347 ? -3.941 3.981 -17.028 1.00 98.44 347 ALA A CA 1
ATOM 2693 C C . ALA A 1 347 ? -4.354 4.999 -18.110 1.00 98.44 347 ALA A C 1
ATOM 2695 O O . ALA A 1 347 ? -5.206 5.852 -17.851 1.00 98.44 347 ALA A O 1
ATOM 2696 N N . LEU A 1 348 ? -3.846 4.870 -19.340 1.00 98.56 348 LEU A N 1
ATOM 2697 C CA . LEU A 1 348 ? -4.248 5.711 -20.479 1.00 98.56 348 LEU A CA 1
ATOM 2698 C C . LEU A 1 348 ? -5.737 5.582 -20.819 1.00 98.56 348 LEU A C 1
ATOM 2700 O O . LEU A 1 348 ? -6.382 6.574 -21.162 1.00 98.56 348 LEU A O 1
ATOM 2704 N N . THR A 1 349 ? -6.304 4.384 -20.672 1.00 98.50 349 THR A N 1
ATOM 2705 C CA . THR A 1 349 ? -7.739 4.143 -20.872 1.00 98.50 349 THR A CA 1
ATOM 2706 C C . THR A 1 349 ? -8.563 4.906 -19.834 1.00 98.50 349 THR A C 1
ATOM 2708 O O . THR A 1 349 ? -9.541 5.558 -20.190 1.00 98.50 349 THR A O 1
ATOM 2711 N N . THR A 1 350 ? -8.123 4.938 -18.570 1.00 98.12 350 THR A N 1
ATOM 2712 C CA . THR A 1 350 ? -8.805 5.702 -17.502 1.00 98.12 350 THR A CA 1
ATOM 2713 C C . THR A 1 350 ? -8.741 7.218 -17.692 1.00 98.12 350 THR A C 1
ATOM 2715 O O . THR A 1 350 ? -9.600 7.937 -17.182 1.00 98.12 350 THR A O 1
ATOM 2718 N N . LEU A 1 351 ? -7.728 7.703 -18.417 1.00 98.00 351 LEU A N 1
ATOM 2719 C CA . LEU A 1 351 ? -7.566 9.106 -18.809 1.00 98.00 351 LEU A CA 1
ATOM 2720 C C . LEU A 1 351 ? -8.314 9.449 -20.103 1.00 98.00 351 LEU A C 1
ATOM 2722 O O . LEU A 1 351 ? -8.266 10.593 -20.545 1.00 98.00 351 LEU A O 1
ATOM 2726 N N . ASN A 1 352 ? -8.975 8.468 -20.727 1.00 98.00 352 ASN A N 1
ATOM 2727 C CA . ASN A 1 352 ? -9.559 8.587 -22.060 1.00 98.00 352 ASN A CA 1
ATOM 2728 C C . ASN A 1 352 ? -8.550 9.089 -23.119 1.00 98.00 352 ASN A C 1
ATOM 2730 O O . ASN A 1 352 ? -8.904 9.822 -24.039 1.00 98.00 352 ASN A O 1
ATOM 2734 N N . ALA A 1 353 ? -7.280 8.704 -22.966 1.00 98.31 353 ALA A N 1
ATOM 2735 C CA . ALA A 1 353 ? -6.167 9.117 -23.822 1.00 98.31 353 ALA A CA 1
ATOM 2736 C C . ALA A 1 353 ? -5.503 7.938 -24.554 1.00 98.31 353 ALA A C 1
ATOM 2738 O O . ALA A 1 353 ? -4.514 8.137 -25.259 1.00 98.31 353 ALA A O 1
ATOM 2739 N N . ALA A 1 354 ? -6.032 6.724 -24.370 1.00 98.25 354 ALA A N 1
ATOM 2740 C CA . ALA A 1 354 ? -5.601 5.540 -25.099 1.00 98.25 354 ALA A CA 1
ATOM 2741 C C . ALA A 1 354 ? -6.074 5.588 -26.558 1.00 98.25 354 ALA A C 1
ATOM 2743 O O . ALA A 1 354 ? -7.262 5.826 -26.828 1.00 98.25 354 ALA A O 1
ATOM 2744 N N . ASP A 1 355 ? -5.158 5.313 -27.486 1.00 98.25 355 ASP A N 1
ATOM 2745 C CA . ASP A 1 355 ? -5.501 5.079 -28.887 1.00 98.25 355 ASP A CA 1
ATOM 2746 C C . ASP A 1 355 ? -6.215 3.723 -29.087 1.00 98.25 355 ASP A C 1
ATOM 2748 O O . ASP A 1 355 ? -6.370 2.921 -28.162 1.00 98.25 355 ASP A O 1
ATOM 2752 N N . GLU A 1 356 ? -6.682 3.458 -30.311 1.00 98.19 356 GLU A N 1
ATOM 2753 C CA . GLU A 1 356 ? -7.403 2.222 -30.651 1.00 98.19 356 GLU A CA 1
ATOM 2754 C C . GLU A 1 356 ? -6.578 0.958 -30.353 1.00 98.19 356 GLU A C 1
ATOM 2756 O O . GLU A 1 356 ? -7.105 -0.044 -29.871 1.00 98.19 356 GLU A O 1
ATOM 2761 N N . ARG A 1 357 ? -5.265 0.999 -30.608 1.00 97.88 357 ARG A N 1
ATOM 2762 C CA . ARG A 1 357 ? -4.367 -0.147 -30.415 1.00 97.88 357 ARG A CA 1
ATOM 2763 C C . ARG A 1 357 ? -4.064 -0.364 -28.941 1.00 97.88 357 ARG A C 1
ATOM 2765 O O . ARG A 1 357 ? -4.022 -1.506 -28.498 1.00 97.88 357 ARG A O 1
ATOM 2772 N N . GLU A 1 358 ? -3.847 0.708 -28.190 1.00 98.19 358 GLU A N 1
ATOM 2773 C CA . GLU A 1 358 ? -3.621 0.691 -26.747 1.00 98.19 358 GLU A CA 1
ATOM 2774 C C . GLU A 1 358 ? -4.856 0.157 -26.016 1.00 98.19 358 GLU A C 1
ATOM 2776 O O . GLU A 1 358 ? -4.722 -0.727 -25.166 1.00 98.19 358 GLU A O 1
ATOM 2781 N N . ARG A 1 359 ? -6.055 0.615 -26.404 1.00 98.19 359 ARG A N 1
ATOM 2782 C CA . ARG A 1 359 ? -7.328 0.111 -25.873 1.00 98.19 359 ARG A CA 1
ATOM 2783 C C . ARG A 1 359 ? -7.534 -1.359 -26.227 1.00 98.19 359 ARG A C 1
ATOM 2785 O O . ARG A 1 359 ? -7.802 -2.156 -25.335 1.00 98.19 359 ARG A O 1
ATOM 2792 N N . ALA A 1 360 ? -7.337 -1.744 -27.489 1.00 97.75 360 ALA A N 1
ATOM 2793 C CA . ALA A 1 360 ? -7.441 -3.143 -27.904 1.00 97.75 360 ALA A CA 1
ATOM 2794 C C . ALA A 1 360 ? -6.438 -4.041 -27.160 1.00 97.75 360 ALA A C 1
ATOM 2796 O O . ALA A 1 360 ? -6.789 -5.143 -26.741 1.00 97.75 360 ALA A O 1
ATOM 2797 N N . PHE A 1 361 ? -5.204 -3.570 -26.949 1.00 97.81 361 PHE A N 1
ATOM 2798 C CA . PHE A 1 361 ? -4.187 -4.299 -26.191 1.00 97.81 361 PHE A CA 1
ATOM 2799 C C . PHE A 1 361 ? -4.589 -4.489 -24.723 1.00 97.81 361 PHE A C 1
ATOM 2801 O O . PHE A 1 361 ? -4.426 -5.592 -24.196 1.00 97.81 361 PHE A O 1
ATOM 2808 N N . TYR A 1 362 ? -5.139 -3.449 -24.085 1.00 97.38 362 TYR A N 1
ATOM 2809 C CA . TYR A 1 362 ? -5.703 -3.538 -22.738 1.00 97.38 362 TYR A CA 1
ATOM 2810 C C . TYR A 1 362 ? -6.844 -4.561 -22.679 1.00 97.38 362 TYR A C 1
ATOM 2812 O O . TYR A 1 362 ? -6.737 -5.514 -21.910 1.00 97.38 362 TYR A O 1
ATOM 2820 N N . GLU A 1 363 ? -7.872 -4.418 -23.519 1.00 96.12 363 GLU A N 1
ATOM 2821 C CA . GLU A 1 363 ? -9.068 -5.275 -23.495 1.00 96.12 363 GLU A CA 1
ATOM 2822 C C . GLU A 1 363 ? -8.756 -6.739 -23.834 1.00 96.12 363 GLU A C 1
ATOM 2824 O O . GLU A 1 363 ? -9.338 -7.647 -23.248 1.00 96.12 363 GLU A O 1
ATOM 2829 N N . THR A 1 364 ? -7.794 -6.993 -24.729 1.00 96.25 364 THR A N 1
ATOM 2830 C CA . THR A 1 364 ? -7.381 -8.363 -25.091 1.00 96.25 364 THR A CA 1
ATOM 2831 C C . THR A 1 364 ? -6.789 -9.120 -23.902 1.00 96.25 364 THR A C 1
ATOM 2833 O O . THR A 1 364 ? -6.999 -10.323 -23.773 1.00 96.25 364 THR A O 1
ATOM 2836 N N . HIS A 1 365 ? -6.049 -8.427 -23.032 1.00 94.56 365 HIS A N 1
ATOM 2837 C CA . HIS A 1 365 ? -5.385 -9.032 -21.872 1.00 94.56 365 HIS A CA 1
ATOM 2838 C C . HIS A 1 365 ? -6.135 -8.793 -20.556 1.00 94.56 365 HIS A C 1
ATOM 2840 O O . HIS A 1 365 ? -5.721 -9.293 -19.509 1.00 94.56 365 HIS A O 1
ATOM 2846 N N . ARG A 1 366 ? -7.230 -8.027 -20.585 1.00 93.75 366 ARG A N 1
ATOM 2847 C CA . ARG A 1 366 ? -8.100 -7.819 -19.432 1.00 93.75 366 ARG A CA 1
ATOM 2848 C C . ARG A 1 366 ? -8.764 -9.146 -19.077 1.00 93.75 366 ARG A C 1
ATOM 2850 O O . ARG A 1 366 ? -9.394 -9.789 -19.916 1.00 93.75 366 ARG A O 1
ATOM 2857 N N . ALA A 1 367 ? -8.619 -9.571 -17.825 1.00 84.19 367 ALA A N 1
ATOM 2858 C CA . ALA A 1 367 ? -9.260 -10.791 -17.360 1.00 84.19 367 ALA A CA 1
ATOM 2859 C C . ALA A 1 367 ? -10.789 -10.632 -17.433 1.00 84.19 367 ALA A C 1
ATOM 2861 O O . ALA A 1 367 ? -11.343 -9.670 -16.910 1.00 84.19 367 ALA A O 1
ATOM 2862 N N . ARG A 1 368 ? -11.482 -11.590 -18.061 1.00 78.25 368 ARG A N 1
ATOM 2863 C CA . ARG A 1 368 ? -12.959 -11.614 -18.137 1.00 78.25 368 ARG A CA 1
ATOM 2864 C C . ARG A 1 368 ? -13.633 -12.063 -16.830 1.00 78.25 368 ARG A C 1
ATOM 2866 O O . ARG A 1 368 ? -14.846 -12.223 -16.788 1.00 78.25 368 ARG A O 1
ATOM 2873 N N . GLY A 1 369 ? -12.855 -12.287 -15.775 1.00 77.50 369 GLY A N 1
ATOM 2874 C CA . GLY A 1 369 ? -13.317 -12.718 -14.461 1.00 77.50 369 GLY A CA 1
ATOM 2875 C C . GLY A 1 369 ? -12.264 -12.442 -13.394 1.00 77.50 369 GLY A C 1
ATOM 2876 O O . GLY A 1 369 ? -11.198 -11.894 -13.682 1.00 77.50 369 GLY A O 1
ATOM 2877 N N . THR A 1 370 ? -12.550 -12.839 -12.158 1.00 70.94 370 THR A N 1
ATOM 2878 C CA . THR A 1 370 ? -11.587 -12.735 -11.061 1.00 70.94 370 THR A CA 1
ATOM 2879 C C . THR A 1 370 ? -10.476 -13.754 -11.264 1.00 70.94 370 THR A C 1
ATOM 2881 O O . THR A 1 370 ? -10.722 -14.959 -11.273 1.00 70.94 370 THR A O 1
ATOM 2884 N N . ARG A 1 371 ? -9.243 -13.274 -11.434 1.00 77.44 371 ARG A N 1
ATOM 2885 C CA . ARG A 1 371 ? -8.044 -14.106 -11.321 1.00 77.44 371 ARG A CA 1
ATOM 2886 C C . ARG A 1 371 ? -7.495 -13.884 -9.915 1.00 77.44 371 ARG A C 1
ATOM 2888 O O . ARG A 1 371 ? -6.736 -12.927 -9.746 1.00 77.44 371 ARG A O 1
ATOM 2895 N N . PRO A 1 372 ? -7.919 -14.681 -8.914 1.00 70.81 372 PRO A N 1
ATOM 2896 C CA . PRO A 1 372 ? -7.425 -14.488 -7.566 1.00 70.81 372 PRO A CA 1
ATOM 2897 C C . PRO A 1 372 ? -5.895 -14.595 -7.572 1.00 70.81 372 PRO A C 1
ATOM 2899 O O . PRO A 1 372 ? -5.338 -15.400 -8.331 1.00 70.81 372 PRO A O 1
ATOM 2902 N N . PRO A 1 373 ? -5.203 -13.769 -6.776 1.00 79.94 373 PRO A N 1
ATOM 2903 C CA . PRO A 1 373 ? -3.770 -13.891 -6.580 1.00 79.94 373 PRO A CA 1
ATOM 2904 C C . PRO A 1 373 ? -3.397 -15.320 -6.192 1.00 79.94 373 PRO A C 1
ATOM 2906 O O . PRO A 1 373 ? -4.052 -15.934 -5.355 1.00 79.94 373 PRO A O 1
ATOM 2909 N N . LEU A 1 374 ? -2.324 -15.846 -6.780 1.00 82.88 374 LEU A N 1
ATOM 2910 C CA . LEU A 1 374 ? -1.866 -17.212 -6.511 1.00 82.88 374 LEU A CA 1
ATOM 2911 C C . LEU A 1 374 ? -1.094 -17.335 -5.185 1.00 82.88 374 LEU A C 1
ATOM 2913 O O . LEU A 1 374 ? -0.678 -18.432 -4.823 1.00 82.88 374 LEU A O 1
ATOM 2917 N N . GLY A 1 375 ? -0.880 -16.229 -4.467 1.00 84.06 375 GLY A N 1
ATOM 2918 C CA . GLY A 1 375 ? -0.103 -16.200 -3.234 1.00 84.06 375 GLY A CA 1
ATOM 2919 C C . GLY A 1 375 ? -0.575 -15.145 -2.237 1.00 84.06 375 GLY A C 1
ATOM 2920 O O . GLY A 1 375 ? -1.420 -14.304 -2.540 1.00 84.06 375 GLY A O 1
ATOM 2921 N N . THR A 1 376 ? 0.009 -15.200 -1.043 1.00 91.06 376 THR A N 1
ATOM 2922 C CA . THR A 1 376 ? -0.209 -14.247 0.052 1.00 91.06 376 THR A CA 1
ATOM 2923 C C . THR A 1 376 ? 0.855 -13.154 0.016 1.00 91.06 376 THR A C 1
ATOM 2925 O O . THR A 1 376 ? 2.035 -13.423 -0.221 1.00 91.06 376 THR A O 1
ATOM 2928 N N . ILE A 1 377 ? 0.453 -11.913 0.281 1.00 93.06 377 ILE A N 1
ATOM 2929 C CA . ILE A 1 377 ? 1.376 -10.800 0.489 1.00 93.06 377 ILE A CA 1
ATOM 2930 C C . ILE A 1 377 ? 1.991 -10.978 1.877 1.00 93.06 377 ILE A C 1
ATOM 2932 O O . ILE A 1 377 ? 1.289 -10.983 2.886 1.00 93.06 377 ILE A O 1
ATOM 2936 N N . THR A 1 378 ? 3.311 -11.141 1.942 1.00 93.62 378 THR A N 1
ATOM 2937 C CA . THR A 1 378 ? 4.010 -11.207 3.230 1.00 93.62 378 THR A CA 1
ATOM 2938 C C . THR A 1 378 ? 3.883 -9.880 3.976 1.00 93.62 378 THR A C 1
ATOM 2940 O O . THR A 1 378 ? 3.732 -8.826 3.358 1.00 93.62 378 THR A O 1
ATOM 2943 N N . ALA A 1 379 ? 3.999 -9.907 5.306 1.00 91.88 379 ALA A N 1
ATOM 2944 C CA . ALA A 1 379 ? 3.913 -8.694 6.121 1.00 91.88 379 ALA A CA 1
ATOM 2945 C C . ALA A 1 379 ? 4.903 -7.603 5.669 1.00 91.88 379 ALA A C 1
ATOM 2947 O O . ALA A 1 379 ? 4.555 -6.425 5.662 1.00 91.88 379 ALA A O 1
ATOM 2948 N N . ASP A 1 380 ? 6.106 -7.985 5.229 1.00 92.50 380 ASP A N 1
ATOM 2949 C CA . ASP A 1 380 ? 7.113 -7.033 4.747 1.00 92.50 380 ASP A CA 1
ATOM 2950 C C . ASP A 1 380 ? 6.771 -6.459 3.371 1.00 92.50 380 ASP A C 1
ATOM 2952 O O . ASP A 1 380 ? 6.887 -5.256 3.169 1.00 92.50 380 ASP A O 1
ATOM 2956 N N . LEU A 1 381 ? 6.254 -7.270 2.441 1.00 92.94 381 LEU A N 1
ATOM 2957 C CA . LEU A 1 381 ? 5.781 -6.751 1.153 1.00 92.94 381 LEU A CA 1
ATOM 2958 C C . LEU A 1 381 ? 4.577 -5.825 1.326 1.00 92.94 381 LEU A C 1
ATOM 2960 O O . LEU A 1 381 ? 4.498 -4.791 0.662 1.00 92.94 381 LEU A O 1
ATOM 2964 N N . LEU A 1 382 ? 3.656 -6.177 2.227 1.00 94.06 382 LEU A N 1
ATOM 2965 C CA . LEU A 1 382 ? 2.514 -5.338 2.564 1.00 94.06 382 LEU A CA 1
ATOM 2966 C C . LEU A 1 382 ? 3.012 -3.987 3.087 1.00 94.06 382 LEU A C 1
ATOM 2968 O O . LEU A 1 382 ? 2.636 -2.946 2.548 1.00 94.06 382 LEU A O 1
ATOM 2972 N N . ARG A 1 383 ? 3.916 -4.017 4.072 1.00 93.06 383 ARG A N 1
ATOM 2973 C CA . ARG A 1 383 ? 4.526 -2.839 4.696 1.00 93.06 383 ARG A CA 1
ATOM 2974 C C . ARG A 1 383 ? 5.253 -1.947 3.693 1.00 93.06 383 ARG A C 1
ATOM 2976 O O . ARG A 1 383 ? 5.040 -0.743 3.701 1.00 93.06 383 ARG A O 1
ATOM 2983 N N . ASP A 1 384 ? 6.088 -2.531 2.842 1.00 92.62 384 ASP A N 1
ATOM 2984 C CA . ASP A 1 384 ? 7.020 -1.766 2.014 1.00 92.62 384 ASP A CA 1
ATOM 2985 C C . ASP A 1 384 ? 6.392 -1.271 0.707 1.00 92.62 384 ASP A C 1
ATOM 2987 O O . ASP A 1 384 ? 6.874 -0.300 0.123 1.00 92.62 384 ASP A O 1
ATOM 2991 N N . ARG A 1 385 ? 5.357 -1.957 0.198 1.00 94.38 385 ARG A N 1
ATOM 2992 C CA . ARG A 1 385 ? 4.853 -1.749 -1.174 1.00 94.38 385 ARG A CA 1
ATOM 2993 C C . ARG A 1 385 ? 3.371 -1.394 -1.260 1.00 94.38 385 ARG A C 1
ATOM 2995 O O . ARG A 1 385 ? 2.937 -0.872 -2.290 1.00 94.38 385 ARG A O 1
ATOM 3002 N N . VAL A 1 386 ? 2.595 -1.668 -0.211 1.00 95.69 386 VAL A N 1
ATOM 3003 C CA . VAL A 1 386 ? 1.142 -1.442 -0.199 1.00 95.69 386 VAL A CA 1
ATOM 3004 C C . VAL A 1 386 ? 0.768 -0.360 0.806 1.00 95.69 386 VAL A C 1
ATOM 3006 O O . VAL A 1 386 ? 0.149 0.625 0.394 1.00 95.69 386 VAL A O 1
ATOM 3009 N N . LEU A 1 387 ? 1.168 -0.516 2.075 1.00 96.06 387 LEU A N 1
ATOM 3010 C CA . LEU A 1 387 ? 0.845 0.424 3.148 1.00 96.06 387 LEU A CA 1
ATOM 3011 C C . LEU A 1 387 ? 1.431 1.809 2.862 1.00 96.06 387 LEU A C 1
ATOM 3013 O O . LEU A 1 387 ? 2.571 1.955 2.424 1.00 96.06 387 LEU A O 1
ATOM 3017 N N . LEU A 1 388 ? 0.620 2.831 3.117 1.00 96.12 388 LEU A N 1
ATOM 3018 C CA . LEU A 1 388 ? 1.012 4.242 3.046 1.00 96.12 388 LEU A CA 1
ATOM 3019 C C . LEU A 1 388 ? 1.019 4.918 4.418 1.00 96.12 388 LEU A C 1
ATOM 3021 O O . LEU A 1 388 ? 1.353 6.094 4.534 1.00 96.12 388 LEU A O 1
ATOM 3025 N N . THR A 1 389 ? 0.557 4.218 5.445 1.00 96.50 389 THR A N 1
ATOM 3026 C CA . THR A 1 389 ? 0.308 4.780 6.764 1.00 96.50 389 THR A CA 1
ATOM 3027 C C . THR A 1 389 ? 1.599 4.930 7.559 1.00 96.50 389 THR A C 1
ATOM 3029 O O . THR A 1 389 ? 2.511 4.107 7.463 1.00 96.50 389 THR A O 1
ATOM 3032 N N . ASP A 1 390 ? 1.670 5.990 8.369 1.00 95.25 390 ASP A N 1
ATOM 3033 C CA . ASP A 1 390 ? 2.758 6.144 9.332 1.00 95.25 390 ASP A CA 1
ATOM 3034 C C . ASP A 1 390 ? 2.751 4.973 10.322 1.00 95.25 390 ASP A C 1
ATOM 3036 O O . ASP A 1 390 ? 1.709 4.611 10.878 1.00 95.25 390 ASP A O 1
ATOM 3040 N N . ARG A 1 391 ? 3.918 4.362 10.532 1.00 93.81 391 ARG A N 1
ATOM 3041 C CA . ARG A 1 391 ? 4.037 3.136 11.327 1.00 93.81 391 ARG A CA 1
ATOM 3042 C C . ARG A 1 391 ? 3.771 3.399 12.800 1.00 93.81 391 ARG A C 1
ATOM 3044 O O . ARG A 1 391 ? 3.098 2.593 13.431 1.00 93.81 391 ARG A O 1
ATOM 3051 N N . VAL A 1 392 ? 4.282 4.508 13.329 1.00 95.06 392 VAL A N 1
ATOM 3052 C CA . VAL A 1 392 ? 4.145 4.850 14.749 1.00 95.06 392 VAL A CA 1
ATOM 3053 C C . VAL A 1 392 ? 2.676 5.087 15.074 1.00 95.06 392 VAL A C 1
ATOM 3055 O O . VAL A 1 392 ? 2.119 4.440 15.959 1.00 95.06 392 VAL A O 1
ATOM 3058 N N . LEU A 1 393 ? 2.017 5.947 14.302 1.00 96.75 393 LEU A N 1
ATOM 3059 C CA . LEU A 1 393 ? 0.609 6.258 14.474 1.00 96.75 393 LEU A CA 1
ATOM 3060 C C . LEU A 1 393 ? -0.288 5.039 14.246 1.00 96.75 393 LEU A C 1
ATOM 3062 O O . LEU A 1 393 ? -1.221 4.834 15.016 1.00 96.75 393 LEU A O 1
ATOM 3066 N N . THR A 1 394 ? 0.000 4.201 13.246 1.00 97.44 394 THR A N 1
ATOM 3067 C CA . THR A 1 394 ? -0.782 2.974 13.009 1.00 97.44 394 THR A CA 1
ATOM 3068 C C . THR A 1 394 ? -0.716 2.034 14.204 1.00 97.44 394 THR A C 1
ATOM 3070 O O . THR A 1 394 ? -1.756 1.544 14.633 1.00 97.44 394 THR A O 1
ATOM 3073 N N . THR A 1 395 ? 0.471 1.836 14.782 1.00 96.00 395 THR A N 1
ATOM 3074 C CA . THR A 1 395 ? 0.645 1.016 15.988 1.00 96.00 395 THR A CA 1
ATOM 3075 C C . THR A 1 395 ? -0.116 1.598 17.179 1.00 96.00 395 THR A C 1
ATOM 3077 O O . THR A 1 395 ? -0.840 0.875 17.854 1.00 96.00 395 THR A O 1
ATOM 3080 N N . ILE A 1 396 ? -0.025 2.911 17.421 1.00 97.19 396 ILE A N 1
ATOM 3081 C CA . ILE A 1 396 ? -0.775 3.566 18.509 1.00 97.19 396 ILE A CA 1
ATOM 3082 C C . ILE A 1 396 ? -2.285 3.379 18.318 1.00 97.19 396 ILE A C 1
ATOM 3084 O O . ILE A 1 396 ? -3.005 3.090 19.272 1.00 97.19 396 ILE A O 1
ATOM 3088 N N . VAL A 1 397 ? -2.774 3.550 17.089 1.00 97.88 397 VAL A N 1
ATOM 3089 C CA . VAL A 1 397 ? -4.194 3.387 16.765 1.00 97.88 397 VAL A CA 1
ATOM 3090 C C . VAL A 1 397 ? -4.641 1.930 16.889 1.00 97.88 397 VAL A C 1
ATOM 3092 O O . VAL A 1 397 ? -5.787 1.695 17.259 1.00 97.88 397 VAL A O 1
ATOM 3095 N N . ASP A 1 398 ? -3.763 0.959 16.647 1.00 97.69 398 ASP A N 1
ATOM 3096 C CA . ASP A 1 398 ? -4.063 -0.459 16.852 1.00 97.69 398 ASP A CA 1
ATOM 3097 C C . ASP A 1 398 ? -4.369 -0.771 18.324 1.00 97.69 398 ASP A C 1
ATOM 3099 O O . ASP A 1 398 ? -5.437 -1.306 18.627 1.00 97.69 398 ASP A O 1
ATOM 3103 N N . TYR A 1 399 ? -3.530 -0.294 19.252 1.00 97.88 399 TYR A N 1
ATOM 3104 C CA . TYR A 1 399 ? -3.795 -0.398 20.696 1.00 97.88 399 TYR A CA 1
ATOM 3105 C C . TYR A 1 399 ? -5.080 0.327 21.132 1.00 97.88 399 TYR A C 1
ATOM 3107 O O . TYR A 1 399 ? -5.680 -0.008 22.152 1.00 97.88 399 TYR A O 1
ATOM 3115 N N . LEU A 1 400 ? -5.545 1.322 20.368 1.00 97.69 400 LEU A N 1
ATOM 3116 C CA . LEU A 1 400 ? -6.802 2.019 20.653 1.00 97.69 400 LEU A CA 1
ATOM 3117 C C . LEU A 1 400 ? -8.047 1.219 20.252 1.00 97.69 400 LEU A C 1
ATOM 3119 O O . LEU A 1 400 ? -9.129 1.504 20.775 1.00 97.69 400 LEU A O 1
ATOM 3123 N N . ILE A 1 401 ? -7.941 0.246 19.340 1.00 97.38 401 ILE A N 1
ATOM 3124 C CA . ILE A 1 401 ? -9.104 -0.455 18.774 1.00 97.38 401 ILE A CA 1
ATOM 3125 C C . ILE A 1 401 ? -10.028 -1.046 19.854 1.00 97.38 401 ILE A C 1
ATOM 3127 O O . ILE A 1 401 ? -11.234 -0.804 19.751 1.00 97.38 401 ILE A O 1
ATOM 3131 N N . PRO A 1 402 ? -9.549 -1.738 20.910 1.00 97.06 402 PRO A N 1
ATOM 3132 C CA . PRO A 1 402 ? -10.432 -2.283 21.945 1.00 97.06 402 PRO A CA 1
ATOM 3133 C C . PRO A 1 402 ? -11.239 -1.206 22.686 1.00 97.06 402 PRO A C 1
ATOM 3135 O O . PRO A 1 402 ? -12.446 -1.361 22.887 1.00 97.06 402 PRO A O 1
ATOM 3138 N N . ALA A 1 403 ? -10.615 -0.072 23.027 1.00 97.38 403 ALA A N 1
ATOM 3139 C CA . ALA A 1 403 ? -11.295 1.056 23.670 1.00 97.38 403 ALA A CA 1
ATOM 3140 C C . ALA A 1 403 ? -12.322 1.717 22.739 1.00 97.38 403 ALA A C 1
ATOM 3142 O O . ALA A 1 403 ? -13.437 2.042 23.157 1.00 97.38 403 ALA A O 1
ATOM 3143 N N . LEU A 1 404 ? -11.974 1.872 21.459 1.00 97.31 404 LEU A N 1
ATOM 3144 C CA . LEU A 1 404 ? -12.887 2.392 20.443 1.00 97.31 404 LEU A CA 1
ATOM 3145 C C . LEU A 1 404 ? -14.073 1.440 20.219 1.00 97.31 404 LEU A C 1
ATOM 3147 O O . LEU A 1 404 ? -15.206 1.895 20.081 1.00 97.31 404 LEU A O 1
ATOM 3151 N N . LEU A 1 405 ? -13.857 0.125 20.235 1.00 96.62 405 LEU A N 1
ATOM 3152 C CA . LEU A 1 405 ? -14.931 -0.863 20.134 1.00 96.62 405 LEU A CA 1
ATOM 3153 C C . LEU A 1 405 ? -15.846 -0.860 21.356 1.00 96.62 405 LEU A C 1
ATOM 3155 O O . LEU A 1 405 ? -17.059 -0.923 21.185 1.00 96.62 405 LEU A O 1
ATOM 3159 N N . GLU A 1 406 ? -15.311 -0.724 22.572 1.00 95.94 406 GLU A N 1
ATOM 3160 C CA . GLU A 1 406 ? -16.146 -0.582 23.773 1.00 95.94 406 GLU A CA 1
ATOM 3161 C C . GLU A 1 406 ? -16.992 0.704 23.721 1.00 95.94 406 GLU A C 1
ATOM 3163 O O . GLU A 1 406 ? -18.132 0.721 24.189 1.00 95.94 406 GLU A O 1
ATOM 3168 N N . ARG A 1 407 ? -16.473 1.773 23.101 1.00 96.00 407 ARG A N 1
ATOM 3169 C CA . ARG A 1 407 ? -17.178 3.056 22.975 1.00 96.00 407 ARG A CA 1
ATOM 3170 C C . ARG A 1 407 ? -18.228 3.093 21.862 1.00 96.00 407 ARG A C 1
ATOM 3172 O O . ARG A 1 407 ? -19.327 3.608 22.088 1.00 96.00 407 ARG A O 1
ATOM 3179 N N . TYR A 1 408 ? -17.861 2.657 20.660 1.00 95.56 408 TYR A N 1
ATOM 3180 C CA . TYR A 1 408 ? -18.643 2.835 19.427 1.00 95.56 408 TYR A CA 1
ATOM 3181 C C . TYR A 1 408 ? -19.251 1.531 18.911 1.00 95.56 408 TYR A C 1
ATOM 3183 O O . TYR A 1 408 ? -20.236 1.559 18.170 1.00 95.56 408 TYR A O 1
ATOM 3191 N N . GLY A 1 409 ? -18.667 0.396 19.285 1.00 95.12 409 GLY A N 1
ATOM 3192 C CA . GLY A 1 409 ? -19.170 -0.921 18.941 1.00 95.12 409 GLY A CA 1
ATOM 3193 C C . GLY A 1 409 ? -20.331 -1.352 19.829 1.00 95.12 409 GLY A C 1
ATOM 3194 O O . GLY A 1 409 ? -20.711 -0.704 20.808 1.00 95.12 409 GLY A O 1
ATOM 3195 N N . ARG A 1 410 ? -20.935 -2.476 19.456 1.00 96.06 410 ARG A N 1
ATOM 3196 C CA . ARG A 1 410 ? -21.950 -3.172 20.250 1.00 96.06 410 ARG A CA 1
ATOM 3197 C C . ARG A 1 410 ? -21.749 -4.673 20.089 1.00 96.06 410 ARG A C 1
ATOM 3199 O O . ARG A 1 410 ? -21.339 -5.091 19.013 1.00 96.06 410 ARG A O 1
ATOM 3206 N N . PRO A 1 411 ? -22.092 -5.509 21.083 1.00 95.12 411 PRO A N 1
ATOM 3207 C CA . PRO A 1 411 ? -22.043 -6.957 20.906 1.00 95.12 411 PRO A CA 1
ATOM 3208 C C . PRO A 1 411 ? -22.801 -7.389 19.648 1.00 95.12 411 PRO A C 1
ATOM 3210 O O . PRO A 1 411 ? -23.926 -6.930 19.429 1.00 95.12 411 PRO A O 1
ATOM 3213 N N . THR A 1 412 ? -22.224 -8.290 18.853 1.00 94.31 412 THR A N 1
ATOM 3214 C CA . THR A 1 412 ? -22.773 -8.707 17.549 1.00 94.31 412 THR A CA 1
ATOM 3215 C C . THR A 1 412 ? -24.232 -9.174 17.666 1.00 94.31 412 THR A C 1
ATOM 3217 O O . THR A 1 412 ? -25.089 -8.767 16.881 1.00 94.31 412 THR A O 1
ATOM 3220 N N . ALA A 1 413 ? -24.556 -9.908 18.736 1.00 94.12 413 ALA A N 1
ATOM 3221 C CA . ALA A 1 413 ? -25.920 -10.345 19.045 1.00 94.12 413 ALA A CA 1
ATOM 3222 C C . ALA A 1 413 ? -26.907 -9.189 19.303 1.00 94.12 413 ALA A C 1
ATOM 3224 O O . ALA A 1 413 ? -28.072 -9.265 18.918 1.00 94.12 413 ALA A O 1
ATOM 3225 N N . SER A 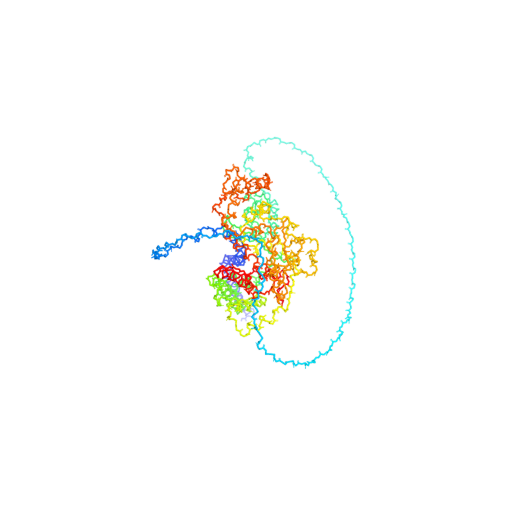1 414 ? -26.456 -8.097 19.928 1.00 94.81 414 SER A N 1
ATOM 3226 C CA . SER A 1 414 ? -27.297 -6.922 20.220 1.00 94.81 414 SER A CA 1
ATOM 3227 C C . SER A 1 414 ? -27.612 -6.084 18.978 1.00 94.81 414 SER A C 1
ATOM 3229 O O . SER A 1 414 ? -28.568 -5.312 18.975 1.00 94.81 414 SER A O 1
ATOM 3231 N N . LEU A 1 415 ? -26.826 -6.268 17.915 1.00 93.00 415 LEU A N 1
ATOM 3232 C CA . LEU A 1 415 ? -27.071 -5.709 16.588 1.00 93.00 415 LEU A CA 1
ATOM 3233 C C . LEU A 1 415 ? -28.044 -6.570 15.761 1.00 93.00 415 LEU A C 1
ATOM 3235 O O . LEU A 1 415 ? -28.304 -6.246 14.608 1.00 93.00 415 LEU A O 1
ATOM 3239 N N . GLY A 1 416 ? -28.580 -7.656 16.332 1.00 93.50 416 GLY A N 1
ATOM 3240 C CA . GLY A 1 416 ? -29.528 -8.548 15.661 1.00 93.50 416 GLY A CA 1
ATOM 3241 C C . GLY A 1 416 ? -28.878 -9.681 14.864 1.00 93.50 416 GLY A C 1
ATOM 3242 O O . GLY A 1 416 ? -29.594 -10.496 14.287 1.00 93.50 416 GLY A O 1
ATOM 3243 N N . TYR A 1 417 ? -27.547 -9.777 14.853 1.00 94.31 417 TYR A N 1
ATOM 3244 C CA . TYR A 1 417 ? -26.840 -10.854 14.167 1.00 94.31 417 TYR A CA 1
ATOM 3245 C C . TYR A 1 417 ? -26.787 -12.110 15.033 1.00 94.31 417 TYR A C 1
ATOM 3247 O O . TYR A 1 417 ? -26.390 -12.090 16.194 1.00 94.31 417 TYR A O 1
ATOM 3255 N N . THR A 1 418 ? -27.183 -13.226 14.442 1.00 93.06 418 THR A N 1
ATOM 3256 C CA . THR A 1 418 ? -27.202 -14.552 15.069 1.00 93.06 418 THR A CA 1
ATOM 3257 C C . THR A 1 418 ? -26.597 -15.553 14.094 1.00 93.06 418 THR A C 1
ATOM 3259 O O . THR A 1 418 ? -26.396 -15.224 12.923 1.00 93.06 418 THR A O 1
ATOM 3262 N N . ASP A 1 419 ? -26.368 -16.792 14.526 1.00 91.50 419 ASP A N 1
ATOM 3263 C CA . ASP A 1 419 ? -25.870 -17.848 13.634 1.00 91.50 419 ASP A CA 1
ATOM 3264 C C . ASP A 1 419 ? -26.775 -18.091 12.414 1.00 91.50 419 ASP A C 1
ATOM 3266 O O . ASP A 1 419 ? -26.291 -18.516 11.372 1.00 91.50 419 ASP A O 1
ATOM 3270 N N . ALA A 1 420 ? -28.069 -17.755 12.490 1.00 91.81 420 ALA A N 1
ATOM 3271 C CA . ALA A 1 420 ? -28.982 -17.832 11.346 1.00 91.81 420 ALA A CA 1
ATOM 3272 C C . ALA A 1 420 ? -28.665 -16.804 10.243 1.00 91.81 420 ALA A C 1
ATOM 3274 O O . ALA A 1 420 ? -28.999 -17.024 9.082 1.00 91.81 420 ALA A O 1
ATOM 3275 N N . HIS A 1 421 ? -28.024 -15.690 10.603 1.00 92.88 421 HIS A N 1
ATOM 3276 C CA . HIS A 1 421 ? -27.563 -14.665 9.667 1.00 92.88 421 HIS A CA 1
ATOM 3277 C C . HIS A 1 421 ? -26.154 -14.948 9.146 1.00 92.88 421 HIS A C 1
ATOM 3279 O O . HIS A 1 421 ? -25.691 -14.257 8.238 1.00 92.88 421 HIS A O 1
ATOM 3285 N N . ARG A 1 422 ? -25.443 -15.912 9.743 1.00 93.44 422 ARG A N 1
ATOM 3286 C CA . ARG A 1 422 ? -24.074 -16.239 9.362 1.00 93.44 422 ARG A CA 1
ATOM 3287 C C . ARG A 1 422 ? -24.065 -16.787 7.946 1.00 93.44 422 ARG A C 1
ATOM 3289 O O . ARG A 1 422 ? -24.846 -17.674 7.602 1.00 93.44 422 ARG A O 1
ATOM 3296 N N . VAL A 1 423 ? -23.153 -16.275 7.135 1.00 89.38 423 VAL A N 1
ATOM 3297 C CA . VAL A 1 423 ? -22.971 -16.757 5.776 1.00 89.38 423 VAL A CA 1
ATOM 3298 C C . VAL A 1 423 ? -21.876 -17.802 5.738 1.00 89.38 423 VAL A C 1
ATOM 3300 O O . VAL A 1 423 ? -20.852 -17.687 6.413 1.00 89.38 423 VAL A O 1
ATOM 3303 N N . ASP A 1 424 ? -22.110 -18.827 4.928 1.00 80.75 424 ASP A N 1
ATOM 3304 C CA . ASP A 1 424 ? -21.084 -19.785 4.555 1.00 80.75 424 ASP A CA 1
ATOM 3305 C C . ASP A 1 424 ? -19.962 -19.053 3.790 1.00 80.75 424 ASP A C 1
ATOM 3307 O O . ASP A 1 424 ? -20.243 -18.467 2.737 1.00 80.75 424 ASP A O 1
ATOM 3311 N N . PRO A 1 425 ? -18.707 -19.084 4.276 1.00 69.69 425 PRO A N 1
ATOM 3312 C CA . PRO A 1 425 ? -17.567 -18.503 3.571 1.00 69.69 425 PRO A CA 1
ATOM 3313 C C . PRO A 1 425 ? -17.448 -18.982 2.118 1.00 69.69 425 PRO A C 1
ATOM 3315 O O . PRO A 1 425 ? -17.052 -18.203 1.254 1.00 69.69 425 PRO A O 1
ATOM 3318 N N . ALA A 1 426 ? -17.874 -20.216 1.811 1.00 71.62 426 ALA A N 1
ATOM 3319 C CA . ALA A 1 426 ? -17.856 -20.752 0.449 1.00 71.62 426 ALA A CA 1
ATOM 3320 C C . ALA A 1 426 ? -18.777 -19.987 -0.521 1.00 71.62 426 ALA A C 1
ATOM 3322 O O . ALA A 1 426 ? -18.535 -19.983 -1.726 1.00 71.62 426 ALA A O 1
ATOM 3323 N N . ARG A 1 427 ? -19.815 -19.303 -0.018 1.00 75.62 427 ARG A N 1
ATOM 3324 C CA . ARG A 1 427 ? -20.708 -18.450 -0.827 1.00 75.62 427 ARG A CA 1
ATOM 3325 C C . ARG A 1 427 ? -20.131 -17.059 -1.094 1.00 75.62 427 ARG A C 1
ATOM 3327 O O . ARG A 1 427 ? -20.638 -16.353 -1.962 1.00 75.62 427 ARG A O 1
ATOM 3334 N N . HIS A 1 428 ? -19.077 -16.675 -0.376 1.00 80.44 428 HIS A N 1
ATOM 3335 C CA . HIS A 1 428 ? -18.378 -15.399 -0.523 1.00 80.44 428 HIS A CA 1
ATOM 3336 C C . HIS A 1 428 ? -16.866 -15.618 -0.600 1.00 80.44 428 HIS A C 1
ATOM 3338 O O . HIS A 1 428 ? -16.101 -15.005 0.151 1.00 80.44 428 HIS A O 1
ATOM 3344 N N . SER A 1 429 ? -16.443 -16.482 -1.529 1.00 87.00 429 SER A N 1
ATOM 3345 C CA . SER A 1 429 ? -15.040 -16.880 -1.675 1.00 87.00 429 SER A CA 1
ATOM 3346 C C . SER A 1 429 ? -14.106 -15.675 -1.816 1.00 87.00 429 SER A C 1
ATOM 3348 O O . SER A 1 429 ? -13.057 -15.661 -1.188 1.00 87.00 429 SER A O 1
ATOM 3350 N N . LEU A 1 430 ? -14.542 -14.602 -2.487 1.00 91.50 430 LEU A N 1
ATOM 3351 C CA . LEU A 1 430 ? -13.759 -13.374 -2.666 1.00 91.50 430 LEU A CA 1
ATOM 3352 C C . LEU A 1 430 ? -13.342 -12.694 -1.352 1.00 91.50 430 LEU A C 1
ATOM 3354 O O . LEU A 1 430 ? -12.235 -12.173 -1.276 1.00 91.50 430 LEU A O 1
ATOM 3358 N N . LEU A 1 431 ? -14.181 -12.693 -0.307 1.00 92.62 431 LEU A N 1
ATOM 3359 C CA . LEU A 1 431 ? -13.796 -12.127 0.997 1.00 92.62 431 LEU A CA 1
ATOM 3360 C C . LEU A 1 431 ? -12.760 -13.008 1.697 1.00 92.62 431 LEU A C 1
ATOM 3362 O O . LEU A 1 431 ? -11.817 -12.507 2.303 1.00 92.62 431 LEU A O 1
ATOM 3366 N N . THR A 1 432 ? -12.925 -14.328 1.599 1.00 92.12 432 THR A N 1
ATOM 3367 C CA . THR A 1 432 ? -11.962 -15.284 2.160 1.00 92.12 432 THR A CA 1
ATOM 3368 C C . THR A 1 432 ? -10.628 -15.229 1.415 1.00 92.12 432 THR A C 1
ATOM 3370 O O . THR A 1 432 ? -9.581 -15.191 2.051 1.00 92.12 432 THR A O 1
ATOM 3373 N N . GLU A 1 433 ? -10.651 -15.151 0.089 1.00 93.50 433 GLU A N 1
ATOM 3374 C CA . GLU A 1 433 ? -9.474 -14.996 -0.769 1.00 93.50 433 GLU A CA 1
ATOM 3375 C C . GLU A 1 433 ? -8.764 -13.654 -0.518 1.00 93.50 433 GLU A C 1
ATOM 3377 O O . GLU A 1 433 ? -7.542 -13.623 -0.400 1.00 93.50 433 GLU A O 1
ATOM 3382 N N . ALA A 1 434 ? -9.505 -12.551 -0.352 1.00 94.62 434 ALA A N 1
ATOM 3383 C CA . ALA A 1 434 ? -8.929 -11.257 0.018 1.00 94.62 434 ALA A CA 1
ATOM 3384 C C . ALA A 1 434 ? -8.280 -11.289 1.414 1.00 94.62 434 ALA A C 1
ATOM 3386 O O . ALA A 1 434 ? -7.206 -10.722 1.613 1.00 94.62 434 ALA A O 1
ATOM 3387 N N . ALA A 1 435 ? -8.892 -11.980 2.381 1.00 94.31 435 ALA A N 1
ATOM 3388 C CA . ALA A 1 435 ? -8.300 -12.167 3.705 1.00 94.31 435 ALA A CA 1
ATOM 3389 C C . ALA A 1 435 ? -7.024 -13.018 3.628 1.00 94.31 435 ALA A C 1
ATOM 3391 O O . ALA A 1 435 ? -6.001 -12.637 4.193 1.00 94.31 435 ALA A O 1
ATOM 3392 N N . GLN A 1 436 ? -7.039 -14.105 2.852 1.00 93.12 436 GLN A N 1
ATOM 3393 C CA . GLN A 1 436 ? -5.863 -14.944 2.601 1.00 93.12 436 GLN A CA 1
ATOM 3394 C C . GLN A 1 436 ? -4.735 -14.181 1.900 1.00 93.12 436 GLN A C 1
ATOM 3396 O O . GLN A 1 436 ? -3.569 -14.371 2.250 1.00 93.12 436 GLN A O 1
ATOM 3401 N N . LEU A 1 437 ? -5.063 -13.290 0.959 1.00 94.25 437 LEU A N 1
ATOM 3402 C CA . LEU A 1 437 ? -4.093 -12.409 0.308 1.00 94.25 437 LEU A CA 1
ATOM 3403 C C . LEU A 1 437 ? -3.353 -11.536 1.328 1.00 94.25 437 LEU A C 1
ATOM 3405 O O . LEU A 1 437 ? -2.150 -11.334 1.193 1.00 94.25 437 LEU A O 1
ATOM 3409 N N . LEU A 1 438 ? -4.063 -11.027 2.335 1.00 96.00 438 LEU A N 1
ATOM 3410 C CA . LEU A 1 438 ? -3.514 -10.151 3.374 1.00 96.00 438 LEU A CA 1
ATOM 3411 C C . LEU A 1 438 ? -2.963 -10.906 4.594 1.00 96.00 438 LEU A C 1
ATOM 3413 O O . LEU A 1 438 ? -2.476 -10.272 5.527 1.00 96.00 438 LEU A O 1
ATOM 3417 N N . GLY A 1 439 ? -3.054 -12.239 4.619 1.00 94.44 439 GLY A N 1
ATOM 3418 C CA . GLY A 1 439 ? -2.675 -13.042 5.785 1.00 94.44 439 GLY A CA 1
ATOM 3419 C C . GLY A 1 439 ? -3.590 -12.831 6.999 1.00 94.44 439 GLY A C 1
ATOM 3420 O O . GLY A 1 439 ? -3.160 -13.028 8.132 1.00 94.44 439 GLY A O 1
ATOM 3421 N N . LEU A 1 440 ? -4.838 -12.417 6.774 1.00 94.38 440 LEU A N 1
ATOM 3422 C CA . LEU A 1 440 ? -5.828 -12.152 7.813 1.00 94.38 440 LEU A CA 1
ATOM 3423 C C . LEU A 1 440 ? -6.732 -13.362 8.054 1.00 94.38 440 LEU A C 1
ATOM 3425 O O . LEU A 1 440 ? -7.099 -14.092 7.131 1.00 94.38 440 LEU A O 1
ATOM 3429 N N . GLN A 1 441 ? -7.152 -13.531 9.306 1.00 91.75 441 GLN A N 1
ATOM 3430 C CA . GLN A 1 441 ? -8.236 -14.442 9.660 1.00 91.75 441 GLN A CA 1
ATOM 3431 C C . GLN A 1 441 ? -9.545 -13.663 9.712 1.00 91.75 441 GLN A C 1
ATOM 3433 O O . GLN A 1 441 ? -9.712 -12.764 10.532 1.00 91.75 441 GLN A O 1
ATOM 3438 N N . LEU A 1 442 ? -10.477 -14.008 8.826 1.00 91.25 442 LEU A N 1
ATOM 3439 C CA . LEU A 1 442 ? -11.785 -13.370 8.804 1.00 91.25 442 LEU A CA 1
ATOM 3440 C C . LEU A 1 442 ? -12.686 -13.982 9.885 1.00 91.25 442 LEU A C 1
ATOM 3442 O O . LEU A 1 442 ? -12.873 -15.201 9.945 1.00 91.25 442 LEU A O 1
ATOM 3446 N N . HIS A 1 443 ? -13.278 -13.129 10.716 1.00 92.12 443 HIS A N 1
ATOM 3447 C CA . HIS A 1 443 ? -14.363 -13.519 11.612 1.00 92.12 443 HIS A CA 1
ATOM 3448 C C . HIS A 1 443 ? -15.613 -13.947 10.816 1.00 92.12 443 HIS A C 1
ATOM 3450 O O . HIS A 1 443 ? -15.700 -13.700 9.612 1.00 92.12 443 HIS A O 1
ATOM 3456 N N . PRO A 1 444 ? -16.609 -14.599 11.448 1.00 92.19 444 PRO A N 1
ATOM 3457 C CA . PRO A 1 444 ? -17.859 -14.928 10.773 1.00 92.19 444 PRO A CA 1
ATOM 3458 C C . PRO A 1 444 ? -18.457 -13.725 10.029 1.00 92.19 444 PRO A C 1
ATOM 3460 O O . PRO A 1 444 ? -18.578 -12.634 10.586 1.00 92.19 444 PRO A O 1
ATOM 3463 N N . VAL A 1 445 ? -18.815 -13.938 8.765 1.00 93.62 445 VAL A N 1
ATOM 3464 C CA . VAL A 1 445 ? -19.505 -12.959 7.915 1.00 93.62 445 VAL A CA 1
ATOM 3465 C C . VAL A 1 445 ? -21.006 -13.150 8.086 1.00 93.62 445 VAL A C 1
ATOM 3467 O O . VAL A 1 445 ? -21.475 -14.283 8.210 1.00 93.62 445 VAL A O 1
ATOM 3470 N N . TYR A 1 446 ? -21.768 -12.058 8.074 1.00 94.69 446 TYR A N 1
ATOM 3471 C CA . TYR A 1 446 ? -23.221 -12.093 8.252 1.00 94.69 446 TYR A CA 1
ATOM 3472 C C . TYR A 1 446 ? -23.945 -11.417 7.091 1.00 94.69 446 TYR A C 1
ATOM 3474 O O . TYR A 1 446 ? -23.468 -10.416 6.562 1.00 94.69 446 TYR A O 1
ATOM 3482 N N . GLN A 1 447 ? -25.113 -11.932 6.712 1.00 93.81 447 GLN A N 1
ATOM 3483 C CA . GLN A 1 447 ? -25.975 -11.323 5.703 1.00 93.81 447 GLN A CA 1
ATOM 3484 C C . GLN A 1 447 ? -27.086 -10.502 6.360 1.00 93.81 447 GLN A C 1
ATOM 3486 O O . GLN A 1 447 ? -27.734 -10.959 7.301 1.00 93.81 447 GLN A O 1
ATOM 3491 N N . HIS A 1 448 ? -27.347 -9.307 5.827 1.00 91.31 448 HIS A N 1
ATOM 3492 C CA . HIS A 1 448 ? -28.439 -8.447 6.275 1.00 91.31 448 HIS A CA 1
ATOM 3493 C C . HIS A 1 448 ? -29.204 -7.834 5.098 1.00 91.31 448 HIS A C 1
ATOM 3495 O O . HIS A 1 448 ? -28.793 -6.832 4.511 1.00 91.31 448 HIS A O 1
ATOM 3501 N N . ALA A 1 449 ? -30.385 -8.381 4.800 1.00 88.75 449 ALA A N 1
ATOM 3502 C CA . ALA A 1 449 ? -31.231 -7.919 3.694 1.00 88.75 449 ALA A CA 1
ATOM 3503 C C . ALA A 1 449 ? -31.773 -6.484 3.868 1.00 88.75 449 ALA A C 1
ATOM 3505 O O . ALA A 1 449 ? -32.236 -5.880 2.910 1.00 88.75 449 ALA A O 1
ATOM 3506 N N . GLY A 1 450 ? -31.723 -5.920 5.078 1.00 91.25 450 GLY A N 1
ATOM 3507 C CA . GLY A 1 450 ? -32.137 -4.536 5.336 1.00 91.25 450 GLY A CA 1
ATOM 3508 C C . GLY A 1 450 ? -31.067 -3.466 5.081 1.00 91.25 450 GLY A C 1
ATOM 3509 O O . GLY A 1 450 ? -31.380 -2.287 5.199 1.00 91.25 450 GLY A O 1
ATOM 3510 N N . VAL A 1 451 ? -29.813 -3.834 4.775 1.00 92.56 451 VAL A N 1
ATOM 3511 C CA . VAL A 1 451 ? -28.746 -2.847 4.520 1.00 92.56 451 VAL A CA 1
ATOM 3512 C C . VAL A 1 451 ? -28.614 -2.623 3.008 1.00 92.56 451 VAL A C 1
ATOM 3514 O O . VAL A 1 451 ? -28.249 -3.566 2.299 1.00 92.56 451 VAL A O 1
ATOM 3517 N N . PRO A 1 452 ? -28.865 -1.403 2.489 1.00 92.19 452 PRO A N 1
ATOM 3518 C CA . PRO A 1 452 ? -28.808 -1.097 1.059 1.00 92.19 452 PRO A CA 1
ATOM 3519 C C . PRO A 1 452 ? -27.363 -0.830 0.611 1.00 92.19 452 PRO A C 1
ATOM 3521 O O . PRO A 1 452 ? -27.026 0.257 0.157 1.00 92.19 452 PRO A O 1
ATOM 3524 N N . ARG A 1 453 ? -26.468 -1.795 0.842 1.00 91.00 453 ARG A N 1
ATOM 3525 C CA . ARG A 1 453 ? -25.066 -1.766 0.399 1.00 91.00 453 ARG A CA 1
ATOM 3526 C C . ARG A 1 453 ? -24.620 -3.177 0.026 1.00 91.00 453 ARG A C 1
ATOM 3528 O O . ARG A 1 453 ? -25.162 -4.129 0.583 1.00 91.00 453 ARG A O 1
ATOM 3535 N N . PRO A 1 454 ? -23.650 -3.353 -0.882 1.00 92.31 454 PRO A N 1
ATOM 3536 C CA . PRO A 1 454 ? -23.157 -4.684 -1.223 1.00 92.31 454 PRO A CA 1
ATOM 3537 C C . PRO A 1 454 ? -22.367 -5.319 -0.076 1.00 92.31 454 PRO A C 1
ATOM 3539 O O . PRO A 1 454 ? -22.563 -6.494 0.228 1.00 92.31 454 PRO A O 1
ATOM 3542 N N . LEU A 1 455 ? -21.528 -4.525 0.590 1.00 94.31 455 LEU A N 1
ATOM 3543 C CA . LEU A 1 455 ? -20.767 -4.884 1.783 1.00 94.31 455 LEU A CA 1
ATOM 3544 C C . LEU A 1 455 ? -20.861 -3.739 2.801 1.00 94.31 455 LEU A C 1
ATOM 3546 O O . LEU A 1 455 ? -21.136 -2.595 2.430 1.00 94.31 455 LEU A O 1
ATOM 3550 N N . PHE A 1 456 ? -20.658 -4.040 4.081 1.00 95.25 456 PHE A N 1
ATOM 3551 C CA . PHE A 1 456 ? -20.622 -3.051 5.162 1.00 95.25 456 PHE A CA 1
ATOM 3552 C C . PHE A 1 456 ? -19.829 -3.582 6.365 1.00 95.25 456 PHE A C 1
ATOM 3554 O O . PHE A 1 456 ? -19.554 -4.774 6.447 1.00 95.25 456 PHE A O 1
ATOM 3561 N N . PHE A 1 457 ? -19.462 -2.718 7.313 1.00 96.06 457 PHE A N 1
ATOM 3562 C CA . PHE A 1 457 ? -18.792 -3.139 8.548 1.00 96.06 457 PHE A CA 1
ATOM 3563 C C . PHE A 1 457 ? -19.799 -3.435 9.657 1.00 96.06 457 PHE A C 1
ATOM 3565 O O . PHE A 1 457 ? -20.746 -2.675 9.871 1.00 96.06 457 PHE A O 1
ATOM 3572 N N . ILE A 1 458 ? -19.565 -4.519 10.392 1.00 95.94 458 ILE A N 1
ATOM 3573 C CA . ILE A 1 458 ? -20.266 -4.828 11.635 1.00 95.94 458 ILE A CA 1
ATOM 3574 C C . ILE A 1 458 ? -19.316 -4.473 12.777 1.00 95.94 458 ILE A C 1
ATOM 3576 O O . ILE A 1 458 ? -18.316 -5.152 13.017 1.00 95.94 458 ILE A O 1
ATOM 3580 N N . HIS A 1 459 ? -19.633 -3.389 13.488 1.00 96.19 459 HIS A N 1
ATOM 3581 C CA . HIS A 1 459 ? -18.881 -2.912 14.654 1.00 96.19 459 HIS A CA 1
ATOM 3582 C C . HIS A 1 459 ? -19.241 -3.732 15.904 1.00 96.19 459 HIS A C 1
ATOM 3584 O O . HIS A 1 459 ? -19.804 -3.216 16.870 1.00 96.19 459 HIS A O 1
ATOM 3590 N N . GLY A 1 460 ? -18.985 -5.037 15.805 1.00 93.75 460 GLY A N 1
ATOM 3591 C CA . GLY A 1 460 ? -19.219 -6.048 16.825 1.00 93.75 460 GLY A CA 1
ATOM 3592 C C . GLY A 1 460 ? -18.168 -6.057 17.935 1.00 93.75 460 GLY A C 1
ATOM 3593 O O . GLY A 1 460 ? -17.178 -5.335 17.884 1.00 93.75 460 GLY A O 1
ATOM 3594 N N . ASP A 1 461 ? -18.343 -6.975 18.883 1.00 89.94 461 ASP A N 1
ATOM 3595 C CA . ASP A 1 461 ? -17.277 -7.482 19.759 1.00 89.94 461 ASP A CA 1
ATOM 3596 C C . ASP A 1 461 ? -16.113 -8.088 18.956 1.00 89.94 461 ASP A C 1
ATOM 3598 O O . ASP A 1 461 ? -14.960 -7.970 19.353 1.00 89.94 461 ASP A O 1
ATOM 3602 N N . ASN A 1 462 ? -16.421 -8.672 17.794 1.00 90.38 462 ASN A N 1
ATOM 3603 C CA . ASN A 1 462 ? -15.453 -9.100 16.793 1.00 90.38 462 ASN A CA 1
ATOM 3604 C C . ASN A 1 462 ? -15.728 -8.343 15.482 1.00 90.38 462 ASN A C 1
ATOM 3606 O O . ASN A 1 462 ? -16.691 -8.678 14.782 1.00 90.38 462 ASN A O 1
ATOM 3610 N N . PRO A 1 463 ? -14.934 -7.308 15.153 1.00 93.31 463 PRO A N 1
ATOM 3611 C CA . PRO A 1 463 ? -14.986 -6.613 13.873 1.00 93.31 463 PRO A CA 1
ATOM 3612 C C . PRO A 1 463 ? -15.073 -7.557 12.679 1.00 93.31 463 PRO A C 1
ATOM 3614 O O . PRO A 1 463 ? -14.233 -8.435 12.501 1.00 93.31 463 PRO A O 1
ATOM 3617 N N . THR A 1 464 ? -16.085 -7.378 11.836 1.00 94.44 464 THR A N 1
ATOM 3618 C CA . THR A 1 464 ? -16.256 -8.220 10.649 1.00 94.44 464 THR A CA 1
ATOM 3619 C C . THR A 1 464 ? -16.953 -7.462 9.525 1.00 94.44 464 THR A C 1
ATOM 3621 O O . THR A 1 464 ? -17.430 -6.334 9.695 1.00 94.44 464 THR A O 1
ATOM 3624 N N . ILE A 1 465 ? -17.007 -8.091 8.357 1.00 95.31 465 ILE A N 1
ATOM 3625 C CA . ILE A 1 465 ? -17.694 -7.589 7.171 1.00 95.31 465 ILE A CA 1
ATOM 3626 C C . ILE A 1 465 ? -19.065 -8.264 7.089 1.00 95.31 465 ILE A C 1
ATOM 3628 O O . ILE A 1 465 ? -19.199 -9.474 7.265 1.00 95.31 465 ILE A O 1
ATOM 3632 N N . GLY A 1 466 ? -20.094 -7.465 6.831 1.00 94.50 466 GLY A N 1
ATOM 3633 C CA . GLY A 1 466 ? -21.440 -7.909 6.507 1.00 94.50 466 GLY A CA 1
ATOM 3634 C C . GLY A 1 466 ? -21.724 -7.817 5.008 1.00 94.50 466 GLY A C 1
ATOM 3635 O O . GLY A 1 466 ? -21.159 -6.982 4.301 1.00 94.50 466 GLY A O 1
ATOM 3636 N N . VAL A 1 467 ? -22.631 -8.666 4.536 1.00 94.69 467 VAL A N 1
ATOM 3637 C CA . VAL A 1 467 ? -23.123 -8.732 3.154 1.00 94.69 467 VAL A CA 1
ATOM 3638 C C . VAL A 1 467 ? -24.541 -8.174 3.126 1.00 94.69 467 VAL A C 1
ATOM 3640 O O . VAL A 1 467 ? -25.422 -8.675 3.827 1.00 94.69 467 VAL A O 1
ATOM 3643 N N . GLY A 1 468 ? -24.771 -7.100 2.375 1.00 93.50 468 GLY A N 1
ATOM 3644 C CA . GLY A 1 468 ? -26.078 -6.437 2.355 1.00 93.50 468 GLY A CA 1
ATOM 3645 C C . GLY A 1 468 ? -26.974 -6.880 1.197 1.00 93.50 468 GLY A C 1
ATOM 3646 O O . GLY A 1 468 ? -26.732 -7.882 0.528 1.00 93.50 468 GLY A O 1
ATOM 3647 N N . ALA A 1 469 ? -28.057 -6.141 0.966 1.00 91.12 469 ALA A N 1
ATOM 3648 C CA . ALA A 1 469 ? -29.052 -6.480 -0.054 1.00 91.12 469 ALA A CA 1
ATOM 3649 C C . ALA A 1 469 ? -28.554 -6.245 -1.487 1.00 91.12 469 ALA A C 1
ATOM 3651 O O . ALA A 1 469 ? -28.971 -6.920 -2.430 1.00 91.12 469 ALA A O 1
ATOM 3652 N N . GLU A 1 470 ? -27.655 -5.275 -1.655 1.00 91.00 470 GLU A N 1
ATOM 3653 C CA . GLU A 1 470 ? -27.202 -4.819 -2.968 1.00 91.00 470 GLU A CA 1
ATOM 3654 C C . GLU A 1 470 ? -26.027 -5.630 -3.514 1.00 91.00 470 GLU A C 1
ATOM 3656 O O . GLU A 1 470 ? -25.496 -5.303 -4.568 1.00 91.00 470 GLU A O 1
ATOM 3661 N N . THR A 1 471 ? -25.633 -6.726 -2.861 1.00 88.25 471 THR A N 1
ATOM 3662 C CA . THR A 1 471 ? -24.593 -7.624 -3.389 1.00 88.25 471 THR A CA 1
ATOM 3663 C C . THR A 1 471 ? -24.980 -8.178 -4.762 1.00 88.25 471 THR A C 1
ATOM 3665 O O . THR A 1 471 ? -24.120 -8.367 -5.610 1.00 88.25 471 THR A O 1
ATOM 3668 N N . SER A 1 472 ? -26.281 -8.358 -5.014 1.00 86.00 472 SER A N 1
ATOM 3669 C CA . SER A 1 472 ? -26.823 -8.743 -6.326 1.00 86.00 472 SER A CA 1
ATOM 3670 C C . SER A 1 472 ? -26.699 -7.656 -7.404 1.00 86.00 472 SER A C 1
ATOM 3672 O O . SER A 1 472 ? -26.788 -7.972 -8.587 1.00 86.00 472 SER A O 1
ATOM 3674 N N . ARG A 1 473 ? -26.495 -6.387 -7.017 1.00 87.25 473 ARG A N 1
ATOM 3675 C CA . ARG A 1 473 ? -26.271 -5.267 -7.946 1.00 87.25 473 ARG A CA 1
ATOM 3676 C C . ARG A 1 473 ? -24.818 -5.146 -8.390 1.00 87.25 473 ARG A C 1
ATOM 3678 O O . ARG A 1 473 ? -24.552 -4.417 -9.339 1.00 87.25 473 ARG A O 1
ATOM 3685 N N . VAL A 1 474 ? -23.890 -5.838 -7.729 1.00 87.00 474 VAL A N 1
ATOM 3686 C CA . VAL A 1 474 ? -22.497 -5.910 -8.173 1.00 87.00 474 VAL A CA 1
ATOM 3687 C C . VAL A 1 474 ? -22.463 -6.790 -9.416 1.00 87.00 474 VAL A C 1
ATOM 3689 O O . VAL A 1 474 ? -22.570 -8.012 -9.337 1.00 87.00 474 VAL A O 1
ATOM 3692 N N . THR A 1 475 ? -22.394 -6.148 -10.580 1.00 85.12 475 THR A N 1
ATOM 3693 C CA . THR A 1 475 ? -22.574 -6.826 -11.874 1.00 85.12 475 THR A CA 1
ATOM 3694 C C . THR A 1 475 ? -21.275 -7.404 -12.420 1.00 85.12 475 THR A C 1
ATOM 3696 O O . THR A 1 475 ? -21.296 -8.380 -13.169 1.00 85.12 475 THR A O 1
ATOM 3699 N N . SER A 1 476 ? -20.138 -6.817 -12.041 1.00 91.31 476 SER A N 1
ATOM 3700 C CA . SER A 1 476 ? -18.821 -7.201 -12.540 1.00 91.31 476 SER A CA 1
ATOM 3701 C C . SER A 1 476 ? -18.050 -8.023 -11.500 1.00 91.31 476 SER A C 1
ATOM 3703 O O . SER A 1 476 ? -17.903 -7.581 -10.357 1.00 91.31 476 SER A O 1
ATOM 3705 N N . PRO A 1 477 ? -17.464 -9.176 -11.876 1.00 92.06 477 PRO A N 1
ATOM 3706 C CA . PRO A 1 477 ? -16.561 -9.917 -10.996 1.00 92.06 477 PRO A CA 1
ATOM 3707 C C . PRO A 1 477 ? -15.381 -9.064 -10.499 1.00 92.06 477 PRO A C 1
ATOM 3709 O O . PRO A 1 477 ? -14.995 -9.155 -9.336 1.00 92.06 477 PRO A O 1
ATOM 3712 N N . SER A 1 478 ? -14.843 -8.179 -11.345 1.00 92.94 478 SER A N 1
ATOM 3713 C CA . SER A 1 478 ? -13.762 -7.261 -10.964 1.00 92.94 478 SER A CA 1
ATOM 3714 C C . SER A 1 478 ? -14.217 -6.210 -9.950 1.00 92.94 478 SER A C 1
ATOM 3716 O O . SER A 1 478 ? -13.428 -5.803 -9.103 1.00 92.94 478 SER A O 1
ATOM 3718 N N . GLU A 1 479 ? -15.482 -5.782 -10.001 1.00 93.81 479 GLU A N 1
ATOM 3719 C CA . GLU A 1 479 ? -16.058 -4.879 -8.999 1.00 93.81 479 GLU A CA 1
ATOM 3720 C C . GLU A 1 479 ? -16.196 -5.587 -7.650 1.00 93.81 479 GLU A C 1
ATOM 3722 O O . GLU A 1 479 ? -15.772 -5.054 -6.625 1.00 93.81 479 GLU A O 1
ATOM 3727 N N . ALA A 1 480 ? -16.716 -6.818 -7.658 1.00 93.44 480 ALA A N 1
ATOM 3728 C CA . ALA A 1 480 ? -16.830 -7.642 -6.458 1.00 93.44 480 ALA A CA 1
ATOM 3729 C C . ALA A 1 480 ? -15.461 -7.894 -5.813 1.00 93.44 480 ALA A C 1
ATOM 3731 O O . ALA A 1 480 ? -15.321 -7.753 -4.598 1.00 93.44 480 ALA A O 1
ATOM 3732 N N . ALA A 1 481 ? -14.441 -8.203 -6.621 1.00 94.81 481 ALA A N 1
ATOM 3733 C CA . ALA A 1 481 ? -13.070 -8.333 -6.145 1.00 94.81 481 ALA A CA 1
ATOM 3734 C C . ALA A 1 481 ? -12.543 -7.003 -5.591 1.00 94.81 481 ALA A C 1
ATOM 3736 O O . ALA A 1 481 ? -12.059 -6.967 -4.465 1.00 94.81 481 ALA A O 1
ATOM 3737 N N . PHE A 1 482 ? -12.700 -5.885 -6.304 1.00 95.88 482 PHE A N 1
ATOM 3738 C CA . PHE A 1 482 ? -12.247 -4.590 -5.788 1.00 95.88 482 PHE A CA 1
ATOM 3739 C C . PHE A 1 482 ? -12.834 -4.305 -4.401 1.00 95.88 482 PHE A C 1
ATOM 3741 O O . PHE A 1 482 ? -12.089 -4.007 -3.470 1.00 95.88 482 PHE A O 1
ATOM 3748 N N . LEU A 1 483 ? -14.150 -4.474 -4.240 1.00 95.25 483 LEU A N 1
ATOM 3749 C CA . LEU A 1 483 ? -14.834 -4.269 -2.966 1.00 95.25 483 LEU A CA 1
ATOM 3750 C C . LEU A 1 483 ? -14.357 -5.248 -1.887 1.00 95.25 483 LEU A C 1
ATOM 3752 O O . LEU A 1 483 ? -14.117 -4.823 -0.760 1.00 95.25 483 LEU A O 1
ATOM 3756 N N . ALA A 1 484 ? -14.177 -6.530 -2.207 1.00 95.25 484 ALA A N 1
ATOM 3757 C CA . ALA A 1 484 ? -13.685 -7.516 -1.249 1.00 95.25 484 ALA A CA 1
ATOM 3758 C C . ALA A 1 484 ? -12.280 -7.163 -0.734 1.00 95.25 484 ALA A C 1
ATOM 3760 O O . ALA A 1 484 ? -12.065 -7.128 0.479 1.00 95.25 484 ALA A O 1
ATOM 3761 N N . GLY A 1 485 ? -11.346 -6.832 -1.631 1.00 96.31 485 GLY A N 1
ATOM 3762 C CA . GLY A 1 485 ? -10.003 -6.383 -1.256 1.00 96.31 485 GLY A CA 1
ATOM 3763 C C . GLY A 1 485 ? -10.037 -5.079 -0.453 1.00 96.31 485 GLY A C 1
ATOM 3764 O O . GLY A 1 485 ? -9.398 -4.976 0.594 1.00 96.31 485 GLY A O 1
ATOM 3765 N N . TRP A 1 486 ? -10.849 -4.115 -0.892 1.00 97.38 486 TRP A N 1
ATOM 3766 C CA . TRP A 1 486 ? -11.007 -2.816 -0.238 1.00 97.38 486 TRP A CA 1
ATOM 3767 C C . TRP A 1 486 ? -11.538 -2.953 1.198 1.00 97.38 486 TRP A C 1
ATOM 3769 O O . TRP A 1 486 ? -10.885 -2.497 2.134 1.00 97.38 486 TRP A O 1
ATOM 3779 N N . TYR A 1 487 ? -12.664 -3.644 1.412 1.00 97.00 487 TYR A N 1
ATOM 3780 C CA . TYR A 1 487 ? -13.249 -3.833 2.749 1.00 97.00 487 TYR A CA 1
ATOM 3781 C C . TYR A 1 487 ? -12.333 -4.629 3.680 1.00 97.00 487 TYR A C 1
ATOM 3783 O O . TYR A 1 487 ? -12.197 -4.279 4.852 1.00 97.00 487 TYR A O 1
ATOM 3791 N N . THR A 1 488 ? -11.679 -5.673 3.167 1.00 96.62 488 THR A N 1
ATOM 3792 C CA . THR A 1 488 ? -10.792 -6.517 3.980 1.00 96.62 488 THR A CA 1
ATOM 3793 C C . THR A 1 488 ? -9.556 -5.750 4.443 1.00 96.62 488 THR A C 1
ATOM 3795 O O . THR A 1 488 ? -9.081 -5.970 5.553 1.00 96.62 488 THR A O 1
ATOM 3798 N N . SER A 1 489 ? -9.072 -4.785 3.657 1.00 97.50 489 SER A N 1
ATOM 3799 C CA . SER A 1 489 ? -7.913 -3.973 4.041 1.00 97.50 489 SER A CA 1
ATOM 3800 C C . SER A 1 489 ? -8.136 -3.124 5.305 1.00 97.50 489 SER A C 1
ATOM 3802 O O . SER A 1 489 ? -7.181 -2.827 6.016 1.00 97.50 489 SER A O 1
ATOM 3804 N N . TYR A 1 490 ? -9.384 -2.765 5.632 1.00 97.50 490 TYR A N 1
ATOM 3805 C CA . TYR A 1 490 ? -9.700 -2.065 6.883 1.00 97.50 490 TYR A CA 1
ATOM 3806 C C . TYR A 1 490 ? -9.627 -2.965 8.111 1.00 97.50 490 TYR A C 1
ATOM 3808 O O . TYR A 1 490 ? -9.615 -2.449 9.221 1.00 97.50 490 TYR A O 1
ATOM 3816 N N . LEU A 1 491 ? -9.588 -4.286 7.937 1.00 96.88 491 LEU A N 1
ATOM 3817 C CA . LEU A 1 491 ? -9.378 -5.230 9.035 1.00 96.88 491 LEU A CA 1
ATOM 3818 C C . LEU A 1 491 ? -7.889 -5.424 9.359 1.00 96.88 491 LEU A C 1
ATOM 3820 O O . LEU A 1 491 ? -7.563 -6.189 10.262 1.00 96.88 491 LEU A O 1
ATOM 3824 N N . LEU A 1 492 ? -6.983 -4.753 8.636 1.00 97.00 492 LEU A N 1
ATOM 3825 C CA . LEU A 1 492 ? -5.575 -4.699 9.017 1.00 97.00 492 LEU A CA 1
ATOM 3826 C C . LEU A 1 492 ? -5.417 -4.016 10.392 1.00 97.00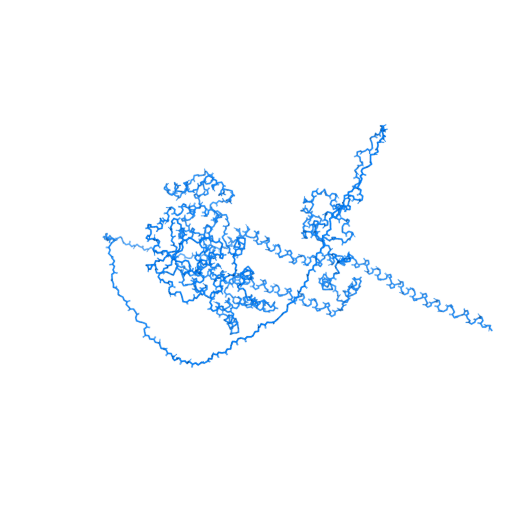 492 LEU A C 1
ATOM 3828 O O . LEU A 1 492 ? -6.184 -3.093 10.699 1.00 97.00 492 LEU A O 1
ATOM 3832 N N . PRO A 1 493 ? -4.410 -4.415 11.191 1.00 96.19 493 PRO A N 1
ATOM 3833 C CA . PRO A 1 493 ? -4.106 -3.778 12.473 1.00 96.19 493 PRO A CA 1
ATOM 3834 C C . PRO A 1 493 ? -4.029 -2.246 12.365 1.00 96.19 493 PRO A C 1
ATOM 3836 O O . PRO A 1 493 ? -3.449 -1.702 11.422 1.00 96.19 493 PRO A O 1
ATOM 3839 N N . GLY A 1 494 ? -4.693 -1.546 13.283 1.00 96.25 494 GLY A N 1
ATOM 3840 C CA . GLY A 1 494 ? -4.840 -0.085 13.318 1.00 96.25 494 GLY A CA 1
ATOM 3841 C C . GLY A 1 494 ? -5.790 0.521 12.274 1.00 96.25 494 GLY A C 1
ATOM 3842 O O . GLY A 1 494 ? -6.390 1.567 12.519 1.00 96.25 494 GLY A O 1
ATOM 3843 N N . HIS A 1 495 ? -6.012 -0.119 11.124 1.00 97.69 495 HIS A N 1
ATOM 3844 C CA . HIS A 1 495 ? -6.826 0.458 10.045 1.00 97.69 495 HIS A CA 1
ATOM 3845 C C . HIS A 1 495 ? -8.324 0.474 10.380 1.00 97.69 495 HIS A C 1
ATOM 3847 O O . HIS A 1 495 ? -9.058 1.347 9.902 1.00 97.69 495 HIS A O 1
ATOM 3853 N N . TYR A 1 496 ? -8.785 -0.430 11.251 1.00 97.31 496 TYR A N 1
ATOM 3854 C CA . TYR A 1 496 ? -10.205 -0.550 11.595 1.00 97.31 496 TYR A CA 1
ATOM 3855 C C . TYR A 1 496 ? -10.756 0.658 12.370 1.00 97.31 496 TYR A C 1
ATOM 3857 O O . TYR A 1 496 ? -11.970 0.878 12.415 1.00 97.31 496 TYR A O 1
ATOM 3865 N N . ALA A 1 497 ? -9.887 1.518 12.908 1.00 97.00 497 ALA A N 1
ATOM 3866 C CA . ALA A 1 497 ? -10.305 2.773 13.524 1.00 97.00 497 ALA A CA 1
ATOM 3867 C C . ALA A 1 497 ? -10.979 3.714 12.514 1.00 97.00 497 ALA A C 1
ATOM 3869 O O . ALA A 1 497 ? -11.867 4.476 12.889 1.00 97.00 497 ALA A O 1
ATOM 3870 N N . ARG A 1 498 ? -10.608 3.645 11.229 1.00 95.94 498 ARG A N 1
ATOM 3871 C CA . ARG A 1 498 ? -11.142 4.514 10.172 1.00 95.94 498 ARG A CA 1
ATOM 3872 C C . ARG A 1 498 ? -12.656 4.355 9.947 1.00 95.94 498 ARG A C 1
ATOM 3874 O O . ARG A 1 498 ? -13.335 5.383 9.868 1.00 95.94 498 ARG A O 1
ATOM 3881 N N . PRO A 1 499 ? -13.223 3.136 9.837 1.00 95.06 499 PRO A N 1
ATOM 3882 C CA . PRO A 1 499 ? -14.673 2.966 9.760 1.00 95.06 499 PRO A CA 1
ATOM 3883 C C . PRO A 1 499 ? -15.393 3.143 11.110 1.00 95.06 499 PRO A C 1
ATOM 3885 O O . PRO A 1 499 ? -16.574 3.492 11.102 1.00 95.06 499 PRO A O 1
ATOM 3888 N N . LEU A 1 500 ? -14.708 2.950 12.247 1.00 95.12 500 LEU A N 1
ATOM 3889 C CA . LEU A 1 500 ? -15.256 3.171 13.597 1.00 95.12 500 LEU A CA 1
ATOM 3890 C C . LEU A 1 500 ? -15.415 4.662 13.938 1.00 95.12 500 LEU A C 1
ATOM 3892 O O . LEU A 1 500 ? -16.483 5.094 14.367 1.00 95.12 500 LEU A O 1
ATOM 3896 N N . VAL A 1 501 ? -14.356 5.450 13.735 1.00 94.88 501 VAL A N 1
ATOM 3897 C CA . VAL A 1 501 ? -14.270 6.869 14.097 1.00 94.88 501 VAL A CA 1
ATOM 3898 C C . VAL A 1 501 ? -14.274 7.705 12.825 1.00 94.88 501 VAL A C 1
ATOM 3900 O O . VAL A 1 501 ? -13.276 7.830 12.117 1.00 94.88 501 VAL A O 1
ATOM 3903 N N . ARG A 1 502 ? -15.428 8.298 12.514 1.00 86.94 502 ARG A N 1
ATOM 3904 C CA . ARG A 1 502 ? -15.618 9.030 11.250 1.00 86.94 502 ARG A CA 1
ATOM 3905 C C . ARG A 1 502 ? -15.010 10.433 11.249 1.00 86.94 502 ARG A C 1
ATOM 3907 O O . ARG A 1 502 ? -14.895 11.029 10.182 1.00 86.94 502 ARG A O 1
ATOM 3914 N N . SER A 1 503 ? -14.658 10.959 12.421 1.00 92.81 503 SER A N 1
ATOM 3915 C CA . SER A 1 503 ? -14.217 12.340 12.621 1.00 92.81 503 SER A CA 1
ATOM 3916 C C . SER A 1 503 ? -12.736 12.404 12.993 1.00 92.81 503 SER A C 1
ATOM 3918 O O . SER A 1 503 ? -12.306 11.810 13.980 1.00 92.81 503 SER A O 1
ATOM 3920 N N . GLU A 1 504 ? -11.950 13.168 12.232 1.00 94.94 504 GLU A N 1
ATOM 3921 C CA . GLU A 1 504 ? -10.524 13.376 12.516 1.00 94.94 504 GLU A CA 1
ATOM 3922 C C . GLU A 1 504 ? -10.281 14.025 13.895 1.00 94.94 504 GLU A C 1
ATOM 3924 O O . GLU A 1 504 ? -9.491 13.467 14.661 1.00 94.94 504 GLU A O 1
ATOM 3929 N N . PRO A 1 505 ? -10.980 15.112 14.298 1.00 96.69 505 PRO A N 1
ATOM 3930 C CA . PRO A 1 505 ? -10.854 15.657 15.652 1.00 96.69 505 PRO A CA 1
ATOM 3931 C C . PRO A 1 505 ? -11.132 14.635 16.755 1.00 96.69 505 PRO A C 1
ATOM 3933 O O . PRO A 1 505 ? -10.532 14.689 17.825 1.00 96.69 505 PRO A O 1
ATOM 3936 N N . GLU A 1 506 ? -12.053 13.704 16.515 1.00 96.38 506 GLU A N 1
ATOM 3937 C CA . GLU A 1 506 ? -12.391 12.673 17.487 1.00 96.38 506 GLU A CA 1
ATOM 3938 C C . GLU A 1 506 ? -11.256 11.664 17.645 1.00 96.38 506 GLU A C 1
ATOM 3940 O O . GLU A 1 506 ? -10.799 11.456 18.769 1.00 96.38 506 GLU A O 1
ATOM 3945 N N . LEU A 1 507 ? -10.741 11.119 16.538 1.00 97.19 507 LEU A N 1
ATOM 3946 C CA . LEU A 1 507 ? -9.600 10.203 16.569 1.00 97.19 507 LEU A CA 1
ATOM 3947 C C . LEU A 1 507 ? -8.359 10.876 17.171 1.00 97.19 507 LEU A C 1
ATOM 3949 O O . LEU A 1 507 ? -7.669 10.279 17.995 1.00 97.19 507 LEU A O 1
ATOM 3953 N N . ARG A 1 508 ? -8.120 12.151 16.841 1.00 97.38 508 ARG A N 1
ATOM 3954 C CA . ARG A 1 508 ? -7.020 12.948 17.399 1.00 97.38 508 ARG A CA 1
ATOM 3955 C C . ARG A 1 508 ? -7.083 13.037 18.925 1.00 97.38 508 ARG A C 1
ATOM 3957 O O . ARG A 1 508 ? -6.049 12.913 19.576 1.00 97.38 508 ARG A O 1
ATOM 3964 N N . ARG A 1 509 ? -8.275 13.211 19.515 1.00 97.44 509 ARG A N 1
ATOM 3965 C CA . ARG A 1 509 ? -8.439 13.223 20.983 1.00 97.44 509 ARG A CA 1
ATOM 3966 C C . ARG A 1 509 ? -8.084 11.877 21.614 1.00 97.44 509 ARG A C 1
ATOM 3968 O O . ARG A 1 509 ? -7.427 11.873 22.649 1.00 97.44 509 ARG A O 1
ATOM 3975 N N . TRP A 1 510 ? -8.473 10.763 20.994 1.00 98.06 510 TRP A N 1
ATOM 3976 C CA . TRP A 1 510 ? -8.127 9.419 21.473 1.00 98.06 510 TRP A CA 1
ATOM 3977 C C . TRP A 1 510 ? -6.622 9.144 21.400 1.00 98.06 510 TRP A C 1
ATOM 3979 O O . TRP A 1 510 ? -6.039 8.691 22.383 1.00 98.06 510 TRP A O 1
ATOM 3989 N N . VAL A 1 511 ? -5.978 9.486 20.280 1.00 97.56 511 VAL A N 1
ATOM 3990 C CA . VAL A 1 511 ? -4.520 9.349 20.111 1.00 97.56 511 VAL A CA 1
ATOM 3991 C C . VAL A 1 511 ? -3.767 10.202 21.130 1.00 97.56 511 VAL A C 1
ATOM 3993 O O . VAL A 1 511 ? -2.856 9.709 21.793 1.00 97.56 511 VAL A O 1
ATOM 3996 N N . HIS A 1 512 ? -4.178 11.459 21.315 1.00 97.56 512 HIS A N 1
ATOM 3997 C CA . HIS A 1 512 ? -3.581 12.330 22.324 1.00 97.56 512 HIS A CA 1
ATOM 3998 C C . HIS A 1 512 ? -3.722 11.739 23.731 1.00 97.56 512 HIS A C 1
ATOM 4000 O O . HIS A 1 512 ? -2.742 11.659 24.466 1.00 97.56 512 HIS A O 1
ATOM 4006 N N . ALA A 1 513 ? -4.918 11.264 24.081 1.00 97.75 513 ALA A N 1
ATOM 4007 C CA . ALA A 1 513 ? -5.170 10.667 25.381 1.00 97.75 513 ALA A CA 1
ATOM 4008 C C . ALA A 1 513 ? -4.317 9.417 25.637 1.00 97.75 513 ALA A C 1
ATOM 4010 O O . ALA A 1 513 ? -3.767 9.283 26.728 1.00 97.75 513 ALA A O 1
ATOM 4011 N N . ALA A 1 514 ? -4.150 8.541 24.641 1.00 97.38 514 ALA A N 1
ATOM 4012 C CA . ALA A 1 514 ? -3.288 7.365 24.760 1.00 97.38 514 ALA A CA 1
ATOM 4013 C C . ALA A 1 514 ? -1.814 7.737 24.952 1.00 97.38 514 ALA A C 1
ATOM 4015 O O . ALA A 1 514 ? -1.139 7.136 25.788 1.00 97.38 514 ALA A O 1
ATOM 4016 N N . LEU A 1 515 ? -1.319 8.754 24.241 1.00 97.31 515 LEU A N 1
ATOM 4017 C CA . LEU A 1 515 ? 0.047 9.253 24.415 1.00 97.31 515 LEU A CA 1
ATOM 4018 C C . LEU A 1 515 ? 0.269 9.841 25.811 1.00 97.31 515 LEU A C 1
ATOM 4020 O O . LEU A 1 515 ? 1.238 9.474 26.477 1.00 97.31 515 LEU A O 1
ATOM 4024 N N . SER A 1 516 ? -0.634 10.708 26.279 1.00 97.00 516 SER A N 1
ATOM 4025 C CA . SER A 1 516 ? -0.543 11.300 27.619 1.00 97.00 516 SER A CA 1
ATOM 4026 C C . SER A 1 516 ? -0.622 10.228 28.706 1.00 97.00 516 SER A C 1
ATOM 4028 O O . SER A 1 516 ? 0.222 10.201 29.603 1.00 97.00 516 SER A O 1
ATOM 4030 N N . LEU A 1 517 ? -1.561 9.282 28.583 1.00 97.00 517 LEU A N 1
ATOM 4031 C CA . LEU A 1 517 ? -1.702 8.157 29.509 1.00 97.00 517 LEU A CA 1
ATOM 4032 C C . LEU A 1 517 ? -0.423 7.314 29.559 1.00 97.00 517 LEU A C 1
ATOM 4034 O O . LEU A 1 517 ? 0.070 6.980 30.638 1.00 97.00 517 LEU A O 1
ATOM 4038 N N . SER A 1 518 ? 0.156 7.027 28.394 1.00 97.19 518 SER A N 1
ATOM 4039 C CA . SER A 1 518 ? 1.397 6.262 28.268 1.00 97.19 518 SER A CA 1
ATOM 4040 C C . SER A 1 518 ? 2.603 7.004 28.834 1.00 97.19 518 SER A C 1
ATOM 4042 O O . SER A 1 518 ? 3.575 6.374 29.235 1.00 97.19 518 SER A O 1
ATOM 4044 N N . ARG A 1 519 ? 2.565 8.334 28.940 1.00 96.50 519 ARG A N 1
ATOM 4045 C CA . ARG A 1 519 ? 3.629 9.158 29.543 1.00 96.50 519 ARG A CA 1
ATOM 4046 C C . ARG A 1 519 ? 3.417 9.461 31.025 1.00 96.50 519 ARG A C 1
ATOM 4048 O O . ARG A 1 519 ? 4.322 9.992 31.661 1.00 96.50 519 ARG A O 1
ATOM 4055 N N . GLY A 1 520 ? 2.263 9.101 31.586 1.00 95.44 520 GLY A N 1
ATOM 4056 C CA . GLY A 1 520 ? 1.878 9.522 32.935 1.00 95.44 520 GLY A CA 1
ATOM 4057 C C . GLY A 1 520 ? 1.586 11.024 33.025 1.00 95.44 520 GLY A C 1
ATOM 4058 O O . GLY A 1 520 ? 1.692 11.615 34.099 1.00 95.44 520 GLY A O 1
ATOM 4059 N N . GLU A 1 521 ? 1.251 11.649 31.898 1.00 95.69 521 GLU A N 1
ATOM 4060 C CA . GLU A 1 521 ? 0.845 13.047 31.812 1.00 95.69 521 GLU A CA 1
ATOM 4061 C C . GLU A 1 521 ? -0.669 13.182 32.045 1.00 95.69 521 GLU A C 1
ATOM 4063 O O . GLU A 1 521 ? -1.422 12.224 31.840 1.00 95.69 521 GLU A O 1
ATOM 4068 N N . PRO A 1 522 ? -1.159 14.366 32.455 1.00 94.94 522 PRO A N 1
ATOM 4069 C CA . PRO A 1 522 ? -2.592 14.606 32.577 1.00 94.94 522 PRO A CA 1
ATOM 4070 C C . PRO A 1 522 ? -3.319 14.380 31.245 1.00 94.94 522 PRO A C 1
ATOM 4072 O O . PRO A 1 522 ? -3.026 15.039 30.249 1.00 94.94 522 PRO A O 1
ATOM 4075 N N . VAL A 1 523 ? -4.302 13.478 31.237 1.00 96.00 523 VAL A N 1
ATOM 4076 C CA . VAL A 1 523 ? -5.107 13.182 30.047 1.00 96.00 523 VAL A CA 1
ATOM 4077 C C . VAL A 1 523 ? -6.221 14.220 29.890 1.00 96.00 523 VAL A C 1
ATOM 4079 O O . VAL A 1 523 ? -7.031 14.419 30.796 1.00 96.00 523 VAL A O 1
ATOM 4082 N N . GLY A 1 524 ? -6.276 14.879 28.730 1.00 92.88 524 GLY A N 1
ATOM 4083 C CA . GLY A 1 524 ? -7.306 15.862 28.382 1.00 92.88 524 GLY A CA 1
ATOM 4084 C C . GLY A 1 524 ? -8.174 15.441 27.192 1.00 92.88 524 GLY A C 1
ATOM 4085 O O . GLY A 1 524 ? -7.811 14.570 26.408 1.00 92.88 524 GLY A O 1
ATOM 4086 N N . GLY A 1 525 ? -9.328 16.093 27.025 1.00 93.06 525 GLY A N 1
ATOM 4087 C CA . GLY A 1 525 ? -10.172 15.986 25.824 1.00 93.06 525 GLY A CA 1
ATOM 4088 C C . GLY A 1 525 ? -11.163 14.815 25.784 1.00 93.06 525 GLY A C 1
ATOM 4089 O O . GLY A 1 525 ? -12.151 14.912 25.053 1.00 93.06 525 GLY A O 1
ATOM 4090 N N . LEU A 1 526 ? -10.946 13.765 26.580 1.00 96.62 526 LEU A N 1
ATOM 4091 C CA . LEU A 1 526 ? -11.913 12.685 26.802 1.00 96.62 526 LEU A CA 1
ATOM 4092 C C . LEU A 1 526 ? -12.803 12.981 28.014 1.00 96.62 526 LEU A C 1
ATOM 4094 O O . LEU A 1 526 ? -12.385 13.651 28.961 1.00 96.62 526 LEU A O 1
ATOM 4098 N N . ASN A 1 527 ? -14.036 12.475 27.999 1.00 96.62 527 ASN A N 1
ATOM 4099 C CA . ASN A 1 527 ? -14.888 12.518 29.189 1.00 96.62 527 ASN A CA 1
ATOM 4100 C C . ASN A 1 527 ? -14.475 11.427 30.213 1.00 96.62 527 ASN A C 1
ATOM 4102 O O . ASN A 1 527 ? -13.746 10.501 29.854 1.00 96.62 527 ASN A O 1
ATOM 4106 N N . PRO A 1 528 ? -14.939 11.482 31.480 1.00 97.25 528 PRO A N 1
ATOM 4107 C CA . PRO A 1 528 ? -14.512 10.527 32.509 1.00 97.25 528 PRO A CA 1
ATOM 4108 C C . PRO A 1 528 ? -14.784 9.050 32.182 1.00 97.25 528 PRO A C 1
ATOM 4110 O O . PRO A 1 528 ? -14.015 8.187 32.593 1.00 97.25 528 PRO A O 1
ATOM 4113 N N . LEU A 1 529 ? -15.856 8.748 31.442 1.00 97.06 529 LEU A N 1
ATOM 4114 C CA . LEU A 1 529 ? -16.188 7.377 31.045 1.00 97.06 529 LEU A CA 1
ATOM 4115 C C . LEU A 1 529 ? -15.255 6.876 29.934 1.00 97.06 529 LEU A C 1
ATOM 4117 O O . LEU A 1 529 ? -14.806 5.734 29.973 1.00 97.06 529 LEU A O 1
ATOM 4121 N N . GLU A 1 530 ? -14.948 7.731 28.959 1.00 97.50 530 GLU A N 1
ATOM 4122 C CA . GLU A 1 530 ? -13.999 7.434 27.879 1.00 97.50 530 GLU A CA 1
ATOM 4123 C C . GLU A 1 530 ? -12.584 7.236 28.427 1.00 97.50 530 GLU A C 1
ATOM 4125 O O . GLU A 1 530 ? -11.920 6.276 28.047 1.00 97.50 530 GLU A O 1
ATOM 4130 N N . LEU A 1 531 ? -12.155 8.074 29.376 1.00 97.56 531 LEU A N 1
ATOM 4131 C CA . LEU A 1 531 ? -10.873 7.905 30.059 1.00 97.56 531 LEU A CA 1
ATOM 4132 C C . LEU A 1 531 ? -10.815 6.584 30.835 1.00 97.56 531 LEU A C 1
ATOM 4134 O O . LEU A 1 531 ? -9.868 5.826 30.661 1.00 97.56 531 LEU A O 1
ATOM 4138 N N . ALA A 1 532 ? -11.846 6.267 31.624 1.00 97.62 532 ALA A N 1
ATOM 4139 C CA . ALA A 1 532 ? -11.904 4.999 32.353 1.00 97.62 532 ALA A CA 1
ATOM 4140 C C . ALA A 1 532 ? -11.889 3.782 31.408 1.00 97.62 532 ALA A C 1
ATOM 4142 O O . ALA A 1 532 ? -11.306 2.749 31.730 1.00 97.62 532 ALA A O 1
ATOM 4143 N N . THR A 1 533 ? -12.508 3.909 30.229 1.00 97.44 533 THR A N 1
ATOM 4144 C CA . THR A 1 533 ? -12.475 2.881 29.178 1.00 97.44 533 THR A CA 1
ATOM 4145 C C . THR A 1 533 ? -11.060 2.717 28.630 1.00 97.44 533 THR A C 1
ATOM 4147 O O . THR A 1 533 ? -10.554 1.601 28.565 1.00 97.44 533 THR A O 1
ATOM 4150 N N . LEU A 1 534 ? -10.393 3.823 28.298 1.00 97.75 534 LEU A N 1
ATOM 4151 C CA . LEU A 1 534 ? -9.016 3.816 27.811 1.00 97.75 534 LEU A CA 1
ATOM 4152 C C . LEU A 1 534 ? -8.052 3.191 28.831 1.00 97.75 534 LEU A C 1
ATOM 4154 O O . LEU A 1 534 ? -7.250 2.335 28.479 1.00 97.75 534 LEU A O 1
ATOM 4158 N N . GLU A 1 535 ? -8.159 3.578 30.104 1.00 97.25 535 GLU A N 1
ATOM 4159 C CA . GLU A 1 535 ? -7.319 3.062 31.190 1.00 97.25 535 GLU A CA 1
ATOM 4160 C C . GLU A 1 535 ? -7.529 1.571 31.458 1.00 97.25 535 GLU A C 1
ATOM 4162 O O . GLU A 1 535 ? -6.590 0.886 31.860 1.00 97.25 535 GLU A O 1
ATOM 4167 N N . LYS A 1 536 ? -8.757 1.083 31.265 1.00 97.69 536 LYS A N 1
ATOM 4168 C CA . LYS A 1 536 ? -9.109 -0.331 31.403 1.00 97.69 536 LYS A CA 1
ATOM 4169 C C . LYS A 1 536 ? -8.567 -1.168 30.246 1.00 97.69 536 LYS A C 1
ATOM 4171 O O . LYS A 1 536 ? -8.193 -2.312 30.477 1.00 97.69 536 LYS A O 1
ATOM 4176 N N . GLN A 1 537 ? -8.604 -0.626 29.029 1.00 97.44 537 GLN A N 1
ATOM 4177 C CA . GLN A 1 537 ? -8.287 -1.368 27.809 1.00 97.44 537 GLN A CA 1
ATOM 4178 C C . GLN A 1 537 ? -6.804 -1.341 27.451 1.00 97.44 537 GLN A C 1
ATOM 4180 O O . GLN A 1 537 ? -6.347 -2.315 26.876 1.00 97.44 537 GLN A O 1
ATOM 4185 N N . ILE A 1 538 ? -6.075 -0.273 27.797 1.00 96.62 538 ILE A N 1
ATOM 4186 C CA . ILE A 1 538 ? -4.629 -0.196 27.560 1.00 96.62 538 ILE A CA 1
ATOM 4187 C C . ILE A 1 538 ? -3.878 -0.556 28.837 1.00 96.62 538 ILE A C 1
ATOM 4189 O O . ILE A 1 538 ? -3.866 0.219 29.811 1.00 96.62 538 ILE A O 1
ATOM 4193 N N . ASP A 1 539 ? -3.228 -1.713 28.827 1.00 96.06 539 ASP A N 1
ATOM 4194 C CA . ASP A 1 539 ? -2.485 -2.221 29.974 1.00 96.06 539 ASP A CA 1
ATOM 4195 C C . ASP A 1 539 ? -1.117 -1.514 30.163 1.00 96.06 539 ASP A C 1
ATOM 4197 O O . ASP A 1 539 ? -0.696 -0.702 29.334 1.00 96.06 539 ASP A O 1
ATOM 4201 N N . PRO A 1 540 ? -0.425 -1.708 31.304 1.00 96.56 540 PRO A N 1
ATOM 4202 C CA . PRO A 1 540 ? 0.854 -1.047 31.561 1.00 96.56 540 PRO A CA 1
ATOM 4203 C C . PRO A 1 540 ? 1.986 -1.388 30.580 1.00 96.56 540 PRO A C 1
ATOM 4205 O O . PRO A 1 540 ? 2.853 -0.534 30.379 1.00 96.56 540 PRO A O 1
ATOM 4208 N N . ASP A 1 541 ? 1.989 -2.588 30.001 1.00 97.38 541 ASP A N 1
ATOM 4209 C CA . ASP A 1 541 ? 3.011 -3.030 29.051 1.00 97.38 541 ASP A CA 1
ATOM 4210 C C . ASP A 1 541 ? 2.746 -2.382 27.685 1.00 97.38 541 ASP A C 1
ATOM 4212 O O . ASP A 1 541 ? 3.640 -1.759 27.116 1.00 97.38 541 ASP A O 1
ATOM 4216 N N . GLU A 1 542 ? 1.489 -2.350 27.237 1.00 97.19 542 GLU A N 1
ATOM 4217 C CA . GLU A 1 542 ? 1.076 -1.625 26.027 1.00 97.19 542 GLU A CA 1
ATOM 4218 C C . GLU A 1 542 ? 1.359 -0.119 26.134 1.00 97.19 542 GLU A C 1
ATOM 4220 O O . GLU A 1 542 ? 1.778 0.525 25.173 1.00 97.19 542 GLU A O 1
ATOM 4225 N N . ARG A 1 543 ? 1.201 0.474 27.326 1.00 97.31 543 ARG A N 1
ATOM 4226 C CA . ARG A 1 543 ? 1.617 1.867 27.583 1.00 97.31 543 ARG A CA 1
ATOM 4227 C C . ARG A 1 543 ? 3.124 2.054 27.434 1.00 97.31 543 ARG A C 1
ATOM 4229 O O . ARG A 1 543 ? 3.564 3.121 26.997 1.00 97.31 543 ARG A O 1
ATOM 4236 N N . ALA A 1 544 ? 3.926 1.076 27.853 1.00 97.06 544 ALA A N 1
ATOM 4237 C CA . ALA A 1 544 ? 5.372 1.127 27.676 1.00 97.06 544 ALA A CA 1
ATOM 4238 C C . ALA A 1 544 ? 5.736 1.036 26.187 1.00 97.06 544 ALA A C 1
ATOM 4240 O O . ALA A 1 544 ? 6.533 1.855 25.726 1.00 97.06 544 ALA A O 1
ATOM 4241 N N . ASP A 1 545 ? 5.072 0.154 25.438 1.00 96.62 545 ASP A N 1
ATOM 4242 C CA . ASP A 1 545 ? 5.240 0.004 23.991 1.00 96.62 545 ASP A CA 1
ATOM 4243 C C . ASP A 1 545 ? 4.837 1.279 23.241 1.00 96.62 545 ASP A C 1
ATOM 4245 O O . ASP A 1 545 ? 5.616 1.805 22.447 1.00 96.62 545 ASP A O 1
ATOM 4249 N N . ILE A 1 546 ? 3.663 1.854 23.533 1.00 96.81 546 ILE A N 1
ATOM 4250 C CA . ILE A 1 546 ? 3.220 3.136 22.959 1.00 96.81 546 ILE A CA 1
ATOM 4251 C C . ILE A 1 546 ? 4.257 4.226 23.232 1.00 96.81 546 ILE A C 1
ATOM 4253 O O . ILE A 1 546 ? 4.583 5.009 22.339 1.00 96.81 546 ILE A O 1
ATOM 4257 N N . ARG A 1 547 ? 4.798 4.291 24.455 1.00 96.81 547 ARG A N 1
ATOM 4258 C CA . ARG A 1 547 ? 5.826 5.273 24.821 1.00 96.81 547 ARG A CA 1
ATOM 4259 C C . ARG A 1 547 ? 7.121 5.058 24.035 1.00 96.81 547 ARG A C 1
ATOM 4261 O O . ARG A 1 547 ? 7.711 6.043 23.595 1.00 96.81 547 ARG A O 1
ATOM 4268 N N . GLU A 1 548 ? 7.562 3.813 23.875 1.00 96.62 548 GLU A N 1
ATOM 4269 C CA . GLU A 1 548 ? 8.757 3.466 23.103 1.00 96.62 548 GLU A CA 1
ATOM 4270 C C . GLU A 1 548 ? 8.580 3.813 21.621 1.00 96.62 548 GLU A C 1
ATOM 4272 O O . GLU A 1 548 ? 9.402 4.541 21.065 1.00 96.62 548 GLU A O 1
ATOM 4277 N N . GLN A 1 549 ? 7.484 3.362 21.005 1.00 93.81 549 GLN A N 1
ATOM 4278 C CA . GLN A 1 549 ? 7.193 3.589 19.587 1.00 93.81 549 GLN A CA 1
ATOM 4279 C C . GLN A 1 549 ? 6.993 5.071 19.275 1.00 93.81 549 GLN A C 1
ATOM 4281 O O . GLN A 1 549 ? 7.494 5.561 18.265 1.00 93.81 549 GLN A O 1
ATOM 4286 N N . ALA A 1 550 ? 6.297 5.806 20.148 1.00 93.94 550 ALA A N 1
ATOM 4287 C CA . ALA A 1 550 ? 6.117 7.243 19.986 1.00 93.94 550 ALA A CA 1
ATOM 4288 C C . ALA A 1 550 ? 7.433 8.016 20.136 1.00 93.94 550 ALA A C 1
ATOM 4290 O O . ALA A 1 550 ? 7.544 9.119 19.607 1.00 93.94 550 ALA A O 1
ATOM 4291 N N . GLY A 1 551 ? 8.419 7.489 20.871 1.00 93.38 551 GLY A N 1
ATOM 4292 C CA . GLY A 1 551 ? 9.697 8.154 21.108 1.00 93.38 551 GLY A CA 1
ATOM 4293 C C . GLY A 1 551 ? 9.520 9.622 21.518 1.00 93.38 551 GLY A C 1
ATOM 4294 O O . GLY A 1 551 ? 8.860 9.936 22.513 1.00 93.38 551 GLY A O 1
ATOM 4295 N N . SER A 1 552 ? 10.092 10.535 20.724 1.00 89.12 552 SER A N 1
ATOM 4296 C CA . SER A 1 552 ? 9.996 11.988 20.921 1.00 89.12 552 SER A CA 1
ATOM 4297 C C . SER A 1 552 ? 8.819 12.667 20.207 1.00 89.12 552 SER A C 1
ATOM 4299 O O . SER A 1 552 ? 8.720 13.891 20.269 1.00 89.12 552 SER A O 1
ATOM 4301 N N . CYS A 1 553 ? 7.948 11.927 19.515 1.00 90.81 553 CYS A N 1
ATOM 4302 C CA . CYS A 1 553 ? 6.798 12.499 18.813 1.00 90.81 553 CYS A CA 1
ATOM 4303 C C . CYS A 1 553 ? 5.855 13.194 19.799 1.00 90.81 553 CYS A C 1
ATOM 4305 O O . CYS A 1 553 ? 5.583 12.684 20.887 1.00 90.81 553 CYS A O 1
ATOM 4307 N N . THR A 1 554 ? 5.322 14.353 19.436 1.00 90.38 554 THR A N 1
ATOM 4308 C CA . THR A 1 554 ? 4.254 14.991 20.211 1.00 90.38 554 THR A CA 1
ATOM 4309 C C . THR A 1 554 ? 2.906 14.700 19.552 1.00 90.38 554 THR A C 1
ATOM 4311 O O . THR A 1 554 ? 2.854 14.354 18.373 1.00 90.38 554 THR A O 1
ATOM 4314 N N . PRO A 1 555 ? 1.787 14.822 20.278 1.00 86.31 555 PRO A N 1
ATOM 4315 C CA . PRO A 1 555 ? 0.456 14.690 19.684 1.00 86.31 555 PRO A CA 1
ATOM 4316 C C . PRO A 1 555 ? 0.242 15.612 18.472 1.00 86.31 555 PRO A C 1
ATOM 4318 O O . PRO A 1 555 ? -0.464 15.254 17.532 1.00 86.31 555 PRO A O 1
ATOM 4321 N N . GLU A 1 556 ? 0.871 16.790 18.474 1.00 90.00 556 GLU A N 1
ATOM 4322 C CA . GLU A 1 556 ? 0.819 17.769 17.386 1.00 90.00 556 GLU A CA 1
ATOM 4323 C C . GLU A 1 556 ? 1.683 17.376 16.185 1.00 90.00 556 GLU A C 1
ATOM 4325 O O . GLU A 1 556 ? 1.378 17.798 15.073 1.00 90.00 556 GLU A O 1
ATOM 4330 N N . SER A 1 557 ? 2.735 16.573 16.385 1.00 92.12 557 SER A N 1
ATOM 4331 C CA . SER A 1 557 ? 3.572 16.084 15.285 1.00 92.12 557 SER A CA 1
ATOM 4332 C C . SER A 1 557 ? 2.930 14.923 14.521 1.00 92.12 557 SER A C 1
ATOM 4334 O O . SER A 1 557 ? 3.460 14.515 13.496 1.00 92.12 557 SER A O 1
ATOM 4336 N N . LEU A 1 558 ? 1.820 14.361 15.014 1.00 93.31 558 LEU A N 1
ATOM 4337 C CA . LEU A 1 558 ? 1.106 13.269 14.354 1.00 93.31 558 LEU A CA 1
ATOM 4338 C C . LEU A 1 558 ? 0.032 13.815 13.403 1.00 93.31 558 LEU A C 1
ATOM 4340 O O . LEU A 1 558 ? -0.985 14.388 13.819 1.00 93.31 558 LEU A O 1
ATOM 4344 N N . ASP A 1 559 ? 0.233 13.587 12.107 1.00 95.88 559 ASP A N 1
ATOM 4345 C CA . ASP A 1 559 ? -0.717 13.976 11.067 1.00 95.88 559 ASP A CA 1
ATOM 4346 C C . ASP A 1 559 ? -1.820 12.918 10.880 1.00 95.88 559 ASP A C 1
ATOM 4348 O O . ASP A 1 559 ? -1.783 12.058 9.995 1.00 95.88 559 ASP A O 1
ATOM 4352 N N . ILE A 1 560 ? -2.843 13.002 11.737 1.00 96.44 560 ILE A N 1
ATOM 4353 C CA . ILE A 1 560 ? -4.038 12.147 11.674 1.00 96.44 560 ILE A CA 1
ATOM 4354 C C . ILE A 1 560 ? -4.773 12.298 10.334 1.00 96.44 560 ILE A C 1
ATOM 4356 O O . ILE A 1 560 ? -5.314 11.322 9.815 1.00 96.44 560 ILE A O 1
ATOM 4360 N N . THR A 1 561 ? -4.801 13.502 9.756 1.00 95.25 561 THR A N 1
ATOM 4361 C CA . THR A 1 561 ? -5.501 13.774 8.495 1.00 95.25 561 THR A CA 1
ATOM 4362 C C . THR A 1 561 ? -4.850 13.004 7.350 1.00 95.25 561 THR A C 1
ATOM 4364 O O . THR A 1 561 ? -5.540 12.317 6.591 1.00 95.25 561 THR A O 1
ATOM 4367 N N . THR A 1 562 ? -3.522 13.076 7.247 1.00 95.44 562 THR A N 1
ATOM 4368 C CA . THR A 1 562 ? -2.748 12.321 6.256 1.00 95.44 562 THR A CA 1
ATOM 4369 C C . THR A 1 562 ? -2.837 10.821 6.513 1.00 95.44 562 THR A C 1
ATOM 4371 O O . THR A 1 562 ? -3.055 10.061 5.570 1.00 95.44 562 THR A O 1
ATOM 4374 N N . TRP A 1 563 ? -2.786 10.377 7.771 1.00 96.94 563 TRP A N 1
ATOM 4375 C CA . TRP A 1 563 ? -2.958 8.962 8.105 1.00 96.94 563 TRP A CA 1
ATOM 4376 C C . TRP A 1 563 ? -4.312 8.406 7.648 1.00 96.94 563 TRP A C 1
ATOM 4378 O O . TRP A 1 563 ? -4.341 7.383 6.967 1.00 96.94 563 TRP A O 1
ATOM 4388 N N . LEU A 1 564 ? -5.424 9.101 7.923 1.00 95.81 564 LEU A N 1
ATOM 4389 C CA . LEU A 1 564 ? -6.764 8.683 7.483 1.00 95.81 564 LEU A CA 1
ATOM 4390 C C . LEU A 1 564 ? -6.841 8.551 5.954 1.00 95.81 564 LEU A C 1
ATOM 4392 O O . LEU A 1 564 ? -7.381 7.568 5.444 1.00 95.81 564 LEU A O 1
ATOM 4396 N N . ARG A 1 565 ? -6.264 9.513 5.221 1.00 95.12 565 ARG A N 1
ATOM 4397 C CA . ARG A 1 565 ? -6.174 9.456 3.752 1.00 95.12 565 ARG A CA 1
ATOM 4398 C C . ARG A 1 565 ? -5.341 8.263 3.289 1.00 95.12 565 ARG A C 1
ATOM 4400 O O . ARG A 1 565 ? -5.732 7.580 2.347 1.00 95.12 565 ARG A O 1
ATOM 4407 N N . ASN A 1 566 ? -4.229 7.983 3.960 1.00 96.88 566 ASN A N 1
ATOM 4408 C CA . ASN A 1 566 ? -3.337 6.879 3.619 1.00 96.88 566 ASN A CA 1
ATOM 4409 C C . ASN A 1 566 ? -3.951 5.506 3.927 1.00 96.88 566 ASN A C 1
ATOM 4411 O O . ASN A 1 566 ? -3.684 4.560 3.184 1.00 96.88 566 ASN A O 1
ATOM 4415 N N . VAL A 1 567 ? -4.810 5.386 4.946 1.00 97.31 567 VAL A N 1
ATOM 4416 C CA . VAL A 1 567 ? -5.632 4.182 5.167 1.00 97.31 567 VAL A CA 1
ATOM 4417 C C . VAL A 1 567 ? -6.564 3.964 3.972 1.00 97.31 567 VAL A C 1
ATOM 4419 O O . VAL A 1 567 ? -6.560 2.881 3.387 1.00 97.31 567 VAL A O 1
ATOM 4422 N N . ASP A 1 568 ? -7.298 5.000 3.551 1.00 96.38 568 ASP A N 1
ATOM 4423 C CA . ASP A 1 568 ? -8.234 4.912 2.420 1.00 96.38 568 ASP A CA 1
ATOM 4424 C C . ASP A 1 568 ? -7.500 4.592 1.095 1.00 96.38 568 ASP A C 1
ATOM 4426 O O . ASP A 1 568 ? -7.948 3.750 0.315 1.00 96.38 568 ASP A O 1
ATOM 4430 N N . MET A 1 569 ? -6.324 5.186 0.860 1.00 97.56 569 MET A N 1
ATOM 4431 C CA . MET A 1 569 ? -5.484 4.866 -0.303 1.00 97.56 569 MET A CA 1
ATOM 4432 C C . MET A 1 569 ? -4.877 3.461 -0.237 1.00 97.56 569 MET A C 1
ATOM 4434 O O . MET A 1 569 ? -4.715 2.810 -1.269 1.00 97.56 569 MET A O 1
ATOM 4438 N N . THR A 1 570 ? -4.531 2.972 0.956 1.00 98.19 570 THR A N 1
ATOM 4439 C CA . THR A 1 570 ? -4.087 1.582 1.132 1.00 98.19 570 THR A CA 1
ATOM 4440 C C . THR A 1 570 ? -5.211 0.628 0.731 1.00 98.19 570 THR A C 1
ATOM 4442 O O . THR A 1 570 ? -4.966 -0.335 0.004 1.00 98.19 570 THR A O 1
ATOM 4445 N N . ALA A 1 571 ? -6.449 0.931 1.126 1.00 97.81 571 ALA A N 1
ATOM 4446 C CA . ALA A 1 571 ? -7.612 0.151 0.729 1.00 97.81 571 ALA A CA 1
ATOM 4447 C C . ALA A 1 571 ? -7.817 0.130 -0.790 1.00 97.81 571 ALA A C 1
ATOM 4449 O O . ALA A 1 571 ? -8.082 -0.929 -1.361 1.00 97.81 571 ALA A O 1
ATOM 4450 N N . ASP A 1 572 ? -7.608 1.261 -1.469 1.00 98.19 572 ASP A N 1
ATOM 4451 C CA . ASP A 1 572 ? -7.657 1.334 -2.936 1.00 98.19 572 ASP A CA 1
ATOM 4452 C C . ASP A 1 572 ? -6.591 0.466 -3.604 1.00 98.19 572 ASP A C 1
ATOM 4454 O O . ASP A 1 572 ? -6.870 -0.228 -4.585 1.00 98.19 572 ASP A O 1
ATOM 4458 N N . ARG A 1 573 ? -5.370 0.472 -3.057 1.00 98.25 573 ARG A N 1
ATOM 4459 C CA . ARG A 1 573 ? -4.255 -0.345 -3.551 1.00 98.25 573 ARG A CA 1
ATOM 4460 C C . ARG A 1 573 ? -4.537 -1.836 -3.417 1.00 98.25 573 ARG A C 1
ATOM 4462 O O . ARG A 1 573 ? -4.336 -2.584 -4.373 1.00 98.25 573 ARG A O 1
ATOM 4469 N N . VAL A 1 574 ? -5.031 -2.266 -2.257 1.00 97.62 574 VAL A N 1
ATOM 4470 C CA . VAL A 1 574 ? -5.424 -3.664 -2.031 1.00 97.62 574 VAL A CA 1
ATOM 4471 C C . VAL A 1 574 ? -6.581 -4.052 -2.952 1.00 97.62 574 VAL A C 1
ATOM 4473 O O . VAL A 1 574 ? -6.519 -5.096 -3.601 1.00 97.62 574 VAL A O 1
ATOM 4476 N N . GLY A 1 575 ? -7.598 -3.193 -3.072 1.00 96.69 575 GLY A N 1
ATOM 4477 C CA . GLY A 1 575 ? -8.711 -3.398 -3.996 1.00 96.69 575 GLY A CA 1
ATOM 4478 C C . GLY A 1 575 ? -8.236 -3.584 -5.439 1.00 96.69 575 GLY A C 1
ATOM 4479 O O . GLY A 1 575 ? -8.672 -4.518 -6.107 1.00 96.69 575 GLY A O 1
ATOM 4480 N N . LEU A 1 576 ? -7.296 -2.756 -5.914 1.00 97.38 576 LEU A N 1
ATOM 4481 C CA . LEU A 1 576 ? -6.722 -2.872 -7.260 1.00 97.38 576 LEU A CA 1
ATOM 4482 C C . LEU A 1 576 ? -5.865 -4.131 -7.450 1.00 97.38 576 LEU A C 1
ATOM 4484 O O . LEU A 1 576 ? -5.892 -4.725 -8.528 1.00 97.38 576 LEU A O 1
ATOM 4488 N N . LEU A 1 577 ? -5.084 -4.545 -6.448 1.00 95.88 577 LEU A N 1
ATOM 4489 C CA . LEU A 1 577 ? -4.327 -5.802 -6.532 1.00 95.88 577 LEU A CA 1
ATOM 4490 C C . LEU A 1 577 ? -5.259 -6.993 -6.707 1.00 95.88 577 LEU A C 1
ATOM 4492 O O . LEU A 1 577 ? -4.974 -7.874 -7.514 1.00 95.88 577 LEU A O 1
ATOM 4496 N N . PHE A 1 578 ? -6.366 -6.998 -5.967 1.00 95.00 578 PHE A N 1
ATOM 4497 C CA . PHE A 1 578 ? -7.300 -8.111 -5.978 1.00 95.00 578 PHE A CA 1
ATOM 4498 C C . PHE A 1 578 ? -8.218 -8.097 -7.211 1.00 95.00 578 PHE A C 1
ATOM 4500 O O . PHE A 1 578 ? -8.489 -9.151 -7.782 1.00 95.00 578 PHE A O 1
ATOM 4507 N N . SER A 1 579 ? -8.649 -6.919 -7.683 1.00 94.81 579 SER A N 1
ATOM 4508 C CA . SER A 1 579 ? -9.468 -6.801 -8.900 1.00 94.81 579 SER A CA 1
ATOM 4509 C C . SER A 1 579 ? -8.675 -6.925 -10.194 1.00 94.81 579 SER A C 1
ATOM 4511 O O . SER A 1 579 ? -9.243 -7.311 -11.217 1.00 94.81 579 SER A O 1
ATOM 4513 N N . ASN A 1 580 ? -7.386 -6.563 -10.164 1.00 95.12 580 ASN A N 1
ATOM 4514 C CA . ASN A 1 580 ? -6.527 -6.460 -11.339 1.00 95.12 580 ASN A CA 1
ATOM 4515 C C . ASN A 1 580 ? -7.152 -5.583 -12.452 1.00 95.12 580 ASN A C 1
ATOM 4517 O O . ASN A 1 580 ? -6.935 -5.797 -13.643 1.00 95.12 580 ASN A O 1
ATOM 4521 N N . ASP A 1 581 ? -7.968 -4.593 -12.078 1.00 95.94 581 ASP A N 1
ATOM 4522 C CA . ASP A 1 581 ? -8.671 -3.744 -13.036 1.00 95.94 581 ASP A CA 1
ATOM 4523 C C . ASP A 1 581 ? -8.7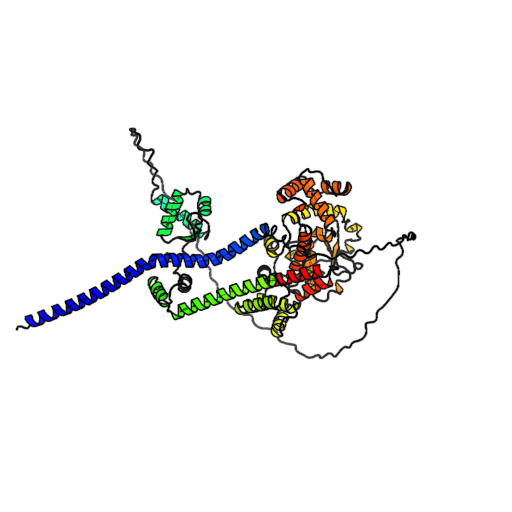97 -2.300 -12.544 1.00 95.94 581 ASP A C 1
ATOM 4525 O O . ASP A 1 581 ? -9.700 -1.957 -11.779 1.00 95.94 581 ASP A O 1
ATOM 4529 N N . LEU A 1 582 ? -7.892 -1.431 -13.001 1.00 97.56 582 LEU A N 1
ATOM 4530 C CA . LEU A 1 582 ? -7.873 -0.017 -12.624 1.00 97.56 582 LEU A CA 1
ATOM 4531 C C . LEU A 1 582 ? -9.092 0.753 -13.137 1.00 97.56 582 LEU A C 1
ATOM 4533 O O . LEU A 1 582 ? -9.543 1.671 -12.456 1.00 97.56 582 LEU A O 1
ATOM 4537 N N . VAL A 1 583 ? -9.640 0.398 -14.305 1.00 96.69 583 VAL A N 1
ATOM 4538 C CA . VAL A 1 583 ? -10.842 1.067 -14.832 1.00 96.69 583 VAL A CA 1
ATOM 4539 C C . VAL A 1 583 ? -12.008 0.816 -13.884 1.00 96.69 583 VAL A C 1
ATOM 4541 O O . VAL A 1 583 ? -12.678 1.763 -13.467 1.00 96.69 583 VAL A O 1
ATOM 4544 N N . GLN A 1 584 ? -12.189 -0.441 -13.478 1.00 95.38 584 GLN A N 1
ATOM 4545 C CA . GLN A 1 584 ? -13.213 -0.809 -12.508 1.00 95.38 584 GLN A CA 1
ATOM 4546 C C . GLN A 1 584 ? -12.932 -0.222 -11.120 1.00 95.38 584 GLN A C 1
ATOM 4548 O O . GLN A 1 584 ? -13.849 0.301 -10.497 1.00 95.38 584 GLN A O 1
ATOM 4553 N N . ALA A 1 585 ? -11.683 -0.241 -10.649 1.00 96.38 585 ALA A N 1
ATOM 4554 C CA . ALA A 1 585 ? -11.309 0.337 -9.358 1.00 96.38 585 ALA A CA 1
ATOM 4555 C C . ALA A 1 585 ? -11.645 1.836 -9.282 1.00 96.38 585 ALA A C 1
ATOM 4557 O O . ALA A 1 585 ? -12.273 2.291 -8.329 1.00 96.38 585 ALA A O 1
ATOM 4558 N N . ILE A 1 586 ? -11.302 2.607 -10.320 1.00 97.12 586 ILE A N 1
ATOM 4559 C CA . ILE A 1 586 ? -11.640 4.036 -10.405 1.00 97.12 586 ILE A CA 1
ATOM 4560 C C . ILE A 1 586 ? -13.156 4.242 -10.483 1.00 97.12 586 ILE A C 1
ATOM 4562 O O . ILE A 1 586 ? -13.671 5.178 -9.870 1.00 97.12 586 ILE A O 1
ATOM 4566 N N . HIS A 1 587 ? -13.880 3.388 -11.214 1.00 95.25 587 HIS A N 1
ATOM 4567 C CA . HIS A 1 587 ? -15.342 3.437 -11.248 1.00 95.25 587 HIS A CA 1
ATOM 4568 C C . HIS A 1 587 ? -15.939 3.224 -9.850 1.00 95.25 587 HIS A C 1
ATOM 4570 O O . HIS A 1 587 ? -16.758 4.027 -9.406 1.00 95.25 587 HIS A O 1
ATOM 4576 N N . SER A 1 588 ? -15.460 2.217 -9.118 1.00 93.88 588 SER A N 1
ATOM 4577 C CA . SER A 1 588 ? -15.887 1.923 -7.749 1.00 93.88 588 SER A CA 1
ATOM 4578 C C . SER A 1 588 ? -15.549 3.050 -6.767 1.00 93.88 588 SER A C 1
ATOM 4580 O O . SER A 1 588 ? -16.380 3.384 -5.929 1.00 93.88 588 SER A O 1
ATOM 4582 N N . ILE A 1 589 ? -14.386 3.702 -6.890 1.00 95.25 589 ILE A N 1
ATOM 4583 C CA . ILE A 1 589 ? -14.032 4.868 -6.058 1.00 95.25 589 ILE A CA 1
ATOM 4584 C C . ILE A 1 589 ? -14.969 6.051 -6.326 1.00 95.25 589 ILE A C 1
ATOM 4586 O O . ILE A 1 589 ? -15.386 6.723 -5.387 1.00 95.25 589 ILE A O 1
ATOM 4590 N N . ARG A 1 590 ? -15.326 6.294 -7.593 1.00 94.12 590 ARG A N 1
ATOM 4591 C CA . ARG A 1 590 ? -16.227 7.390 -7.985 1.00 94.12 590 ARG A CA 1
ATOM 4592 C C . ARG A 1 590 ? -17.686 7.144 -7.600 1.00 94.12 590 ARG A C 1
ATOM 4594 O O . ARG A 1 590 ? -18.389 8.106 -7.323 1.00 94.12 590 ARG A O 1
ATOM 4601 N N . GLY A 1 591 ? -18.146 5.893 -7.629 1.00 88.38 591 GLY A N 1
ATOM 4602 C CA . GLY A 1 591 ? -19.544 5.539 -7.356 1.00 88.38 591 GLY A CA 1
ATOM 4603 C C . GLY A 1 591 ? -19.838 5.112 -5.915 1.00 88.38 591 GLY A C 1
ATOM 4604 O O . GLY A 1 591 ? -20.992 5.139 -5.502 1.00 88.38 591 GLY A O 1
ATOM 4605 N N . GLY A 1 592 ? -18.824 4.682 -5.158 1.00 72.12 592 GLY A N 1
ATOM 4606 C CA . GLY A 1 592 ? -19.023 3.932 -3.914 1.00 72.12 592 GLY A CA 1
ATOM 4607 C C . GLY A 1 592 ? -19.010 4.741 -2.618 1.00 72.12 592 GLY A C 1
ATOM 4608 O O . GLY A 1 592 ? -19.373 4.197 -1.573 1.00 72.12 592 GLY A O 1
ATOM 4609 N N . PHE A 1 593 ? -18.587 6.008 -2.640 1.00 66.19 593 PHE A N 1
ATOM 4610 C CA . PHE A 1 593 ? -18.360 6.777 -1.415 1.00 66.19 593 PHE A CA 1
ATOM 4611 C C . PHE A 1 593 ? -18.920 8.196 -1.523 1.00 66.19 593 PHE A C 1
ATOM 4613 O O . PHE A 1 593 ? -18.616 8.899 -2.482 1.00 66.19 593 PHE A O 1
ATOM 4620 N N . ASP A 1 594 ? -19.660 8.639 -0.499 1.00 62.78 594 ASP A N 1
ATOM 4621 C CA . ASP A 1 594 ? -20.086 10.038 -0.309 1.00 62.78 594 ASP A CA 1
ATOM 4622 C C . ASP A 1 594 ? -18.883 10.920 0.087 1.00 62.78 594 ASP A C 1
ATOM 4624 O O . ASP A 1 594 ? -18.832 11.520 1.162 1.00 62.78 594 ASP A O 1
ATOM 4628 N N . LEU A 1 595 ? -17.846 10.927 -0.747 1.00 71.50 595 LEU A N 1
ATOM 4629 C CA . LEU A 1 595 ? -16.679 11.784 -0.605 1.00 71.50 595 LEU A CA 1
ATOM 4630 C C . LEU A 1 595 ? -16.851 13.014 -1.491 1.00 71.50 595 LEU A C 1
ATOM 4632 O O . LEU A 1 595 ? -17.411 12.936 -2.580 1.00 71.50 595 LEU A O 1
ATOM 4636 N N . GLY A 1 596 ? -16.328 14.153 -1.035 1.00 75.94 596 GLY A N 1
ATOM 4637 C CA . GLY A 1 596 ? -16.239 15.342 -1.880 1.00 75.94 596 GLY A CA 1
ATOM 4638 C C . GLY A 1 596 ? -15.328 15.109 -3.091 1.00 75.94 596 GLY A C 1
ATOM 4639 O O . GLY A 1 596 ? -14.376 14.326 -3.020 1.00 75.94 596 GLY A O 1
ATOM 4640 N N . ASP A 1 597 ? -15.593 15.832 -4.181 1.00 82.38 597 ASP A N 1
ATOM 4641 C CA . ASP A 1 597 ? -14.905 15.674 -5.472 1.00 82.38 597 ASP A CA 1
ATOM 4642 C C . ASP A 1 597 ? -13.373 15.721 -5.363 1.00 82.38 597 ASP A C 1
ATOM 4644 O O . ASP A 1 597 ? -12.680 14.932 -6.004 1.00 82.38 597 ASP A O 1
ATOM 4648 N N . GLU A 1 598 ? -12.831 16.602 -4.517 1.00 85.50 598 GLU A N 1
ATOM 4649 C CA . GLU A 1 598 ? -11.384 16.749 -4.313 1.00 85.50 598 GLU A CA 1
ATOM 4650 C C . GLU A 1 598 ? -10.747 15.489 -3.703 1.00 85.50 598 GLU A C 1
ATOM 4652 O O . GLU A 1 598 ? -9.707 15.022 -4.171 1.00 85.50 598 GLU A O 1
ATOM 4657 N N . ALA A 1 599 ? -11.392 14.888 -2.698 1.00 88.44 599 ALA A N 1
ATOM 4658 C CA . ALA A 1 599 ? -10.902 13.665 -2.064 1.00 88.44 599 ALA A CA 1
ATOM 4659 C C . ALA A 1 599 ? -10.953 12.475 -3.035 1.00 88.44 599 ALA A C 1
ATOM 4661 O O . ALA A 1 599 ? -10.027 11.661 -3.082 1.00 88.44 599 ALA A O 1
ATOM 4662 N N . THR A 1 600 ? -12.007 12.404 -3.850 1.00 93.62 600 THR A N 1
ATOM 4663 C CA . THR A 1 600 ? -12.144 11.403 -4.912 1.00 93.62 600 THR A CA 1
ATOM 4664 C C . THR A 1 600 ? -11.060 11.574 -5.977 1.00 93.62 600 THR A C 1
ATOM 4666 O O . THR A 1 600 ? -10.417 10.594 -6.354 1.00 93.62 600 THR A O 1
ATOM 4669 N N . ALA A 1 601 ? -10.803 12.804 -6.432 1.00 94.44 601 ALA A N 1
ATOM 4670 C CA . ALA A 1 601 ? -9.758 13.098 -7.412 1.00 94.44 601 ALA A CA 1
ATOM 4671 C C . ALA A 1 601 ? -8.366 12.702 -6.898 1.00 94.44 601 ALA A C 1
ATOM 4673 O O . ALA A 1 601 ? -7.635 12.001 -7.596 1.00 94.44 601 ALA A O 1
ATOM 4674 N N . PHE A 1 602 ? -8.040 13.060 -5.652 1.00 94.88 602 PHE A N 1
ATOM 4675 C CA . PHE A 1 602 ? -6.774 12.697 -5.013 1.00 94.88 602 PHE A CA 1
ATOM 4676 C C . PHE A 1 602 ? -6.553 11.175 -4.961 1.00 94.88 602 PHE A C 1
ATOM 4678 O O . PHE A 1 602 ? -5.488 10.689 -5.347 1.00 94.88 602 PHE A O 1
ATOM 4685 N N . ARG A 1 603 ? -7.571 10.404 -4.547 1.00 96.31 603 ARG A N 1
ATOM 4686 C CA . ARG A 1 603 ? -7.504 8.930 -4.506 1.00 96.31 603 ARG A CA 1
ATOM 4687 C C . ARG A 1 603 ? -7.314 8.323 -5.895 1.00 96.31 603 ARG A C 1
ATOM 4689 O O . ARG A 1 603 ? -6.460 7.456 -6.077 1.00 96.31 603 ARG A O 1
ATOM 4696 N N . VAL A 1 604 ? -8.071 8.804 -6.883 1.00 97.25 604 VAL A N 1
ATOM 4697 C CA . VAL A 1 604 ? -7.973 8.344 -8.278 1.00 97.25 604 VAL A CA 1
ATOM 4698 C C . VAL A 1 604 ? -6.582 8.611 -8.854 1.00 97.25 604 VAL A C 1
ATOM 4700 O O . VAL A 1 604 ? -5.998 7.721 -9.475 1.00 97.25 604 VAL A O 1
ATOM 4703 N N . ASP A 1 605 ? -6.032 9.801 -8.623 1.00 97.44 605 ASP A N 1
ATOM 4704 C CA . ASP A 1 605 ? -4.702 10.174 -9.101 1.00 97.44 605 ASP A CA 1
ATOM 4705 C C . ASP A 1 605 ? -3.610 9.326 -8.441 1.00 97.44 605 ASP A C 1
ATOM 4707 O O . ASP A 1 605 ? -2.752 8.769 -9.133 1.00 97.44 605 ASP A O 1
ATOM 4711 N N . GLY A 1 606 ? -3.681 9.143 -7.120 1.00 97.25 606 GLY A N 1
ATOM 4712 C CA . GLY A 1 606 ? -2.754 8.289 -6.383 1.00 97.25 606 GLY A CA 1
ATOM 4713 C C . GLY A 1 606 ? -2.796 6.825 -6.834 1.00 97.25 606 GLY A C 1
ATOM 4714 O O . GLY A 1 606 ? -1.744 6.207 -7.028 1.00 97.25 606 GLY A O 1
ATOM 4715 N N . LEU A 1 607 ? -3.993 6.274 -7.063 1.00 98.19 607 LEU A N 1
ATOM 4716 C CA . LEU A 1 607 ? -4.151 4.900 -7.538 1.00 98.19 607 LEU A CA 1
ATOM 4717 C C . LEU A 1 607 ? -3.620 4.726 -8.968 1.00 98.19 607 LEU A C 1
ATOM 4719 O O . LEU A 1 607 ? -2.937 3.741 -9.255 1.00 98.19 607 LEU A O 1
ATOM 4723 N N . ARG A 1 608 ? -3.866 5.701 -9.855 1.00 98.06 608 ARG A N 1
ATOM 4724 C CA . ARG A 1 608 ? -3.347 5.683 -11.229 1.00 98.06 608 ARG A CA 1
ATOM 4725 C C . ARG A 1 608 ? -1.819 5.711 -11.251 1.00 98.06 608 ARG A C 1
ATOM 4727 O O . ARG A 1 608 ? -1.215 4.905 -11.957 1.00 98.06 608 ARG A O 1
ATOM 4734 N N . LEU A 1 609 ? -1.188 6.569 -10.448 1.00 98.12 609 LEU A N 1
ATOM 4735 C CA . LEU A 1 609 ? 0.274 6.609 -10.326 1.00 98.12 609 LEU A CA 1
ATOM 4736 C C . LEU A 1 609 ? 0.842 5.283 -9.821 1.00 98.12 609 LEU A C 1
ATOM 4738 O O . LEU A 1 609 ? 1.832 4.782 -10.357 1.00 98.12 609 LEU A O 1
ATOM 4742 N N . TRP A 1 610 ? 0.207 4.696 -8.808 1.00 98.38 610 TRP A N 1
ATOM 4743 C CA . TRP A 1 610 ? 0.666 3.433 -8.248 1.00 98.38 610 TRP A CA 1
ATOM 4744 C C . TRP A 1 610 ? 0.503 2.262 -9.225 1.00 98.38 610 TRP A C 1
ATOM 4746 O O . TRP A 1 610 ? 1.406 1.434 -9.308 1.00 98.38 610 TRP A O 1
ATOM 4756 N N . SER A 1 611 ? -0.559 2.241 -10.039 1.00 98.25 611 SER A N 1
ATOM 4757 C CA . SER A 1 611 ? -0.826 1.181 -11.032 1.00 98.25 611 SER A CA 1
ATOM 4758 C C . SER A 1 611 ? 0.264 0.992 -12.098 1.00 98.25 611 SER A C 1
ATOM 4760 O O . SER A 1 611 ? 0.302 -0.026 -12.783 1.00 98.25 611 SER A O 1
ATOM 4762 N N . VAL A 1 612 ? 1.174 1.953 -12.249 1.00 97.81 612 VAL A N 1
ATOM 4763 C CA . VAL A 1 612 ? 2.318 1.864 -13.172 1.00 97.81 612 VAL A CA 1
ATOM 4764 C C . VAL A 1 612 ? 3.670 1.962 -12.456 1.00 97.81 612 VAL A C 1
ATOM 4766 O O . VAL A 1 612 ? 4.721 2.103 -13.087 1.00 97.81 612 VAL A O 1
ATOM 4769 N N . SER A 1 613 ? 3.655 1.916 -11.125 1.00 96.94 613 SER A N 1
ATOM 4770 C CA . SER A 1 613 ? 4.859 1.916 -10.299 1.00 96.94 613 SER A CA 1
ATOM 4771 C C . SER A 1 613 ? 5.571 0.562 -10.353 1.00 96.94 613 SER A C 1
ATOM 4773 O O . SER A 1 613 ? 4.950 -0.473 -10.582 1.00 96.94 613 SER A O 1
ATOM 4775 N N . GLU A 1 614 ? 6.884 0.552 -10.104 1.00 95.31 614 GLU A N 1
ATOM 4776 C CA . GLU A 1 614 ? 7.627 -0.715 -9.985 1.00 95.31 614 GLU A CA 1
ATOM 4777 C C . GLU A 1 614 ? 7.114 -1.563 -8.816 1.00 95.31 614 GLU A C 1
ATOM 4779 O O . GLU A 1 614 ? 7.060 -2.777 -8.942 1.00 95.31 614 GLU A O 1
ATOM 4784 N N . ASP A 1 615 ? 6.667 -0.935 -7.724 1.00 96.38 615 ASP A N 1
ATOM 4785 C CA . ASP A 1 615 ? 6.134 -1.635 -6.550 1.00 96.38 615 ASP A CA 1
ATOM 4786 C C . ASP A 1 615 ? 4.903 -2.473 -6.921 1.00 96.38 615 ASP A C 1
ATOM 4788 O O . ASP A 1 615 ? 4.820 -3.653 -6.584 1.00 96.38 615 ASP A O 1
ATOM 4792 N N . TYR A 1 616 ? 3.976 -1.892 -7.688 1.00 97.50 616 TYR A N 1
ATOM 4793 C CA . TYR A 1 616 ? 2.809 -2.613 -8.186 1.00 97.50 616 TYR A CA 1
ATOM 4794 C C . TYR A 1 616 ? 3.194 -3.707 -9.190 1.00 97.50 616 TYR A C 1
ATOM 4796 O O . TYR A 1 616 ? 2.691 -4.822 -9.098 1.00 97.50 616 TYR A O 1
ATOM 4804 N N . LEU A 1 617 ? 4.114 -3.432 -10.121 1.00 96.50 617 LEU A N 1
ATOM 4805 C CA . LEU A 1 617 ? 4.562 -4.416 -11.117 1.00 96.50 617 LEU A CA 1
ATOM 4806 C C . LEU A 1 617 ? 5.266 -5.624 -10.480 1.00 96.50 617 LEU A C 1
ATOM 4808 O O . LEU A 1 617 ? 5.027 -6.764 -10.879 1.00 96.50 617 LEU A O 1
ATOM 4812 N N . GLU A 1 618 ? 6.102 -5.388 -9.471 1.00 95.44 618 GLU A N 1
ATOM 4813 C CA . GLU A 1 618 ? 6.755 -6.441 -8.690 1.00 95.44 618 GLU A CA 1
ATOM 4814 C C . GLU A 1 618 ? 5.717 -7.278 -7.934 1.00 95.44 618 GLU A C 1
ATOM 4816 O O . GLU A 1 618 ? 5.736 -8.506 -8.036 1.00 95.44 618 GLU A O 1
ATOM 4821 N N . LEU A 1 619 ? 4.761 -6.634 -7.251 1.00 95.75 619 LEU A N 1
ATOM 4822 C CA . LEU A 1 619 ? 3.676 -7.332 -6.556 1.00 95.75 619 LEU A CA 1
ATOM 4823 C C . LEU A 1 619 ? 2.849 -8.195 -7.511 1.00 95.75 619 LEU A C 1
ATOM 4825 O O . LEU A 1 619 ? 2.588 -9.356 -7.212 1.00 95.75 619 LEU A O 1
ATOM 4829 N N . ARG A 1 620 ? 2.486 -7.682 -8.689 1.00 95.25 620 ARG A N 1
ATOM 4830 C CA . ARG A 1 620 ? 1.748 -8.460 -9.696 1.00 95.25 620 ARG A CA 1
ATOM 4831 C C . ARG A 1 620 ? 2.496 -9.711 -10.136 1.00 95.25 620 ARG A C 1
ATOM 4833 O O . ARG A 1 620 ? 1.884 -10.767 -10.299 1.00 95.25 620 ARG A O 1
ATOM 4840 N N . SER A 1 621 ? 3.807 -9.585 -10.343 1.00 94.75 621 SER A N 1
ATOM 4841 C CA . SER A 1 621 ? 4.665 -10.707 -10.720 1.00 94.75 621 SER A CA 1
ATOM 4842 C C . SER A 1 621 ? 4.731 -11.748 -9.605 1.00 94.75 621 SER A C 1
ATOM 4844 O O . SER A 1 621 ? 4.582 -12.934 -9.881 1.00 94.75 621 SER A O 1
ATOM 4846 N N . LEU A 1 622 ? 4.921 -11.315 -8.354 1.00 94.06 622 LEU A N 1
ATOM 4847 C CA . LEU A 1 622 ? 4.985 -12.200 -7.184 1.00 94.06 622 LEU A CA 1
ATOM 4848 C C . LEU A 1 622 ? 3.661 -12.925 -6.930 1.00 94.06 622 LEU A C 1
AT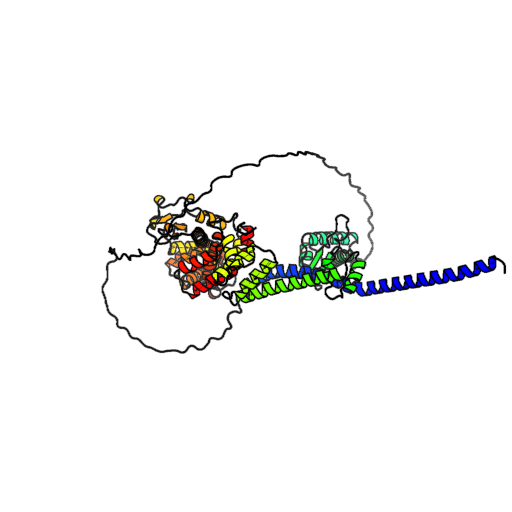OM 4850 O O . LEU A 1 622 ? 3.653 -14.098 -6.575 1.00 94.06 622 LEU A O 1
ATOM 4854 N N . LEU A 1 623 ? 2.544 -12.238 -7.157 1.00 92.88 623 LEU A N 1
ATOM 4855 C CA . LEU A 1 623 ? 1.196 -12.775 -6.990 1.00 92.88 623 LEU A CA 1
ATOM 4856 C C . LEU A 1 623 ? 0.720 -13.616 -8.186 1.00 92.88 623 LEU A C 1
ATOM 4858 O O . LEU A 1 623 ? -0.393 -14.140 -8.160 1.00 92.88 623 LEU A O 1
ATOM 4862 N N . GLY A 1 624 ? 1.528 -13.738 -9.246 1.00 93.25 624 GLY A N 1
ATOM 4863 C CA . GLY A 1 624 ? 1.186 -14.521 -10.436 1.00 93.25 624 GLY A CA 1
ATOM 4864 C C . GLY A 1 624 ? 0.007 -13.961 -11.242 1.00 93.25 624 GLY A C 1
ATOM 4865 O O . GLY A 1 624 ? -0.639 -14.704 -11.986 1.00 93.25 624 GLY A O 1
ATOM 4866 N N . ILE A 1 625 ? -0.281 -12.664 -11.095 1.00 93.56 625 ILE A N 1
ATOM 4867 C CA . ILE A 1 625 ? -1.339 -11.947 -11.831 1.00 93.56 625 ILE A CA 1
ATOM 4868 C C . ILE A 1 625 ? -0.789 -11.108 -12.993 1.00 93.56 625 ILE A C 1
ATOM 4870 O O . ILE A 1 625 ? -1.570 -10.560 -13.773 1.00 93.56 625 ILE A O 1
ATOM 4874 N N . ALA A 1 626 ? 0.539 -11.014 -13.114 1.00 94.56 626 ALA A N 1
ATOM 4875 C CA . ALA A 1 626 ? 1.206 -10.366 -14.236 1.00 94.56 626 ALA A CA 1
ATOM 4876 C C . ALA A 1 626 ? 1.011 -11.136 -15.555 1.00 94.56 626 ALA A C 1
ATOM 4878 O O . ALA A 1 626 ? 0.872 -12.363 -15.569 1.00 94.56 626 ALA A O 1
ATOM 4879 N N . LEU A 1 627 ? 1.037 -10.410 -16.674 1.00 93.50 627 LEU A N 1
ATOM 4880 C CA . LEU A 1 627 ? 1.107 -11.008 -18.008 1.00 93.50 627 LEU A CA 1
ATOM 4881 C C . LEU A 1 627 ? 2.486 -11.647 -18.232 1.00 93.50 627 LEU A C 1
ATOM 4883 O O . LEU A 1 627 ? 3.509 -10.998 -18.002 1.00 93.50 627 LEU A O 1
ATOM 4887 N N . THR A 1 628 ? 2.493 -12.901 -18.688 1.00 82.25 628 THR A N 1
ATOM 4888 C CA . THR A 1 628 ? 3.699 -13.684 -19.015 1.00 82.25 628 THR A CA 1
ATOM 4889 C C . THR A 1 628 ? 4.194 -13.439 -20.428 1.00 82.25 628 THR A C 1
ATOM 4891 O O . THR A 1 628 ? 3.330 -13.395 -21.335 1.00 82.25 628 THR A O 1
#

Foldseek 3Di:
DDPVVVVVVVVVVVVVVVVVVVVVVVVVVVVVVVVCVVCVVVLVVLLLQLVVVVVCVVVVVVVVVVVVVVCVVVVLPPPPDDDDDDDDDDDDDDDDDDDDDDDDDPDDDDDDDDDDDDPDDDDDDDDDDDDDDDDDDDDDDDDDDDDDDDDDDDDDDDDDDDDDDDDDDDDDPPPPPPPPPPDPVNLQVLLVVLLVLCAVPPFDWLVRSCVVVVHDPVSSVSSVVVCVVVVQWDWDDDPRGTGIHGQDADPVRHGPQQALLSLLSSPVPDQLVVSQVVCVVSVHHDHSVVSVVSNVVVVVVVVLVVLLVVLLVCCVVPVLDLVSLVSQLVSCVVVVVLLLNLLSLLLCVLSVNHDPVSVVSNVVLQDQAFPQQPAAQDPVLCVSQQFPADPLLLLLLLLCLQLLLVVQAEALVVVVDDPVQFDDCVVLVLLVSLCRNHVHDADTEGEEAPDCAQKDWHSHVDTHIYGYNCVVVQPGNLLSNLVSQLVSLCVPRSSVVCNSPVDLVVVLLSSQQLLCVLVVHDRDDDDPVSNVSSPVSQDNVNSPVSCVSCPPPHSVSDDSVVNSLSSNLSSLSRSCLRSVRLSSSLVCLVPPDPDDPVSSVVSNSSSSSSSSDPSVVVSCVVSVNGDD

Secondary structure (DSSP, 8-state):
--THHHHTTTHHHHHHHHHHHHHHHHHHHHHHHHHHHHHHHHHHHHHHHHHHHHHHHHHHHHHHHHHHHHHHHHTTSSTT--PPPPPPP----------------S--PPP---PPP-------------------------------------------------------S-GGG------HHHHHHHHHHHHHHHHHSTT-BHHHHHHHTT--HHHHHHHHHHHHHTTSEEEES-TTS-EEEE-PBPTTSSB-PPPHHHHHHHTTTS-HHHHHHHHHHTT----HHHHHHHHHHHHHHHHHHHHHHHHHHHHHH-TT-HHHHHHHHHHHHHTT-HHHHHHHHHHHHHTT---HHHHHHHHHHS-SS----SSPPPHHHIIIII--S-HHHHHHHHHHHHHHHHHH---GGGGT--GGGBPPGGGGHHHHHHHHHTTPPPPPPEE-TT--SSEEEE-SSS-EEEE-GGGGG---HHHHHHHHHHHHHTTSTTTTHHHH---HHHHHHHHHHHHHHHHTPPP-SS-HHHHHHHHHHS-HHHHHHHHHHHTT--GGG--HHHHHHHHHHHHHHHHHHHH--HHHHHHHHHHH----HHHHHHHHHHHHHHTTSHHHHHHHHHTT-S--

Sequence (628 aa):
MSEAQLLGVVDDHEDGVLDAVEDALHQQRTSREQLRQALRPQLTAALVRGYEVGYRAAMATHDRSVARLQASADTDVDFLAAPPSPTSTPSGEFIAPVVDGPEVDPLAAPTQEHAYDWAALGEPASDEDSASDAASELNENDDDENENDEEGAPIIPPPAIDDEGGDNEGAGDEEEIRRTRKSSEEIEAQAEQIFEFIQKNPGTRAREARQALGLEPTEWRSAVQRLTEAGRIFYVGSTRARIYFPIPKRKDGRPKKLTATTFILALDELEPETMVEAGAEWGLTFNATYVHQIRSNARRHLARAQALQDARALMVRYPNNPEGYQALRLAHFHAKRTDAMWTACQALTTLNAADERERAFYETHRARGTRPPLGTITADLLRDRVLLTDRVLTTIVDYLIPALLERYGRPTASLGYTDAHRVDPARHSLLTEAAQLLGLQLHPVYQHAGVPRPLFFIHGDNPTIGVGAETSRVTSPSEAAFLAGWYTSYLLPGHYARPLVRSEPELRRWVHAALSLSRGEPVGGLNPLELATLEKQIDPDERADIREQAGSCTPESLDITTWLRNVDMTADRVGLLFSNDLVQAIHSIRGGFDLGDEATAFRVDGLRLWSVSEDYLELRSLLGIALT

pLDDT: mean 77.34, std 23.36, range [27.94, 98.56]

Radius of gyration: 37.73 Å; chains: 1; bounding box: 136×86×89 Å